Protein AF-0000000072585780 (afdb_homodimer)

InterPro domains:
  IPR001926 Tryptophan synthase beta chain-like, PALP domain [PF00291] (39-288)
  IPR036052 Tryptophan synthase beta chain-like, PALP domain superfamily [G3DSA:3.40.50.1100] (43-146)
  IPR036052 Tryptophan synthase beta chain-like, PALP domain superfamily [G3DSA:3.40.50.1100] (147-295)
  IPR036052 Tryptophan synthase beta chain-like, PALP domain superfamily [SSF53686] (39-307)
  IPR050214 Cysteine synthase/Cystathionine beta-synthase [PTHR10314] (44-305)

Nearest PDB structures (foldseek):
  5d87-assembly1_A-2  TM=9.377E-01  e=1.790E-27  Staphylococcus aureus subsp. aureus str. Newman
  5d84-assembly1_A  TM=9.253E-01  e=4.284E-27  Staphylococcus aureus subsp. aureus str. Newman
  5d86-assembly1_A-2  TM=9.201E-01  e=4.813E-27  Staphylococcus aureus subsp. aureus str. Newman
  5mms-assembly2_A  TM=8.882E-01  e=2.021E-22  Homo sapiens
  6ahi-assembly1_B  TM=8.982E-01  e=4.062E-22  Helicobacter pylori 26695

pLDDT: mean 93.8, std 12.09, range [20.0, 98.94]

Radius of gyration: 26.1 Å; Cα contacts (8 Å, |Δi|>4): 1564; chains: 2; bounding box: 61×79×64 Å

Structure (mmCIF, N/CA/C/O backbone):
data_AF-0000000072585780-model_v1
#
loop_
_entity.id
_entity.type
_entity.pdbx_description
1 polymer 'Cysteine synthesis-related protein'
#
loop_
_atom_site.group_PDB
_atom_site.id
_atom_site.type_symbol
_atom_site.label_atom_id
_atom_site.label_alt_id
_atom_site.label_comp_id
_atom_site.label_asym_id
_atom_site.label_entity_id
_atom_site.label_seq_id
_atom_site.pdbx_PDB_ins_code
_atom_site.Cartn_x
_atom_site.Cartn_y
_atom_site.Cartn_z
_atom_site.occupancy
_atom_site.B_iso_or_equiv
_atom_site.auth_seq_id
_atom_site.auth_comp_id
_atom_site.auth_asym_id
_atom_site.auth_atom_id
_atom_site.pdbx_PDB_model_num
ATOM 1 N N . MET A 1 1 ? -17.953 3.877 -34.125 1 20 1 MET A N 1
ATOM 2 C CA . MET A 1 1 ? -18.031 3.713 -32.656 1 20 1 MET A CA 1
ATOM 3 C C . MET A 1 1 ? -16.984 4.574 -31.969 1 20 1 MET A C 1
ATOM 5 O O . MET A 1 1 ? -15.781 4.438 -32.219 1 20 1 MET A O 1
ATOM 9 N N . THR A 1 2 ? -17.359 5.852 -31.641 1 20.78 2 THR A N 1
ATOM 10 C CA . THR A 1 2 ? -16.625 6.984 -31.094 1 20.78 2 THR A CA 1
ATOM 11 C C . THR A 1 2 ? -15.93 6.598 -29.781 1 20.78 2 THR A C 1
ATOM 13 O O . THR A 1 2 ? -16.578 6.141 -28.844 1 20.78 2 THR A O 1
ATOM 16 N N . TYR A 1 3 ? -14.695 6.023 -29.875 1 23.86 3 TYR A N 1
ATOM 17 C CA . TYR A 1 3 ? -13.852 5.777 -28.703 1 23.86 3 TYR A CA 1
ATOM 18 C C . TYR A 1 3 ? -13.852 6.973 -27.766 1 23.86 3 TYR A C 1
ATOM 20 O O . TYR A 1 3 ? -13.492 8.086 -28.156 1 23.86 3 TYR A O 1
ATOM 28 N N . ASP A 1 4 ? -15.062 7.078 -27.016 1 26.8 4 ASP A N 1
ATOM 29 C CA . ASP A 1 4 ? -15.227 8.18 -26.078 1 26.8 4 ASP A CA 1
ATOM 30 C C . ASP A 1 4 ? -13.922 8.461 -25.328 1 26.8 4 ASP A C 1
ATOM 32 O O . ASP A 1 4 ? -13.258 7.531 -24.859 1 26.8 4 ASP A O 1
ATOM 36 N N . ALA A 1 5 ? -13.219 9.445 -25.516 1 27.89 5 ALA A N 1
ATOM 37 C CA . ALA A 1 5 ? -12.117 10.227 -24.969 1 27.89 5 ALA A CA 1
ATOM 38 C C . ALA A 1 5 ? -12.195 10.305 -23.453 1 27.89 5 ALA A C 1
ATOM 40 O O . ALA A 1 5 ? -11.461 11.07 -22.812 1 27.89 5 ALA A O 1
ATOM 41 N N . ALA A 1 6 ? -13.359 10.023 -22.922 1 32 6 ALA A N 1
ATOM 42 C CA . ALA A 1 6 ? -13.539 10.023 -21.469 1 32 6 ALA A CA 1
ATOM 43 C C . ALA A 1 6 ? -12.5 9.133 -20.797 1 32 6 ALA A C 1
ATOM 45 O O . ALA A 1 6 ? -12.758 8.57 -19.719 1 32 6 ALA A O 1
ATOM 46 N N . SER A 1 7 ? -11.586 8.406 -21.281 1 34.66 7 SER A N 1
ATOM 47 C CA . SER A 1 7 ? -10.523 7.438 -21.047 1 34.66 7 SER A CA 1
ATOM 48 C C . SER A 1 7 ? -9.5 7.973 -20.047 1 34.66 7 SER A C 1
ATOM 50 O O . SER A 1 7 ? -8.68 7.219 -19.531 1 34.66 7 SER A O 1
ATOM 52 N N . ASN A 1 8 ? -9.305 9.352 -19.922 1 40.78 8 ASN A N 1
ATOM 53 C CA . ASN A 1 8 ? -8.195 9.914 -19.156 1 40.78 8 ASN A CA 1
ATOM 54 C C . ASN A 1 8 ? -8.562 10.109 -17.688 1 40.78 8 ASN A C 1
ATOM 56 O O . ASN A 1 8 ? -7.844 10.773 -16.953 1 40.78 8 ASN A O 1
ATOM 60 N N . ARG A 1 9 ? -9.805 10.031 -17.422 1 52.22 9 ARG A N 1
ATOM 61 C CA . ARG A 1 9 ? -10.227 10.289 -16.062 1 52.22 9 ARG A CA 1
ATOM 62 C C . ARG A 1 9 ? -9.695 9.227 -15.102 1 52.22 9 ARG A C 1
ATOM 64 O O . ARG A 1 9 ? -9.891 8.031 -15.328 1 52.22 9 ARG A O 1
ATOM 71 N N . LYS A 1 10 ? -8.695 9.688 -14.094 1 73.25 10 LYS A N 1
ATOM 72 C CA . LYS A 1 10 ? -7.812 8.93 -13.211 1 73.25 10 LYS A CA 1
ATOM 73 C C . LYS A 1 10 ? -8.484 8.672 -11.859 1 73.25 10 LYS A C 1
ATOM 75 O O . LYS A 1 10 ? -8.016 7.84 -11.078 1 73.25 10 LYS A O 1
ATOM 80 N N . ILE A 1 11 ? -9.828 9.258 -11.758 1 84 11 ILE A N 1
ATOM 81 C CA . ILE A 1 11 ? -10.508 9.031 -10.484 1 84 11 ILE A CA 1
ATOM 82 C C . ILE A 1 11 ? -11.148 7.645 -10.484 1 84 11 ILE A C 1
ATOM 84 O O . ILE A 1 11 ? -11.75 7.227 -11.477 1 84 11 ILE A O 1
ATOM 88 N N . ARG A 1 12 ? -11.094 7.012 -9.383 1 88.75 12 ARG A N 1
ATOM 89 C CA . ARG A 1 12 ? -11.688 5.688 -9.258 1 88.75 12 ARG A CA 1
ATOM 90 C C . ARG A 1 12 ? -13.016 5.754 -8.5 1 88.75 12 ARG A C 1
ATOM 92 O O . ARG A 1 12 ? -13.117 6.434 -7.477 1 88.75 12 ARG A O 1
ATOM 99 N N . ALA A 1 13 ? -13.953 4.988 -8.938 1 91.69 13 ALA A N 1
ATOM 100 C CA . ALA A 1 13 ? -15.305 5.055 -8.398 1 91.69 13 ALA A CA 1
ATOM 101 C C . ALA A 1 13 ? -15.414 4.285 -7.086 1 91.69 13 ALA A C 1
ATOM 103 O O . ALA A 1 13 ? -16.359 4.473 -6.32 1 91.69 13 ALA A O 1
ATOM 104 N N . THR A 1 14 ? -14.477 3.344 -6.91 1 94.62 14 THR A N 1
ATOM 105 C CA . THR A 1 14 ? -14.492 2.531 -5.699 1 94.62 14 THR A CA 1
ATOM 106 C C . THR A 1 14 ? -13.07 2.244 -5.227 1 94.62 14 THR A C 1
ATOM 108 O O . THR A 1 14 ? -12.117 2.354 -6.004 1 94.62 14 THR A O 1
ATOM 111 N N . VAL A 1 15 ? -12.961 1.935 -3.992 1 97.25 15 VAL A N 1
ATOM 112 C CA . VAL A 1 15 ? -11.672 1.547 -3.428 1 97.25 15 VAL A CA 1
ATOM 113 C C . VAL A 1 15 ? -11.172 0.277 -4.113 1 97.25 15 VAL A C 1
ATOM 115 O O . VAL A 1 15 ? -9.992 0.174 -4.453 1 97.25 15 VAL A O 1
ATOM 118 N N . SER A 1 16 ? -12.07 -0.724 -4.406 1 97.38 16 SER A N 1
ATOM 119 C CA . SER A 1 16 ? -11.688 -1.948 -5.098 1 97.38 16 SER A CA 1
ATOM 120 C C . SER A 1 16 ? -11.148 -1.646 -6.496 1 97.38 16 SER A C 1
ATOM 122 O O . SER A 1 16 ? -10.188 -2.273 -6.945 1 97.38 16 SER A O 1
ATOM 124 N N . GLY A 1 17 ? -11.82 -0.692 -7.176 1 96.44 17 GLY A N 1
ATOM 125 C CA . GLY A 1 17 ? -11.336 -0.283 -8.484 1 96.44 17 GLY A CA 1
ATOM 126 C C . GLY A 1 17 ? -9.945 0.319 -8.445 1 96.44 17 GLY A C 1
ATOM 127 O O . GLY A 1 17 ? -9.117 0.056 -9.32 1 96.44 17 GLY A O 1
ATOM 128 N N . ALA A 1 18 ? -9.695 1.145 -7.441 1 95.38 18 ALA A N 1
ATOM 129 C CA . ALA A 1 18 ? -8.375 1.744 -7.277 1 95.38 18 ALA A CA 1
ATOM 130 C C . ALA A 1 18 ? -7.324 0.681 -6.965 1 95.38 18 ALA A C 1
ATOM 132 O O . ALA A 1 18 ? -6.223 0.707 -7.523 1 95.38 18 ALA A O 1
ATOM 133 N N . MET A 1 19 ? -7.68 -0.291 -6.113 1 95.81 19 MET A N 1
ATOM 134 C CA . MET A 1 19 ? -6.77 -1.355 -5.699 1 95.81 19 MET A CA 1
ATOM 135 C C . MET A 1 19 ? -6.438 -2.275 -6.867 1 95.81 19 MET A C 1
ATOM 137 O O . MET A 1 19 ? -5.359 -2.869 -6.91 1 95.81 19 MET A O 1
ATOM 141 N N . ALA A 1 20 ? -7.324 -2.342 -7.836 1 96.38 20 ALA A N 1
ATOM 142 C CA . ALA A 1 20 ? -7.172 -3.268 -8.953 1 96.38 20 ALA A CA 1
ATOM 143 C C . ALA A 1 20 ? -6.27 -2.68 -10.031 1 96.38 20 ALA A C 1
ATOM 145 O O . ALA A 1 20 ? -5.906 -3.367 -10.992 1 96.38 20 ALA A O 1
ATOM 146 N N . GLU A 1 21 ? -5.906 -1.441 -9.875 1 93.38 21 GLU A N 1
ATOM 147 C CA . GLU A 1 21 ? -5.02 -0.804 -10.844 1 93.38 21 GLU A CA 1
ATOM 148 C C . GLU A 1 21 ? -3.555 -1.071 -10.508 1 93.38 21 GLU A C 1
ATOM 150 O O . GLU A 1 21 ? -3.07 -0.67 -9.453 1 93.38 21 GLU A O 1
ATOM 155 N N . PRO A 1 22 ? -2.846 -1.683 -11.438 1 94.62 22 PRO A N 1
ATOM 156 C CA . PRO A 1 22 ? -1.432 -1.966 -11.18 1 94.62 22 PRO A CA 1
ATOM 157 C C . PRO A 1 22 ? -0.542 -0.736 -11.344 1 94.62 22 PRO A C 1
ATOM 159 O O . PRO A 1 22 ? -0.923 0.217 -12.031 1 94.62 22 PRO A O 1
ATOM 162 N N . ARG A 1 23 ? 0.558 -0.714 -10.703 1 94.88 23 ARG A N 1
ATOM 163 C CA . ARG A 1 23 ? 1.684 0.157 -11.023 1 94.88 23 ARG A CA 1
ATOM 164 C C . ARG A 1 23 ? 2.75 -0.595 -11.812 1 94.88 23 ARG A C 1
ATOM 166 O O . ARG A 1 23 ? 3.307 -1.582 -11.328 1 94.88 23 ARG A O 1
ATOM 173 N N . ILE A 1 24 ? 2.979 -0.187 -12.977 1 97.19 24 ILE A N 1
ATOM 174 C CA . ILE A 1 24 ? 4.055 -0.765 -13.773 1 97.19 24 ILE A CA 1
ATOM 175 C C . ILE A 1 24 ? 5.312 0.097 -13.641 1 97.19 24 ILE A C 1
ATOM 177 O O . ILE A 1 24 ? 5.301 1.278 -14 1 97.19 24 ILE A O 1
ATOM 181 N N . VAL A 1 25 ? 6.395 -0.499 -13.141 1 97.75 25 VAL A N 1
ATOM 182 C CA . VAL A 1 25 ? 7.582 0.271 -12.789 1 97.75 25 VAL A CA 1
ATOM 183 C C . VAL A 1 25 ? 8.805 -0.311 -13.492 1 97.75 25 VAL A C 1
ATOM 185 O O . VAL A 1 25 ? 9.031 -1.522 -13.453 1 97.75 25 VAL A O 1
ATOM 188 N N . GLN A 1 26 ? 9.531 0.513 -14.109 1 97.81 26 GLN A N 1
ATOM 189 C CA . GLN A 1 26 ? 10.805 0.097 -14.703 1 97.81 26 GLN A CA 1
ATOM 190 C C . GLN A 1 26 ? 11.914 0.07 -13.656 1 97.81 26 GLN A C 1
ATOM 192 O O . GLN A 1 26 ? 12.234 1.1 -13.062 1 97.81 26 GLN A O 1
ATOM 197 N N . LEU A 1 27 ? 12.484 -1.048 -13.391 1 98.12 27 LEU A N 1
ATOM 198 C CA . LEU A 1 27 ? 13.508 -1.211 -12.367 1 98.12 27 LEU A CA 1
ATOM 199 C C . LEU A 1 27 ? 14.906 -1.158 -12.977 1 98.12 27 LEU A C 1
ATOM 201 O O . LEU A 1 27 ? 15.867 -0.779 -12.305 1 98.12 27 LEU A O 1
ATOM 205 N N . ALA A 1 28 ? 15.023 -1.621 -14.203 1 97.44 28 ALA A N 1
ATOM 206 C CA . ALA A 1 28 ? 16.219 -1.642 -15.047 1 97.44 28 ALA A CA 1
ATOM 207 C C . ALA A 1 28 ? 15.867 -1.423 -16.516 1 97.44 28 ALA A C 1
ATOM 209 O O . ALA A 1 28 ? 14.688 -1.311 -16.859 1 97.44 28 ALA A O 1
ATOM 210 N N . PRO A 1 29 ? 16.812 -1.257 -17.406 1 96.62 29 PRO A N 1
ATOM 211 C CA . PRO A 1 29 ? 16.5 -0.897 -18.797 1 96.62 29 PRO A CA 1
ATOM 212 C C . PRO A 1 29 ? 15.453 -1.811 -19.438 1 96.62 29 PRO A C 1
ATOM 214 O O . PRO A 1 29 ? 14.586 -1.34 -20.172 1 96.62 29 PRO A O 1
ATOM 217 N N . ASN A 1 30 ? 15.492 -3.105 -19.125 1 98.19 30 ASN A N 1
ATOM 218 C CA . ASN A 1 30 ? 14.531 -4.008 -19.75 1 98.19 30 ASN A CA 1
ATOM 219 C C . ASN A 1 30 ? 13.805 -4.859 -18.719 1 98.19 30 ASN A C 1
ATOM 221 O O . ASN A 1 30 ? 13.359 -5.969 -19.016 1 98.19 30 ASN A O 1
ATOM 225 N N . LEU A 1 31 ? 13.766 -4.43 -17.422 1 98.75 31 LEU A N 1
ATOM 226 C CA . LEU A 1 31 ? 13.102 -5.145 -16.344 1 98.75 31 LEU A CA 1
ATOM 227 C C . LEU A 1 31 ? 11.984 -4.297 -15.727 1 98.75 31 LEU A C 1
ATOM 229 O O . LEU A 1 31 ? 12.234 -3.18 -15.266 1 98.75 31 LEU A O 1
ATOM 233 N N . TYR A 1 32 ? 10.789 -4.84 -15.703 1 98.69 32 TYR A N 1
ATOM 234 C CA . TYR A 1 32 ? 9.617 -4.102 -15.234 1 98.69 32 TYR A CA 1
ATOM 235 C C . TYR A 1 32 ? 8.844 -4.91 -14.195 1 98.69 32 TYR A C 1
ATOM 237 O O . TYR A 1 32 ? 8.688 -6.125 -14.336 1 98.69 32 TYR A O 1
ATOM 245 N N . ALA A 1 33 ? 8.352 -4.227 -13.172 1 98.75 33 ALA A N 1
ATOM 246 C CA . ALA A 1 33 ? 7.457 -4.832 -12.188 1 98.75 33 ALA A CA 1
ATOM 247 C C . ALA A 1 33 ? 6.008 -4.434 -12.445 1 98.75 33 ALA A C 1
ATOM 249 O O . ALA A 1 33 ? 5.719 -3.264 -12.711 1 98.75 33 ALA A O 1
ATOM 250 N N . VAL A 1 34 ? 5.137 -5.398 -12.5 1 98.56 34 VAL A N 1
ATOM 251 C CA . VAL A 1 34 ? 3.695 -5.168 -12.445 1 98.56 34 VAL A CA 1
ATOM 252 C C . VAL A 1 34 ? 3.195 -5.336 -11.016 1 98.56 34 VAL A C 1
ATOM 254 O O . VAL A 1 34 ? 2.889 -6.449 -10.578 1 98.56 34 VAL A O 1
ATOM 257 N N . ALA A 1 35 ? 3.047 -4.195 -10.336 1 97.81 35 ALA A N 1
ATOM 258 C CA . ALA A 1 35 ? 2.898 -4.246 -8.883 1 97.81 35 ALA A CA 1
ATOM 259 C C . ALA A 1 35 ? 1.472 -3.898 -8.461 1 97.81 35 ALA A C 1
ATOM 261 O O . ALA A 1 35 ? 0.883 -2.943 -8.977 1 97.81 35 ALA A O 1
ATOM 262 N N . LEU A 1 36 ? 0.943 -4.73 -7.59 1 96.69 36 LEU A N 1
ATOM 263 C CA . LEU A 1 36 ? -0.347 -4.484 -6.957 1 96.69 36 LEU A CA 1
ATOM 264 C C . LEU A 1 36 ? -0.25 -4.652 -5.441 1 96.69 36 LEU A C 1
ATOM 266 O O . LEU A 1 36 ? 0.59 -5.41 -4.953 1 96.69 36 LEU A O 1
ATOM 270 N N . GLU A 1 37 ? -1.096 -3.992 -4.75 1 94.88 37 GLU A N 1
ATOM 271 C CA . GLU A 1 37 ? -1.154 -4.129 -3.299 1 94.88 37 GLU A CA 1
ATOM 272 C C . GLU A 1 37 ? -1.834 -5.438 -2.896 1 94.88 37 GLU A C 1
ATOM 274 O O . GLU A 1 37 ? -1.399 -6.105 -1.955 1 94.88 37 GLU A O 1
ATOM 279 N N . VAL A 1 38 ? -2.922 -5.73 -3.551 1 96.69 38 VAL A N 1
ATOM 280 C CA . VAL A 1 38 ? -3.727 -6.934 -3.371 1 96.69 38 VAL A CA 1
ATOM 281 C C . VAL A 1 38 ? -4.223 -7.434 -4.727 1 96.69 38 VAL A C 1
ATOM 283 O O . VAL A 1 38 ? -5.359 -7.156 -5.121 1 96.69 38 VAL A O 1
ATOM 286 N N . MET A 1 39 ? -3.492 -8.203 -5.359 1 97.38 39 MET A N 1
ATOM 287 C CA . MET A 1 39 ? -3.779 -8.555 -6.746 1 97.38 39 MET A CA 1
ATOM 288 C C . MET A 1 39 ? -5.105 -9.297 -6.855 1 97.38 39 MET A C 1
ATOM 290 O O . MET A 1 39 ? -5.82 -9.164 -7.848 1 97.38 39 MET A O 1
ATOM 294 N N . LYS A 1 40 ? -5.422 -10.07 -5.812 1 97.88 40 LYS A N 1
ATOM 295 C CA . LYS A 1 40 ? -6.578 -10.953 -5.941 1 97.88 40 LYS A CA 1
ATOM 296 C C . LYS A 1 40 ? -7.883 -10.18 -5.766 1 97.88 40 LYS A C 1
ATOM 298 O O . LYS A 1 40 ? -8.969 -10.75 -5.867 1 97.88 40 LYS A O 1
ATOM 303 N N . ILE A 1 41 ? -7.746 -8.898 -5.582 1 98.44 41 ILE A N 1
ATOM 304 C CA . ILE A 1 41 ? -8.938 -8.047 -5.645 1 98.44 41 ILE A CA 1
ATOM 305 C C . ILE A 1 41 ? -9.516 -8.07 -7.055 1 98.44 41 ILE A C 1
ATOM 307 O O . ILE A 1 41 ? -10.719 -7.902 -7.238 1 98.44 41 ILE A O 1
ATOM 311 N N . ILE A 1 42 ? -8.672 -8.328 -8.062 1 98.69 42 ILE A N 1
ATOM 312 C CA . ILE A 1 42 ? -9.078 -8.336 -9.461 1 98.69 42 ILE A CA 1
ATOM 313 C C . ILE A 1 42 ? -10.109 -9.445 -9.695 1 98.69 42 ILE A C 1
ATOM 315 O O . ILE A 1 42 ? -11.242 -9.172 -10.086 1 98.69 42 ILE A O 1
ATOM 319 N N . PRO A 1 43 ? -9.766 -10.695 -9.352 1 98.81 43 PRO A N 1
ATOM 320 C CA . PRO A 1 43 ? -10.781 -11.727 -9.555 1 98.81 43 PRO A CA 1
ATOM 321 C C . PRO A 1 43 ? -11.938 -11.625 -8.562 1 98.81 43 PRO A C 1
ATOM 323 O O . PRO A 1 43 ? -13.07 -11.969 -8.898 1 98.81 43 PRO A O 1
ATOM 326 N N . ALA A 1 44 ? -11.703 -11.203 -7.289 1 98.81 44 ALA A N 1
ATOM 327 C CA . ALA A 1 44 ? -12.781 -11.016 -6.328 1 98.81 44 ALA A CA 1
ATOM 328 C C . ALA A 1 44 ? -13.844 -10.07 -6.887 1 98.81 44 ALA A C 1
ATOM 330 O O . ALA A 1 44 ? -15.039 -10.391 -6.875 1 98.81 44 ALA A O 1
ATOM 331 N N . LYS A 1 45 ? -13.375 -8.938 -7.395 1 98.62 45 LYS A N 1
ATOM 332 C CA . LYS A 1 45 ? -14.273 -7.934 -7.957 1 98.62 45 LYS A CA 1
ATOM 333 C C . LYS A 1 45 ? -15 -8.469 -9.18 1 98.62 45 LYS A C 1
ATOM 335 O O . LYS A 1 45 ? -16.234 -8.359 -9.281 1 98.62 45 LYS A O 1
ATOM 340 N N . HIS A 1 46 ? -14.289 -9.086 -10.102 1 98.81 46 HIS A N 1
ATOM 341 C CA . HIS A 1 46 ? -14.844 -9.602 -11.352 1 98.81 46 HIS A CA 1
ATOM 342 C C . HIS A 1 46 ? -15.93 -10.641 -11.086 1 98.81 46 HIS A C 1
ATOM 344 O O . HIS A 1 46 ? -17.031 -10.531 -11.609 1 98.81 46 HIS A O 1
ATOM 350 N N . ILE A 1 47 ? -15.648 -11.609 -10.234 1 98.88 47 ILE A N 1
ATOM 351 C CA . ILE A 1 47 ? -16.547 -12.734 -10 1 98.88 47 ILE A CA 1
ATOM 352 C C . ILE A 1 47 ? -17.812 -12.25 -9.289 1 98.88 47 ILE A C 1
ATOM 354 O O . ILE A 1 47 ? -18.922 -12.602 -9.672 1 98.88 47 ILE A O 1
ATOM 358 N N . ILE A 1 48 ? -17.672 -11.391 -8.242 1 98.81 48 ILE A N 1
ATOM 359 C CA . ILE A 1 48 ? -18.797 -10.922 -7.457 1 98.81 48 ILE A CA 1
ATOM 360 C C . ILE A 1 48 ? -19.688 -10.031 -8.32 1 98.81 48 ILE A C 1
ATOM 362 O O . ILE A 1 48 ? -20.906 -10.195 -8.344 1 98.81 48 ILE A O 1
ATOM 366 N N . GLU A 1 49 ? -19.094 -9.102 -9.094 1 98.19 49 GLU A N 1
ATOM 367 C CA . GLU A 1 49 ? -19.875 -8.203 -9.93 1 98.19 49 GLU A CA 1
ATOM 368 C C . GLU A 1 49 ? -20.609 -8.961 -11.031 1 98.19 49 GLU A C 1
ATOM 370 O O . GLU A 1 49 ? -21.766 -8.672 -11.336 1 98.19 49 GLU A O 1
ATOM 375 N N . GLN A 1 50 ? -19.922 -9.953 -11.617 1 98.31 50 GLN A N 1
ATOM 376 C CA . GLN A 1 50 ? -20.562 -10.773 -12.633 1 98.31 50 GLN A CA 1
ATOM 377 C C . GLN A 1 50 ? -21.719 -11.57 -12.047 1 98.31 50 GLN A C 1
ATOM 379 O O . GLN A 1 50 ? -22.797 -11.672 -12.656 1 98.31 50 GLN A O 1
ATOM 384 N N . ALA A 1 51 ? -21.484 -12.148 -10.859 1 98.5 51 ALA A N 1
ATOM 385 C CA . ALA A 1 51 ? -22.516 -12.938 -10.211 1 98.5 51 ALA A CA 1
ATOM 386 C C . ALA A 1 51 ? -23.734 -12.086 -9.875 1 98.5 51 ALA A C 1
ATOM 388 O O . ALA A 1 51 ? -24.875 -12.555 -9.969 1 98.5 51 ALA A O 1
ATOM 389 N N . LEU A 1 52 ? -23.531 -10.844 -9.469 1 98.44 52 LEU A N 1
ATOM 390 C CA . LEU A 1 52 ? -24.625 -9.914 -9.219 1 98.44 52 LEU A CA 1
ATOM 391 C C . LEU A 1 52 ? -25.359 -9.562 -10.508 1 98.44 52 LEU A C 1
ATOM 393 O O . LEU A 1 52 ? -26.594 -9.609 -10.562 1 98.44 52 LEU A O 1
ATOM 397 N N . ARG A 1 53 ? -24.609 -9.312 -11.539 1 97.62 53 ARG A N 1
ATOM 398 C CA . ARG A 1 53 ? -25.172 -8.898 -12.82 1 97.62 53 ARG A CA 1
ATOM 399 C C . ARG A 1 53 ? -26 -10.008 -13.438 1 97.62 53 ARG A C 1
ATOM 401 O O . ARG A 1 53 ? -27.062 -9.75 -14.023 1 97.62 53 ARG A O 1
ATOM 408 N N . ASP A 1 54 ? -25.547 -11.234 -13.273 1 96.75 54 ASP A N 1
ATOM 409 C CA . ASP A 1 54 ? -26.219 -12.344 -13.93 1 96.75 54 ASP A CA 1
ATOM 410 C C . ASP A 1 54 ? -27.281 -12.961 -13.008 1 96.75 54 ASP A C 1
ATOM 412 O O . ASP A 1 54 ? -27.922 -13.945 -13.375 1 96.75 54 ASP A O 1
ATOM 416 N N . GLY A 1 55 ? -27.375 -12.453 -11.812 1 97.44 55 GLY A N 1
ATOM 417 C CA . GLY A 1 55 ? -28.438 -12.859 -10.914 1 97.44 55 GLY A CA 1
ATOM 418 C C . GLY A 1 55 ? -28.125 -14.133 -10.141 1 97.44 55 GLY A C 1
ATOM 419 O O . GLY A 1 55 ? -29 -14.695 -9.484 1 97.44 55 GLY A O 1
ATOM 420 N N . ARG A 1 56 ? -26.875 -14.602 -10.219 1 97.38 56 ARG A N 1
ATOM 421 C CA . ARG A 1 56 ? -26.469 -15.781 -9.461 1 97.38 56 ARG A CA 1
ATOM 422 C C . ARG A 1 56 ? -26.453 -15.5 -7.965 1 97.38 56 ARG A C 1
ATOM 424 O O . ARG A 1 56 ? -26.609 -16.406 -7.152 1 97.38 56 ARG A O 1
ATOM 431 N N . ILE A 1 57 ? -26.25 -14.148 -7.602 1 98.25 57 ILE A N 1
ATOM 432 C CA . ILE A 1 57 ? -26.328 -13.734 -6.203 1 98.25 57 ILE A CA 1
ATOM 433 C C . ILE A 1 57 ? -27.141 -12.445 -6.094 1 98.25 57 ILE A C 1
ATOM 435 O O . ILE A 1 57 ? -27.406 -11.781 -7.098 1 98.25 57 ILE A O 1
ATOM 439 N N . ASP A 1 58 ? -27.562 -12.188 -4.91 1 97.88 58 ASP A N 1
ATOM 440 C CA . ASP A 1 58 ? -28.281 -10.961 -4.602 1 97.88 58 ASP A CA 1
ATOM 441 C C . ASP A 1 58 ? -27.828 -10.375 -3.27 1 97.88 58 ASP A C 1
ATOM 443 O O . ASP A 1 58 ? -26.828 -10.805 -2.707 1 97.88 58 ASP A O 1
ATOM 447 N N . ARG A 1 59 ? -28.531 -9.367 -2.773 1 95.5 59 ARG A N 1
ATOM 448 C CA . ARG A 1 59 ? -28.094 -8.586 -1.619 1 95.5 59 ARG A CA 1
ATOM 449 C C . ARG A 1 59 ? -28.141 -9.414 -0.343 1 95.5 59 ARG A C 1
ATOM 451 O O . ARG A 1 59 ? -27.516 -9.062 0.658 1 95.5 59 ARG A O 1
ATOM 458 N N . ASP A 1 60 ? -28.812 -10.555 -0.41 1 97.5 60 ASP A N 1
ATOM 459 C CA . ASP A 1 60 ? -28.984 -11.383 0.781 1 97.5 60 ASP A CA 1
ATOM 460 C C . ASP A 1 60 ? -28.047 -12.586 0.747 1 97.5 60 ASP A C 1
ATOM 462 O O . ASP A 1 60 ? -27.984 -13.359 1.703 1 97.5 60 ASP A O 1
ATOM 466 N N . THR A 1 61 ? -27.344 -12.695 -0.332 1 98.5 61 THR A N 1
ATOM 467 C CA . THR A 1 61 ? -26.469 -13.852 -0.511 1 98.5 61 THR A CA 1
ATOM 468 C C . THR A 1 61 ? -25.328 -13.812 0.494 1 98.5 61 THR A C 1
ATOM 470 O O . THR A 1 61 ? -24.734 -12.758 0.739 1 98.5 61 THR A O 1
ATOM 473 N N . LEU A 1 62 ? -25.047 -14.977 1.085 1 98.75 62 LEU A N 1
ATOM 474 C CA . LEU A 1 62 ? -23.828 -15.18 1.868 1 98.75 62 LEU A CA 1
ATOM 475 C C . LEU A 1 62 ? -22.688 -15.641 0.979 1 98.75 62 LEU A C 1
ATOM 477 O O . LEU A 1 62 ? -22.734 -16.734 0.41 1 98.75 62 LEU A O 1
ATOM 481 N N . VAL A 1 63 ? -21.719 -14.852 0.812 1 98.88 63 VAL A N 1
ATOM 482 C CA . VAL A 1 63 ? -20.516 -15.25 0.079 1 98.88 63 VAL A CA 1
ATOM 483 C C . VAL A 1 63 ? -19.609 -16.078 0.987 1 98.88 63 VAL A C 1
ATOM 485 O O . VAL A 1 63 ? -19.375 -15.711 2.145 1 98.88 63 VAL A O 1
ATOM 488 N N . VAL A 1 64 ? -19.094 -17.188 0.463 1 98.81 64 VAL A N 1
ATOM 489 C CA . VAL A 1 64 ? -18.25 -18.109 1.236 1 98.81 64 VAL A CA 1
ATOM 490 C C . VAL A 1 64 ? -16.969 -18.406 0.469 1 98.81 64 VAL A C 1
ATOM 492 O O . VAL A 1 64 ? -16.984 -18.562 -0.752 1 98.81 64 VAL A O 1
ATOM 495 N N . GLU A 1 65 ? -15.883 -18.453 1.135 1 98.44 65 GLU A N 1
ATOM 496 C CA . GLU A 1 65 ? -14.617 -18.828 0.53 1 98.44 65 GLU A CA 1
ATOM 497 C C . GLU A 1 65 ? -13.672 -19.438 1.566 1 98.44 65 GLU A C 1
ATOM 499 O O . GLU A 1 65 ? -13.719 -19.078 2.744 1 98.44 65 GLU A O 1
ATOM 504 N N . SER A 1 66 ? -12.875 -20.391 1.116 1 95.94 66 SER A N 1
ATOM 505 C CA . SER A 1 66 ? -11.734 -20.859 1.901 1 95.94 66 SER A CA 1
ATOM 506 C C . SER A 1 66 ? -10.445 -20.172 1.476 1 95.94 66 SER A C 1
ATOM 508 O O . SER A 1 66 ? -9.93 -20.422 0.382 1 95.94 66 SER A O 1
ATOM 510 N N . SER A 1 67 ? -9.961 -19.25 2.262 1 92 67 SER A N 1
ATOM 511 C CA . SER A 1 67 ? -8.758 -18.484 1.942 1 92 67 SER A CA 1
ATOM 512 C C . SER A 1 67 ? -8.148 -17.875 3.195 1 92 67 SER A C 1
ATOM 514 O O . SER A 1 67 ? -8.867 -17.5 4.125 1 92 67 SER A O 1
ATOM 516 N N . SER A 1 68 ? -6.84 -17.766 3.18 1 85.81 68 SER A N 1
ATOM 517 C CA . SER A 1 68 ? -6.16 -17.125 4.305 1 85.81 68 SER A CA 1
ATOM 518 C C . SER A 1 68 ? -5.27 -15.984 3.832 1 85.81 68 SER A C 1
ATOM 520 O O . SER A 1 68 ? -4.371 -15.555 4.555 1 85.81 68 SER A O 1
ATOM 522 N N . GLY A 1 69 ? -5.523 -15.5 2.609 1 91.5 69 GLY A N 1
ATOM 523 C CA . GLY A 1 69 ? -4.594 -14.508 2.094 1 91.5 69 GLY A CA 1
ATOM 524 C C . GLY A 1 69 ? -5.277 -13.406 1.309 1 91.5 69 GLY A C 1
ATOM 525 O O . GLY A 1 69 ? -6.297 -12.859 1.746 1 91.5 69 GLY A O 1
ATOM 526 N N . ASN A 1 70 ? -4.68 -13.102 0.214 1 91.81 70 ASN A N 1
ATOM 527 C CA . ASN A 1 70 ? -5.055 -11.953 -0.597 1 91.81 70 ASN A CA 1
ATOM 528 C C . ASN A 1 70 ? -6.477 -12.078 -1.133 1 91.81 70 ASN A C 1
ATOM 530 O O . ASN A 1 70 ? -7.18 -11.078 -1.292 1 91.81 70 ASN A O 1
ATOM 534 N N . PHE A 1 71 ? -6.867 -13.281 -1.383 1 97 71 PHE A N 1
ATOM 535 C CA . PHE A 1 71 ? -8.211 -13.438 -1.933 1 97 71 PHE A CA 1
ATOM 536 C C . PHE A 1 71 ? -9.266 -13.109 -0.881 1 97 71 PHE A C 1
ATOM 538 O O . PHE A 1 71 ? -10.273 -12.477 -1.186 1 97 71 PHE A O 1
ATOM 545 N N . ALA A 1 72 ? -9.039 -13.555 0.355 1 97.69 72 ALA A N 1
ATOM 546 C CA . ALA A 1 72 ? -9.945 -13.211 1.452 1 97.69 72 ALA A CA 1
ATOM 547 C C . ALA A 1 72 ? -10.07 -11.703 1.604 1 97.69 72 ALA A C 1
ATOM 549 O O . ALA A 1 72 ? -11.18 -11.172 1.732 1 97.69 72 ALA A O 1
ATOM 550 N N . LEU A 1 73 ? -8.953 -11.031 1.527 1 98.12 73 LEU A N 1
ATOM 551 C CA . LEU A 1 73 ? -8.969 -9.586 1.685 1 98.12 73 LEU A CA 1
ATOM 552 C C . LEU A 1 73 ? -9.688 -8.922 0.514 1 98.12 73 LEU A C 1
ATOM 554 O O . LEU A 1 73 ? -10.5 -8.008 0.711 1 98.12 73 LEU A O 1
ATOM 558 N N . GLY A 1 74 ? -9.375 -9.375 -0.709 1 98.56 74 GLY A N 1
ATOM 559 C CA . GLY A 1 74 ? -10.078 -8.859 -1.873 1 98.56 74 GLY A CA 1
ATOM 560 C C . GLY A 1 74 ? -11.578 -9.016 -1.78 1 98.56 74 GLY A C 1
ATOM 561 O O . GLY A 1 74 ? -12.328 -8.07 -2.039 1 98.56 74 GLY A O 1
ATOM 562 N N . LEU A 1 75 ? -12.008 -10.18 -1.353 1 98.88 75 LEU A N 1
ATOM 563 C CA . LEU A 1 75 ? -13.43 -10.445 -1.2 1 98.88 75 LEU A CA 1
ATOM 564 C C . LEU A 1 75 ? -14.039 -9.539 -0.134 1 98.88 75 LEU A C 1
ATOM 566 O O . LEU A 1 75 ? -15.156 -9.047 -0.3 1 98.88 75 LEU A O 1
ATOM 570 N N . ALA A 1 76 ? -13.32 -9.359 0.932 1 98.81 76 ALA A N 1
ATOM 571 C CA . ALA A 1 76 ? -13.844 -8.555 2.031 1 98.81 76 ALA A CA 1
ATOM 572 C C . ALA A 1 76 ? -14.117 -7.121 1.58 1 98.81 76 ALA A C 1
ATOM 574 O O . ALA A 1 76 ? -15.164 -6.551 1.895 1 98.81 76 ALA A O 1
ATOM 575 N N . VAL A 1 77 ? -13.211 -6.559 0.831 1 98.75 77 VAL A N 1
ATOM 576 C CA . VAL A 1 77 ? -13.375 -5.191 0.348 1 98.75 77 VAL A CA 1
ATOM 577 C C . VAL A 1 77 ? -14.562 -5.113 -0.604 1 98.75 77 VAL A C 1
ATOM 579 O O . VAL A 1 77 ? -15.422 -4.242 -0.464 1 98.75 77 VAL A O 1
ATOM 582 N N . VAL A 1 78 ? -14.648 -6.055 -1.525 1 98.69 78 VAL A N 1
ATOM 583 C CA . VAL A 1 78 ? -15.68 -6.023 -2.557 1 98.69 78 VAL A CA 1
ATOM 584 C C . VAL A 1 78 ? -17.047 -6.285 -1.93 1 98.69 78 VAL A C 1
ATOM 586 O O . VAL A 1 78 ? -18.031 -5.621 -2.266 1 98.69 78 VAL A O 1
ATOM 589 N N . CYS A 1 79 ? -17.125 -7.254 -1.021 1 98.75 79 CYS A N 1
ATOM 590 C CA . CYS A 1 79 ? -18.391 -7.559 -0.368 1 98.75 79 CYS A CA 1
ATOM 591 C C . CYS A 1 79 ? -18.875 -6.379 0.466 1 98.75 79 CYS A C 1
ATOM 593 O O . CYS A 1 79 ? -20.062 -6.082 0.491 1 98.75 79 CYS A O 1
ATOM 595 N N . ARG A 1 80 ? -17.969 -5.742 1.139 1 98.12 80 ARG A N 1
ATOM 596 C CA . ARG A 1 80 ? -18.328 -4.551 1.896 1 98.12 80 ARG A CA 1
ATOM 597 C C . ARG A 1 80 ? -18.922 -3.482 0.983 1 98.12 80 ARG A C 1
ATOM 599 O O . ARG A 1 80 ? -19.953 -2.895 1.3 1 98.12 80 ARG A O 1
ATOM 606 N N . GLU A 1 81 ? -18.297 -3.238 -0.17 1 97.31 81 GLU A N 1
ATOM 607 C CA . GLU A 1 81 ? -18.766 -2.244 -1.134 1 97.31 81 GLU A CA 1
ATOM 608 C C . GLU A 1 81 ? -20.156 -2.588 -1.657 1 97.31 81 GLU A C 1
ATOM 610 O O . GLU A 1 81 ? -20.969 -1.696 -1.897 1 97.31 81 GLU A O 1
ATOM 615 N N . GLN A 1 82 ? -20.406 -3.896 -1.741 1 97.44 82 GLN A N 1
ATOM 616 C CA . GLN A 1 82 ? -21.641 -4.352 -2.365 1 97.44 82 GLN A CA 1
ATOM 617 C C . GLN A 1 82 ? -22.719 -4.637 -1.319 1 97.44 82 GLN A C 1
ATOM 619 O O . GLN A 1 82 ? -23.828 -5.016 -1.66 1 97.44 82 GLN A O 1
ATOM 624 N N . GLY A 1 83 ? -22.328 -4.508 -0.037 1 97.62 83 GLY A N 1
ATOM 625 C CA . GLY A 1 83 ? -23.281 -4.785 1.032 1 97.62 83 GLY A CA 1
ATOM 626 C C . GLY A 1 83 ? -23.578 -6.262 1.198 1 97.62 83 GLY A C 1
ATOM 627 O O . GLY A 1 83 ? -24.703 -6.645 1.528 1 97.62 83 GLY A O 1
ATOM 628 N N . LEU A 1 84 ? -22.609 -7.125 0.878 1 98.69 84 LEU A N 1
ATOM 629 C CA . LEU A 1 84 ? -22.781 -8.57 0.959 1 98.69 84 LEU A CA 1
ATOM 630 C C . LEU A 1 84 ? -22.156 -9.125 2.238 1 98.69 84 LEU A C 1
ATOM 632 O O . LEU A 1 84 ? -21.156 -8.594 2.725 1 98.69 84 LEU A O 1
ATOM 636 N N . LYS A 1 85 ? -22.75 -10.188 2.74 1 98.5 85 LYS A N 1
ATOM 637 C CA . LYS A 1 85 ? -22.172 -10.93 3.852 1 98.5 85 LYS A CA 1
ATOM 638 C C . LYS A 1 85 ? -21.047 -11.852 3.369 1 98.5 85 LYS A C 1
ATOM 640 O O . LYS A 1 85 ? -21.156 -12.453 2.299 1 98.5 85 LYS A O 1
ATOM 645 N N . LEU A 1 86 ? -20.031 -11.945 4.109 1 98.81 86 LEU A N 1
ATOM 646 C CA . LEU A 1 86 ? -18.891 -12.758 3.734 1 98.81 86 LEU A CA 1
ATOM 647 C C . LEU A 1 86 ? -18.453 -13.648 4.895 1 98.81 86 LEU A C 1
ATOM 649 O O . LEU A 1 86 ? -18.281 -13.164 6.02 1 98.81 86 LEU A O 1
ATOM 653 N N . ARG A 1 87 ? -18.312 -14.898 4.645 1 98.75 87 ARG A N 1
ATOM 654 C CA . ARG A 1 87 ? -17.75 -15.867 5.574 1 98.75 87 ARG A CA 1
ATOM 655 C C . ARG A 1 87 ? -16.484 -16.5 4.992 1 98.75 87 ARG A C 1
ATOM 657 O O . ARG A 1 87 ? -16.531 -17.125 3.924 1 98.75 87 ARG A O 1
ATOM 664 N N . ILE A 1 88 ? -15.406 -16.344 5.68 1 98.62 88 ILE A N 1
ATOM 665 C CA . ILE A 1 88 ? -14.125 -16.922 5.289 1 98.62 88 ILE A CA 1
ATOM 666 C C . ILE A 1 88 ? -13.805 -18.125 6.184 1 98.62 88 ILE A C 1
ATOM 668 O O . ILE A 1 88 ? -13.938 -18.031 7.406 1 98.62 88 ILE A O 1
ATOM 672 N N . VAL A 1 89 ? -13.422 -19.203 5.578 1 98 89 VAL A N 1
ATOM 673 C CA . VAL A 1 89 ? -12.953 -20.375 6.309 1 98 89 VAL A CA 1
ATOM 674 C C . VAL A 1 89 ? -11.43 -20.469 6.207 1 98 89 VAL A C 1
ATOM 676 O O . VAL A 1 89 ? -10.883 -20.5 5.102 1 98 89 VAL A O 1
ATOM 679 N N . GLY A 1 90 ? -10.812 -20.406 7.328 1 94.88 90 GLY A N 1
ATOM 680 C CA . GLY A 1 90 ? -9.367 -20.484 7.375 1 94.88 90 GLY A CA 1
ATOM 681 C C . GLY A 1 90 ? -8.852 -21.422 8.445 1 94.88 90 GLY A C 1
ATOM 682 O O . GLY A 1 90 ? -9.594 -22.266 8.945 1 94.88 90 GLY A O 1
ATOM 683 N N . ASP A 1 91 ? -7.613 -21.375 8.672 1 92.12 91 ASP A N 1
ATOM 684 C CA . ASP A 1 91 ? -6.938 -22.156 9.711 1 92.12 91 ASP A CA 1
ATOM 685 C C . ASP A 1 91 ? -5.973 -21.281 10.508 1 92.12 91 ASP A C 1
ATOM 687 O O . ASP A 1 91 ? -5.871 -20.078 10.266 1 92.12 91 ASP A O 1
ATOM 691 N N . PRO A 1 92 ? -5.312 -21.812 11.516 1 88.31 92 PRO A N 1
ATOM 692 C CA . PRO A 1 92 ? -4.531 -20.984 12.438 1 88.31 92 PRO A CA 1
ATOM 693 C C . PRO A 1 92 ? -3.338 -20.312 11.766 1 88.31 92 PRO A C 1
ATOM 695 O O . PRO A 1 92 ? -2.705 -19.438 12.359 1 88.31 92 PRO A O 1
ATOM 698 N N . ALA A 1 93 ? -3.105 -20.672 10.555 1 81.56 93 ALA A N 1
ATOM 699 C CA . ALA A 1 93 ? -1.963 -20.094 9.852 1 81.56 93 ALA A CA 1
ATOM 700 C C . ALA A 1 93 ? -2.295 -18.703 9.32 1 81.56 93 ALA A C 1
ATOM 702 O O . ALA A 1 93 ? -1.402 -17.953 8.914 1 81.56 93 ALA A O 1
ATOM 703 N N . ILE A 1 94 ? -3.529 -18.312 9.406 1 89 94 ILE A N 1
ATOM 704 C CA . ILE A 1 94 ? -3.902 -16.984 8.922 1 89 94 ILE A CA 1
ATOM 705 C C . ILE A 1 94 ? -3.215 -15.914 9.758 1 89 94 ILE A C 1
ATOM 707 O O . ILE A 1 94 ? -3.182 -16 10.984 1 89 94 ILE A O 1
ATOM 711 N N . ASP A 1 95 ? -2.664 -14.922 9.078 1 89.44 95 ASP A N 1
ATOM 712 C CA . ASP A 1 95 ? -2.061 -13.773 9.742 1 89.44 95 ASP A CA 1
ATOM 713 C C . ASP A 1 95 ? -3.084 -13.039 10.609 1 89.44 95 ASP A C 1
ATOM 715 O O . ASP A 1 95 ? -4.105 -12.562 10.102 1 89.44 95 ASP A O 1
ATOM 719 N N . PRO A 1 96 ? -2.768 -12.898 11.922 1 92.25 96 PRO A N 1
ATOM 720 C CA . PRO A 1 96 ? -3.723 -12.211 12.797 1 92.25 96 PRO A CA 1
ATOM 721 C C . PRO A 1 96 ? -4.039 -10.797 12.328 1 92.25 96 PRO A C 1
ATOM 723 O O . PRO A 1 96 ? -5.156 -10.312 12.531 1 92.25 96 PRO A O 1
ATOM 726 N N . LYS A 1 97 ? -3.1 -10.148 11.742 1 95.12 97 LYS A N 1
ATOM 727 C CA . LYS A 1 97 ? -3.324 -8.797 11.25 1 95.12 97 LYS A CA 1
ATOM 728 C C . LYS A 1 97 ? -4.281 -8.797 10.062 1 95.12 97 LYS A C 1
ATOM 730 O O . LYS A 1 97 ? -5.145 -7.918 9.953 1 95.12 97 LYS A O 1
ATOM 735 N N . LEU A 1 98 ? -4.121 -9.789 9.234 1 95 98 LEU A N 1
ATOM 736 C CA . LEU A 1 98 ? -5.078 -9.945 8.148 1 95 98 LEU A CA 1
ATOM 737 C C . LEU A 1 98 ? -6.469 -10.258 8.688 1 95 98 LEU A C 1
ATOM 739 O O . LEU A 1 98 ? -7.461 -9.688 8.227 1 95 98 LEU A O 1
ATOM 743 N N . ARG A 1 99 ? -6.547 -11.164 9.641 1 95.81 99 ARG A N 1
ATOM 744 C CA . ARG A 1 99 ? -7.828 -11.508 10.258 1 95.81 99 ARG A CA 1
ATOM 745 C C . ARG A 1 99 ? -8.516 -10.273 10.828 1 95.81 99 ARG A C 1
ATOM 747 O O . ARG A 1 99 ? -9.727 -10.109 10.68 1 95.81 99 ARG A O 1
ATOM 754 N N . GLY A 1 100 ? -7.703 -9.406 11.484 1 96.06 100 GLY A N 1
ATOM 755 C CA . GLY A 1 100 ? -8.242 -8.156 11.992 1 96.06 100 GLY A CA 1
ATOM 756 C C . GLY A 1 100 ? -8.828 -7.27 10.906 1 96.06 100 GLY A C 1
ATOM 757 O O . GLY A 1 100 ? -9.891 -6.68 11.086 1 96.06 100 GLY A O 1
ATOM 758 N N . MET A 1 101 ? -8.148 -7.18 9.781 1 97.81 101 MET A N 1
ATOM 759 C CA . MET A 1 101 ? -8.648 -6.398 8.648 1 97.81 101 MET A CA 1
ATOM 760 C C . MET A 1 101 ? -9.969 -6.957 8.141 1 97.81 101 MET A C 1
ATOM 762 O O . MET A 1 101 ? -10.891 -6.199 7.828 1 97.81 101 MET A O 1
ATOM 766 N N . LEU A 1 102 ? -10.031 -8.312 8.055 1 98.31 102 LEU A N 1
ATOM 767 C CA . LEU A 1 102 ? -11.25 -8.961 7.598 1 98.31 102 LEU A CA 1
ATOM 768 C C . LEU A 1 102 ? -12.414 -8.648 8.531 1 98.31 102 LEU A C 1
ATOM 770 O O . LEU A 1 102 ? -13.508 -8.297 8.07 1 98.31 102 LEU A O 1
ATOM 774 N N . HIS A 1 103 ? -12.18 -8.711 9.805 1 97.56 103 HIS A N 1
ATOM 775 C CA . HIS A 1 103 ? -13.203 -8.406 10.797 1 97.56 103 HIS A CA 1
ATOM 776 C C . HIS A 1 103 ? -13.664 -6.957 10.68 1 97.56 103 HIS A C 1
ATOM 778 O O . HIS A 1 103 ? -14.859 -6.672 10.75 1 97.56 103 HIS A O 1
ATOM 784 N N . ASN A 1 104 ? -12.688 -6.078 10.555 1 97.81 104 ASN A N 1
ATOM 785 C CA . ASN A 1 104 ? -13 -4.66 10.414 1 97.81 104 ASN A CA 1
ATOM 786 C C . ASN A 1 104 ? -13.906 -4.406 9.219 1 97.81 104 ASN A C 1
ATOM 788 O O . ASN A 1 104 ? -14.781 -3.535 9.266 1 97.81 104 ASN A O 1
ATOM 792 N N . LEU A 1 105 ? -13.766 -5.188 8.195 1 98.56 105 LEU A N 1
ATOM 793 C CA . LEU A 1 105 ? -14.531 -5.031 6.961 1 98.56 105 LEU A CA 1
ATOM 794 C C . LEU A 1 105 ? -15.867 -5.762 7.055 1 98.56 105 LEU A C 1
ATOM 796 O O . LEU A 1 105 ? -16.641 -5.773 6.094 1 98.56 105 LEU A O 1
ATOM 800 N N . GLY A 1 106 ? -16.094 -6.414 8.141 1 98.06 106 GLY A N 1
ATOM 801 C CA . GLY A 1 106 ? -17.391 -7.023 8.383 1 98.06 106 GLY A CA 1
ATOM 802 C C . GLY A 1 106 ? -17.438 -8.5 8.016 1 98.06 106 GLY A C 1
ATOM 803 O O . GLY A 1 106 ? -18.484 -9.133 8.094 1 98.06 106 GLY A O 1
ATOM 804 N N . ALA A 1 107 ? -16.312 -9.062 7.629 1 98.5 107 ALA A N 1
ATOM 805 C CA . ALA A 1 107 ? -16.266 -10.492 7.309 1 98.5 107 ALA A CA 1
ATOM 806 C C . ALA A 1 107 ? -16.234 -11.336 8.578 1 98.5 107 ALA A C 1
ATOM 808 O O . ALA A 1 107 ? -15.633 -10.938 9.578 1 98.5 107 ALA A O 1
ATOM 809 N N . GLU A 1 108 ? -16.875 -12.438 8.523 1 98.06 108 GLU A N 1
ATOM 810 C CA . GLU A 1 108 ? -16.734 -13.445 9.57 1 98.06 108 GLU A CA 1
ATOM 811 C C . GLU A 1 108 ? -15.727 -14.516 9.164 1 98.06 108 GLU A C 1
ATOM 813 O O . GLU A 1 108 ? -15.727 -14.984 8.023 1 98.06 108 GLU A O 1
ATOM 818 N N . VAL A 1 109 ? -14.859 -14.875 10.109 1 97.69 109 VAL A N 1
ATOM 819 C CA . VAL A 1 109 ? -13.797 -15.836 9.812 1 97.69 109 VAL A CA 1
ATOM 820 C C . VAL A 1 109 ? -13.953 -17.062 10.703 1 97.69 109 VAL A C 1
ATOM 822 O O . VAL A 1 109 ? -13.867 -16.969 11.93 1 97.69 109 VAL A O 1
ATOM 825 N N . ASP A 1 110 ? -14.133 -18.188 10.102 1 96.5 110 ASP A N 1
ATOM 826 C CA . ASP A 1 110 ? -14.133 -19.484 10.781 1 96.5 110 ASP A CA 1
ATOM 827 C C . ASP A 1 110 ? -12.75 -20.109 10.75 1 96.5 110 ASP A C 1
ATOM 829 O O . ASP A 1 110 ? -12.273 -20.516 9.68 1 96.5 110 ASP A O 1
ATOM 833 N N . ILE A 1 111 ? -12.234 -20.328 11.914 1 95.44 111 ILE A N 1
ATOM 834 C CA . ILE A 1 111 ? -10.922 -20.953 11.984 1 95.44 111 ILE A CA 1
ATOM 835 C C . ILE A 1 111 ? -11.055 -22.422 12.383 1 95.44 111 ILE A C 1
ATOM 837 O O . ILE A 1 111 ? -11.617 -22.734 13.43 1 95.44 111 ILE A O 1
ATOM 841 N N . ILE A 1 112 ? -10.602 -23.219 11.469 1 94.88 112 ILE A N 1
ATOM 842 C CA . ILE A 1 112 ? -10.453 -24.625 11.852 1 94.88 112 ILE A CA 1
ATOM 843 C C . ILE A 1 112 ? -9.289 -24.766 12.828 1 94.88 112 ILE A C 1
ATOM 845 O O . ILE A 1 112 ? -8.125 -24.688 12.438 1 94.88 112 ILE A O 1
ATOM 849 N N . GLU A 1 113 ? -9.5 -25.094 14.016 1 92.94 113 GLU A N 1
ATOM 850 C CA . GLU A 1 113 ? -8.539 -24.953 15.102 1 92.94 113 GLU A CA 1
ATOM 851 C C . GLU A 1 113 ? -7.531 -26.109 15.094 1 92.94 113 GLU A C 1
ATOM 853 O O . GLU A 1 113 ? -6.367 -25.922 15.453 1 92.94 113 GLU A O 1
ATOM 858 N N . LYS A 1 114 ? -8.023 -27.344 14.773 1 92.06 114 LYS A N 1
ATOM 859 C CA . LYS A 1 114 ? -7.164 -28.531 14.812 1 92.06 114 LYS A CA 1
ATOM 860 C C . LYS A 1 114 ? -7.109 -29.203 13.453 1 92.06 114 LYS A C 1
ATOM 862 O O . LYS A 1 114 ? -8.117 -29.281 12.742 1 92.06 114 LYS A O 1
ATOM 867 N N . PRO A 1 115 ? -5.922 -29.672 13.133 1 90.06 115 PRO A N 1
ATOM 868 C CA . PRO A 1 115 ? -5.816 -30.422 11.875 1 90.06 115 PRO A CA 1
ATOM 869 C C . PRO A 1 115 ? -6.469 -31.797 11.945 1 90.06 115 PRO A C 1
ATOM 871 O O . PRO A 1 115 ? -6.895 -32.219 13.023 1 90.06 115 PRO A O 1
ATOM 874 N N . ASP A 1 116 ? -6.598 -32.375 10.773 1 87.75 116 ASP A N 1
ATOM 875 C CA . ASP A 1 116 ? -7.109 -33.75 10.758 1 87.75 116 ASP A CA 1
ATOM 876 C C . ASP A 1 116 ? -6.043 -34.719 11.227 1 87.75 116 ASP A C 1
ATOM 878 O O . ASP A 1 116 ? -4.992 -34.312 11.734 1 87.75 116 ASP A O 1
ATOM 882 N N . ALA A 1 117 ? -6.395 -36 11.094 1 82.94 117 ALA A N 1
ATOM 883 C CA . ALA A 1 117 ? -5.523 -37.062 11.617 1 82.94 117 ALA A CA 1
ATOM 884 C C . ALA A 1 117 ? -4.18 -37.062 10.891 1 82.94 117 ALA A C 1
ATOM 886 O O . ALA A 1 117 ? -3.174 -37.531 11.438 1 82.94 117 ALA A O 1
ATOM 887 N N . LEU A 1 118 ? -4.148 -36.469 9.711 1 79.25 118 LEU A N 1
ATOM 888 C CA . LEU A 1 118 ? -2.932 -36.438 8.906 1 79.25 118 LEU A CA 1
ATOM 889 C C . LEU A 1 118 ? -2.195 -35.125 9.062 1 79.25 118 LEU A C 1
ATOM 891 O O . LEU A 1 118 ? -1.191 -34.875 8.391 1 79.25 118 LEU A O 1
ATOM 895 N N . GLY A 1 119 ? -2.803 -34.344 9.914 1 77.06 119 GLY A N 1
ATOM 896 C CA . GLY A 1 119 ? -2.145 -33.062 10.18 1 77.06 119 GLY A CA 1
ATOM 897 C C . GLY A 1 119 ? -2.488 -32 9.164 1 77.06 119 GLY A C 1
ATOM 898 O O . GLY A 1 119 ? -1.815 -30.969 9.086 1 77.06 119 GLY A O 1
ATOM 899 N N . ALA A 1 120 ? -3.482 -32.25 8.359 1 81.75 120 ALA A N 1
ATOM 900 C CA . ALA A 1 120 ? -3.822 -31.312 7.289 1 81.75 120 ALA A CA 1
ATOM 901 C C . ALA A 1 120 ? -5.133 -30.594 7.59 1 81.75 120 ALA A C 1
ATOM 903 O O . ALA A 1 120 ? -5.98 -31.109 8.32 1 81.75 120 ALA A O 1
ATOM 904 N N . TYR A 1 121 ? -5.258 -29.406 7.102 1 87.94 121 TYR A N 1
ATOM 905 C CA . TYR A 1 121 ? -6.434 -28.578 7.359 1 87.94 121 TYR A CA 1
ATOM 906 C C . TYR A 1 121 ? -7.355 -28.562 6.148 1 87.94 121 TYR A C 1
ATOM 908 O O . TYR A 1 121 ? -8.539 -28.219 6.266 1 87.94 121 TYR A O 1
ATOM 916 N N . GLN A 1 122 ? -6.852 -28.891 5.059 1 83.56 122 GLN A N 1
ATOM 917 C CA . GLN A 1 122 ? -7.535 -28.656 3.793 1 83.56 122 GLN A CA 1
ATOM 918 C C . GLN A 1 122 ? -8.891 -29.359 3.762 1 83.56 122 GLN A C 1
ATOM 920 O O . GLN A 1 122 ? -9.898 -28.75 3.398 1 83.56 122 GLN A O 1
ATOM 925 N N . ARG A 1 123 ? -8.93 -30.625 4.086 1 85.88 123 ARG A N 1
ATOM 926 C CA . ARG A 1 123 ? -10.172 -31.391 4.062 1 85.88 123 ARG A CA 1
ATOM 927 C C . ARG A 1 123 ? -11.195 -30.812 5.043 1 85.88 123 ARG A C 1
ATOM 929 O O . ARG A 1 123 ? -12.391 -30.766 4.746 1 85.88 123 ARG A O 1
ATOM 936 N N . LEU A 1 124 ? -10.664 -30.406 6.141 1 91.81 124 LEU A N 1
ATOM 937 C CA . LEU A 1 124 ? -11.547 -29.859 7.168 1 91.81 124 LEU A CA 1
ATOM 938 C C . LEU A 1 124 ? -12.109 -28.516 6.742 1 91.81 124 LEU A C 1
ATOM 940 O O . LEU A 1 124 ? -13.273 -28.203 7.016 1 91.81 124 LEU A O 1
ATOM 944 N N . ARG A 1 125 ? -11.312 -27.703 6.086 1 93.56 125 ARG A N 1
ATOM 945 C CA . ARG A 1 125 ? -11.789 -26.438 5.559 1 93.56 125 ARG A CA 1
ATOM 946 C C . ARG A 1 125 ? -12.891 -26.641 4.523 1 93.56 125 ARG A C 1
ATOM 948 O O . ARG A 1 125 ? -13.914 -25.953 4.547 1 93.56 125 ARG A O 1
ATOM 955 N N . LEU A 1 126 ? -12.719 -27.609 3.711 1 92.12 126 LEU A N 1
ATOM 956 C CA . LEU A 1 126 ? -13.711 -27.891 2.676 1 92.12 126 LEU A CA 1
ATOM 957 C C . LEU A 1 126 ? -15 -28.438 3.287 1 92.12 126 LEU A C 1
ATOM 959 O O . LEU A 1 126 ? -16.094 -28.125 2.812 1 92.12 126 LEU A O 1
ATOM 963 N N . ALA A 1 127 ? -14.828 -29.234 4.266 1 94.69 127 ALA A N 1
ATOM 964 C CA . ALA A 1 127 ? -16 -29.734 4.973 1 94.69 127 ALA A CA 1
ATOM 965 C C . ALA A 1 127 ? -16.797 -28.594 5.594 1 94.69 127 ALA A C 1
ATOM 967 O O . ALA A 1 127 ? -18.031 -28.594 5.555 1 94.69 127 ALA A O 1
ATOM 968 N N . ARG A 1 128 ? -16.078 -27.688 6.184 1 96.81 128 ARG A N 1
ATOM 969 C CA . ARG A 1 128 ? -16.734 -26.531 6.777 1 96.81 128 ARG A CA 1
ATOM 970 C C . ARG A 1 128 ? -17.453 -25.703 5.719 1 96.81 128 ARG A C 1
ATOM 972 O O . ARG A 1 128 ? -18.562 -25.219 5.949 1 96.81 128 ARG A O 1
ATOM 979 N N . VAL A 1 129 ? -16.875 -25.516 4.582 1 97.44 129 VAL A N 1
ATOM 980 C CA . VAL A 1 129 ? -17.516 -24.812 3.473 1 97.44 129 VAL A CA 1
ATOM 981 C C . VAL A 1 129 ? -18.812 -25.531 3.09 1 97.44 129 VAL A C 1
ATOM 983 O O . VAL A 1 129 ? -19.844 -24.891 2.916 1 97.44 129 VAL A O 1
ATOM 986 N N . ALA A 1 130 ? -18.719 -26.828 2.994 1 97.06 130 ALA A N 1
ATOM 987 C CA . ALA A 1 130 ? -19.891 -27.625 2.645 1 97.06 130 ALA A CA 1
ATOM 988 C C . ALA A 1 130 ? -21 -27.438 3.67 1 97.06 130 ALA A C 1
ATOM 990 O O . ALA A 1 130 ? -22.172 -27.344 3.309 1 97.06 130 ALA A O 1
ATOM 991 N N . GLN A 1 131 ? -20.625 -27.406 4.906 1 97.94 131 GLN A N 1
ATOM 992 C CA . GLN A 1 131 ? -21.594 -27.172 5.977 1 97.94 131 GLN A CA 1
ATOM 993 C C . GLN A 1 131 ? -22.281 -25.828 5.824 1 97.94 131 GLN A C 1
ATOM 995 O O . GLN A 1 131 ? -23.484 -25.719 5.996 1 97.94 131 GLN A O 1
ATOM 1000 N N . LEU A 1 132 ? -21.516 -24.812 5.535 1 97.88 132 LEU A N 1
ATOM 1001 C CA . LEU A 1 132 ? -22.047 -23.469 5.363 1 97.88 132 LEU A CA 1
ATOM 1002 C C . LEU A 1 132 ? -23.016 -23.422 4.18 1 97.88 132 LEU A C 1
ATOM 1004 O O . LEU A 1 132 ? -24.094 -22.812 4.277 1 97.88 132 LEU A O 1
ATOM 1008 N N . LEU A 1 133 ? -22.609 -24.078 3.133 1 97.75 133 LEU A N 1
ATOM 1009 C CA . LEU A 1 133 ? -23.453 -24.094 1.941 1 97.75 133 LEU A CA 1
ATOM 1010 C C . LEU A 1 133 ? -24.766 -24.828 2.217 1 97.75 133 LEU A C 1
ATOM 1012 O O . LEU A 1 133 ? -25.812 -24.438 1.701 1 97.75 133 LEU A O 1
ATOM 1016 N N . GLY A 1 134 ? -24.703 -25.859 3 1 97.56 134 GLY A N 1
ATOM 1017 C CA . GLY A 1 134 ? -25.906 -26.594 3.373 1 97.56 134 GLY A CA 1
ATOM 1018 C C . GLY A 1 134 ? -26.828 -25.797 4.289 1 97.56 134 GLY A C 1
ATOM 1019 O O . GLY A 1 134 ? -28.047 -25.875 4.152 1 97.56 134 GLY A O 1
ATOM 1020 N N . ALA A 1 135 ? -26.266 -25.047 5.164 1 97.69 135 ALA A N 1
ATOM 1021 C CA . ALA A 1 135 ? -27.016 -24.312 6.184 1 97.69 135 ALA A CA 1
ATOM 1022 C C . ALA A 1 135 ? -27.594 -23.016 5.621 1 97.69 135 ALA A C 1
ATOM 1024 O O . ALA A 1 135 ? -28.531 -22.453 6.184 1 97.69 135 ALA A O 1
ATOM 1025 N N . HIS A 1 136 ? -27.031 -22.562 4.5 1 97.38 136 HIS A N 1
ATOM 1026 C CA . HIS A 1 136 ? -27.453 -21.312 3.887 1 97.38 136 HIS A CA 1
ATOM 1027 C C . HIS A 1 136 ? -27.828 -21.516 2.422 1 97.38 136 HIS A C 1
ATOM 1029 O O . HIS A 1 136 ? -26.969 -21.422 1.54 1 97.38 136 HIS A O 1
ATOM 1035 N N . PRO A 1 137 ? -29.047 -21.672 2.123 1 95.75 137 PRO A N 1
ATOM 1036 C CA . PRO A 1 137 ? -29.469 -21.984 0.758 1 95.75 137 PRO A CA 1
ATOM 1037 C C . PRO A 1 137 ? -29.094 -20.891 -0.24 1 95.75 137 PRO A C 1
ATOM 1039 O O . PRO A 1 137 ? -28.953 -21.172 -1.435 1 95.75 137 PRO A O 1
ATOM 1042 N N . ASN A 1 138 ? -28.938 -19.688 0.252 1 97.56 138 ASN A N 1
ATOM 1043 C CA . ASN A 1 138 ? -28.562 -18.578 -0.625 1 97.56 138 ASN A CA 1
ATOM 1044 C C . ASN A 1 138 ? -27.078 -18.234 -0.488 1 97.56 138 ASN A C 1
ATOM 1046 O O . ASN A 1 138 ? -26.703 -17.062 -0.56 1 97.56 138 ASN A O 1
ATOM 1050 N N . ALA A 1 139 ? -26.266 -19.203 -0.252 1 98.5 139 ALA A N 1
ATOM 1051 C CA . ALA A 1 139 ? -24.828 -19 -0.165 1 98.5 139 ALA A CA 1
ATOM 1052 C C . ALA A 1 139 ? -24.156 -19.172 -1.527 1 98.5 139 ALA A C 1
ATOM 1054 O O . ALA A 1 139 ? -24.688 -19.875 -2.395 1 98.5 139 ALA A O 1
ATOM 1055 N N . PHE A 1 140 ? -23.094 -18.5 -1.748 1 98.62 140 PHE A N 1
ATOM 1056 C CA . PHE A 1 140 ? -22.312 -18.531 -2.977 1 98.62 140 PHE A CA 1
ATOM 1057 C C . PHE A 1 140 ? -20.828 -18.797 -2.672 1 98.62 140 PHE A C 1
ATOM 1059 O O . PHE A 1 140 ? -20.172 -17.969 -2.053 1 98.62 140 PHE A O 1
ATOM 1066 N N . TRP A 1 141 ? -20.375 -19.969 -3.012 1 98.69 141 TRP A N 1
ATOM 1067 C CA . TRP A 1 141 ? -18.953 -20.297 -2.908 1 98.69 141 TRP A CA 1
ATOM 1068 C C . TRP A 1 141 ? -18.188 -19.797 -4.133 1 98.69 141 TRP A C 1
ATOM 1070 O O . TRP A 1 141 ? -18.422 -20.266 -5.25 1 98.69 141 TRP A O 1
ATOM 1080 N N . VAL A 1 142 ? -17.234 -18.891 -3.934 1 98.5 142 VAL A N 1
ATOM 1081 C CA . VAL A 1 142 ? -16.562 -18.219 -5.031 1 98.5 142 VAL A CA 1
ATOM 1082 C C . VAL A 1 142 ? -15.633 -19.188 -5.758 1 98.5 142 VAL A C 1
ATOM 1084 O O . VAL A 1 142 ? -15.547 -19.172 -6.988 1 98.5 142 VAL A O 1
ATOM 1087 N N . GLN A 1 143 ? -14.859 -20.047 -5 1 97.44 143 GLN A N 1
ATOM 1088 C CA . GLN A 1 143 ? -14.07 -21.156 -5.508 1 97.44 143 GLN A CA 1
ATOM 1089 C C . GLN A 1 143 ? -12.922 -20.656 -6.379 1 97.44 143 GLN A C 1
ATOM 1091 O O . GLN A 1 143 ? -12.836 -21 -7.562 1 97.44 143 GLN A O 1
ATOM 1096 N N . GLN A 1 144 ? -11.938 -20 -5.789 1 95.38 144 GLN A N 1
ATOM 1097 C CA . GLN A 1 144 ? -10.891 -19.328 -6.551 1 95.38 144 GLN A CA 1
ATOM 1098 C C . GLN A 1 144 ? -10.07 -20.344 -7.355 1 95.38 144 GLN A C 1
ATOM 1100 O O . GLN A 1 144 ? -9.469 -19.984 -8.375 1 95.38 144 GLN A O 1
ATOM 1105 N N . TYR A 1 145 ? -10.094 -21.641 -6.98 1 95.94 145 TYR A N 1
ATOM 1106 C CA . TYR A 1 145 ? -9.227 -22.625 -7.625 1 95.94 145 TYR A CA 1
ATOM 1107 C C . TYR A 1 145 ? -9.938 -23.297 -8.797 1 95.94 145 TYR A C 1
ATOM 1109 O O . TYR A 1 145 ? -9.289 -23.922 -9.641 1 95.94 145 TYR A O 1
ATOM 1117 N N . ASP A 1 146 ? -11.242 -23.109 -8.852 1 97.25 146 ASP A N 1
ATOM 1118 C CA . ASP A 1 146 ? -12.016 -23.844 -9.852 1 97.25 146 ASP A CA 1
ATOM 1119 C C . ASP A 1 146 ? -12.812 -22.875 -10.734 1 97.25 146 ASP A C 1
ATOM 1121 O O . ASP A 1 146 ? -13.234 -23.25 -11.828 1 97.25 146 ASP A O 1
ATOM 1125 N N . ASN A 1 147 ? -13.023 -21.656 -10.32 1 98.19 147 ASN A N 1
ATOM 1126 C CA . ASN A 1 147 ? -13.891 -20.688 -10.984 1 98.19 147 ASN A CA 1
ATOM 1127 C C . ASN A 1 147 ? -13.219 -20.078 -12.203 1 98.19 147 ASN A C 1
ATOM 1129 O O . ASN A 1 147 ? -12.234 -19.344 -12.07 1 98.19 147 ASN A O 1
ATOM 1133 N N . PRO A 1 148 ? -13.742 -20.312 -13.398 1 98.19 148 PRO A N 1
ATOM 1134 C CA . PRO A 1 148 ? -13.125 -19.75 -14.602 1 98.19 148 PRO A CA 1
ATOM 1135 C C . PRO A 1 148 ? -13.125 -18.219 -14.602 1 98.19 148 PRO A C 1
ATOM 1137 O O . PRO A 1 148 ? -12.383 -17.594 -15.359 1 98.19 148 PRO A O 1
ATOM 1140 N N . GLY A 1 149 ? -13.969 -17.609 -13.758 1 98.56 149 GLY A N 1
ATOM 1141 C CA . GLY A 1 149 ? -13.945 -16.172 -13.609 1 98.56 149 GLY A CA 1
ATOM 1142 C C . GLY A 1 149 ? -12.625 -15.648 -13.086 1 98.56 149 GLY A C 1
ATOM 1143 O O . GLY A 1 149 ? -12.297 -14.469 -13.273 1 98.56 149 GLY A O 1
ATOM 1144 N N . ASN A 1 150 ? -11.883 -16.547 -12.406 1 98.75 150 ASN A N 1
ATOM 1145 C CA . ASN A 1 150 ? -10.586 -16.156 -11.867 1 98.75 150 ASN A CA 1
ATOM 1146 C C . ASN A 1 150 ? -9.602 -15.789 -12.977 1 98.75 150 ASN A C 1
ATOM 1148 O O . ASN A 1 150 ? -9.227 -14.625 -13.133 1 98.75 150 ASN A O 1
ATOM 1152 N N . PRO A 1 151 ? -9.273 -16.672 -13.953 1 98.75 151 PRO A N 1
ATOM 1153 C CA . PRO A 1 151 ? -8.391 -16.266 -15.047 1 98.75 151 PRO A CA 1
ATOM 1154 C C . PRO A 1 151 ? -9.031 -15.227 -15.961 1 98.75 151 PRO A C 1
ATOM 1156 O O . PRO A 1 151 ? -8.336 -14.344 -16.484 1 98.75 151 PRO A O 1
ATOM 1159 N N . ASP A 1 152 ? -10.312 -15.234 -16.125 1 98.56 152 ASP A N 1
ATOM 1160 C CA . ASP A 1 152 ? -11 -14.297 -17 1 98.56 152 ASP A CA 1
ATOM 1161 C C . ASP A 1 152 ? -10.836 -12.867 -16.516 1 98.56 152 ASP A C 1
ATOM 1163 O O . ASP A 1 152 ? -10.805 -11.93 -17.312 1 98.56 152 ASP A O 1
ATOM 1167 N N . ALA A 1 153 ? -10.727 -12.719 -15.266 1 98.81 153 ALA A N 1
ATOM 1168 C CA . ALA A 1 153 ? -10.688 -11.406 -14.617 1 98.81 153 ALA A CA 1
ATOM 1169 C C . ALA A 1 153 ? -9.469 -10.609 -15.055 1 98.81 153 ALA A C 1
ATOM 1171 O O . ALA A 1 153 ? -9.422 -9.391 -14.891 1 98.81 153 ALA A O 1
ATOM 1172 N N . TYR A 1 154 ? -8.453 -11.242 -15.656 1 98.62 154 TYR A N 1
ATOM 1173 C CA . TYR A 1 154 ? -7.168 -10.586 -15.891 1 98.62 154 TYR A CA 1
ATOM 1174 C C . TYR A 1 154 ? -7.082 -10.047 -17.312 1 98.62 154 TYR A C 1
ATOM 1176 O O . TYR A 1 154 ? -6.031 -9.555 -17.734 1 98.62 154 TYR A O 1
ATOM 1184 N N . ARG A 1 155 ? -8.141 -10.086 -18.047 1 98.31 155 ARG A N 1
ATOM 1185 C CA . ARG A 1 155 ? -8.18 -9.594 -19.422 1 98.31 155 ARG A CA 1
ATOM 1186 C C . ARG A 1 155 ? -7.789 -8.117 -19.469 1 98.31 155 ARG A C 1
ATOM 1188 O O . ARG A 1 155 ? -6.902 -7.738 -20.25 1 98.31 155 ARG A O 1
ATOM 1195 N N . PRO A 1 156 ? -8.375 -7.211 -18.625 1 97.06 156 PRO A N 1
ATOM 1196 C CA . PRO A 1 156 ? -8.008 -5.797 -18.719 1 97.06 156 PRO A CA 1
ATOM 1197 C C . PRO A 1 156 ? -6.527 -5.551 -18.438 1 97.06 156 PRO A C 1
ATOM 1199 O O . PRO A 1 156 ? -5.906 -4.691 -19.062 1 97.06 156 PRO A O 1
ATOM 1202 N N . LEU A 1 157 ? -5.988 -6.32 -17.484 1 97.44 157 LEU A N 1
ATOM 1203 C CA . LEU A 1 157 ? -4.57 -6.152 -17.188 1 97.44 157 LEU A CA 1
ATOM 1204 C C . LEU A 1 157 ? -3.707 -6.598 -18.359 1 97.44 157 LEU A C 1
ATOM 1206 O O . LEU A 1 157 ? -2.719 -5.941 -18.688 1 97.44 157 LEU A O 1
ATOM 1210 N N . ALA A 1 158 ? -4.102 -7.676 -18.984 1 98.12 158 ALA A N 1
ATOM 1211 C CA . ALA A 1 158 ? -3.381 -8.141 -20.172 1 98.12 158 ALA A CA 1
ATOM 1212 C C . ALA A 1 158 ? -3.391 -7.078 -21.266 1 98.12 158 ALA A C 1
ATOM 1214 O O . ALA A 1 158 ? -2.357 -6.793 -21.875 1 98.12 158 ALA A O 1
ATOM 1215 N N . GLU A 1 159 ? -4.531 -6.496 -21.5 1 96.31 159 GLU A N 1
ATOM 1216 C CA . GLU A 1 159 ? -4.664 -5.441 -22.5 1 96.31 159 GLU A CA 1
ATOM 1217 C C . GLU A 1 159 ? -3.793 -4.238 -22.156 1 96.31 159 GLU A C 1
ATOM 1219 O O . GLU A 1 159 ? -3.137 -3.67 -23.031 1 96.31 159 GLU A O 1
ATOM 1224 N N . ARG A 1 160 ? -3.779 -3.947 -20.906 1 95.19 160 ARG A N 1
ATOM 1225 C CA . ARG A 1 160 ? -2.941 -2.848 -20.453 1 95.19 160 ARG A CA 1
ATOM 1226 C C . ARG A 1 160 ? -1.467 -3.133 -20.703 1 95.19 160 ARG A C 1
ATOM 1228 O O . ARG A 1 160 ? -0.725 -2.25 -21.141 1 95.19 160 ARG A O 1
ATOM 1235 N N . LEU A 1 161 ? -1.031 -4.324 -20.438 1 97.06 161 LEU A N 1
ATOM 1236 C CA . LEU A 1 161 ? 0.364 -4.699 -20.656 1 97.06 161 LEU A CA 1
ATOM 1237 C C . LEU A 1 161 ? 0.729 -4.629 -22.125 1 97.06 161 LEU A C 1
ATOM 1239 O O . LEU A 1 161 ? 1.803 -4.141 -22.484 1 97.06 161 LEU A O 1
ATOM 1243 N N . LEU A 1 162 ? -0.167 -5.023 -22.969 1 96.44 162 LEU A N 1
ATOM 1244 C CA . LEU A 1 162 ? 0.078 -4.961 -24.406 1 96.44 162 LEU A CA 1
ATOM 1245 C C . LEU A 1 162 ? 0.188 -3.514 -24.891 1 96.44 162 LEU A C 1
ATOM 1247 O O . LEU A 1 162 ? 1.065 -3.182 -25.688 1 96.44 162 LEU A O 1
ATOM 1251 N N . ASP A 1 163 ? -0.695 -2.676 -24.344 1 93.94 163 ASP A N 1
ATOM 1252 C CA . ASP A 1 163 ? -0.7 -1.263 -24.719 1 93.94 163 ASP A CA 1
ATOM 1253 C C . ASP A 1 163 ? 0.603 -0.583 -24.297 1 93.94 163 ASP A C 1
ATOM 1255 O O . ASP A 1 163 ? 1.146 0.237 -25.047 1 93.94 163 ASP A O 1
ATOM 1259 N N . GLU A 1 164 ? 1.113 -1.018 -23.188 1 93.56 164 GLU A N 1
ATOM 1260 C CA . GLU A 1 164 ? 2.244 -0.301 -22.609 1 93.56 164 GLU A CA 1
ATOM 1261 C C . GLU A 1 164 ? 3.57 -0.896 -23.078 1 93.56 164 GLU A C 1
ATOM 1263 O O . GLU A 1 164 ? 4.562 -0.177 -23.219 1 93.56 164 GLU A O 1
ATOM 1268 N N . MET A 1 165 ? 3.582 -2.209 -23.312 1 95.5 165 MET A N 1
ATOM 1269 C CA . MET A 1 165 ? 4.859 -2.885 -23.531 1 95.5 165 MET A CA 1
ATOM 1270 C C . MET A 1 165 ? 5.031 -3.27 -24.984 1 95.5 165 MET A C 1
ATOM 1272 O O . MET A 1 165 ? 6.137 -3.607 -25.422 1 95.5 165 MET A O 1
ATOM 1276 N N . GLY A 1 166 ? 3.947 -3.211 -25.766 1 94.94 166 GLY A N 1
ATOM 1277 C CA . GLY A 1 166 ? 3.982 -3.754 -27.109 1 94.94 166 GLY A CA 1
ATOM 1278 C C . GLY A 1 166 ? 3.672 -5.238 -27.172 1 94.94 166 GLY A C 1
ATOM 1279 O O . GLY A 1 166 ? 3.289 -5.836 -26.156 1 94.94 166 GLY A O 1
ATOM 1280 N N . PRO A 1 167 ? 3.885 -5.828 -28.281 1 95.06 167 PRO A N 1
ATOM 1281 C CA . PRO A 1 167 ? 3.402 -7.195 -28.516 1 95.06 167 PRO A CA 1
ATOM 1282 C C . PRO A 1 167 ? 4.438 -8.258 -28.141 1 95.06 167 PRO A C 1
ATOM 1284 O O . PRO A 1 167 ? 4.145 -9.453 -28.188 1 95.06 167 PRO A O 1
ATOM 1287 N N . ALA A 1 168 ? 5.672 -7.828 -27.781 1 96.81 168 ALA A N 1
ATOM 1288 C CA . ALA A 1 168 ? 6.73 -8.812 -27.562 1 96.81 168 ALA A CA 1
ATOM 1289 C C . ALA A 1 168 ? 7.461 -8.555 -26.25 1 96.81 168 ALA A C 1
ATOM 1291 O O . ALA A 1 168 ? 8.242 -7.609 -26.141 1 96.81 168 ALA A O 1
ATOM 1292 N N . PHE A 1 169 ? 7.25 -9.375 -25.25 1 98.31 169 PHE A N 1
ATOM 1293 C CA . PHE A 1 169 ? 7.938 -9.305 -23.969 1 98.31 169 PHE A CA 1
ATOM 1294 C C . PHE A 1 169 ? 7.832 -10.641 -23.234 1 98.31 169 PHE A C 1
ATOM 1296 O O . PHE A 1 169 ? 7.105 -11.539 -23.672 1 98.31 169 PHE A O 1
ATOM 1303 N N . ASP A 1 170 ? 8.641 -10.828 -22.25 1 98.62 170 ASP A N 1
ATOM 1304 C CA . ASP A 1 170 ? 8.578 -11.961 -21.344 1 98.62 170 ASP A CA 1
ATOM 1305 C C . ASP A 1 170 ? 7.832 -11.602 -20.047 1 98.62 170 ASP A C 1
ATOM 1307 O O . ASP A 1 170 ? 7.992 -10.5 -19.531 1 98.62 170 ASP A O 1
ATOM 1311 N N . LEU A 1 171 ? 6.992 -12.508 -19.641 1 98.88 171 LEU A N 1
ATOM 1312 C CA . LEU A 1 171 ? 6.258 -12.344 -18.391 1 98.88 171 LEU A CA 1
ATOM 1313 C C . LEU A 1 171 ? 6.574 -13.477 -17.406 1 98.88 171 LEU A C 1
ATOM 1315 O O . LEU A 1 171 ? 6.445 -14.648 -17.766 1 98.88 171 LEU A O 1
ATOM 1319 N N . VAL A 1 172 ? 7.02 -13.086 -16.234 1 98.94 172 VAL A N 1
ATOM 1320 C CA . VAL A 1 172 ? 7.258 -14.039 -15.156 1 98.94 172 VAL A CA 1
ATOM 1321 C C . VAL A 1 172 ? 6.164 -13.906 -14.094 1 98.94 172 VAL A C 1
ATOM 1323 O O . VAL A 1 172 ? 5.957 -12.828 -13.539 1 98.94 172 VAL A O 1
ATOM 1326 N N . ALA A 1 173 ? 5.461 -15.008 -13.844 1 98.5 173 ALA A N 1
ATOM 1327 C CA . ALA A 1 173 ? 4.348 -14.977 -12.898 1 98.5 173 ALA A CA 1
ATOM 1328 C C . ALA A 1 173 ? 4.348 -16.219 -12.008 1 98.5 173 ALA A C 1
ATOM 1330 O O . ALA A 1 173 ? 4.574 -17.328 -12.492 1 98.5 173 ALA A O 1
ATOM 1331 N N . CYS A 1 174 ? 4.09 -16 -10.75 1 98.44 174 CYS A N 1
ATOM 1332 C CA . CYS A 1 174 ? 3.99 -17.109 -9.82 1 98.44 174 CYS A CA 1
ATOM 1333 C C . CYS A 1 174 ? 2.658 -17.844 -9.984 1 98.44 174 CYS A C 1
ATOM 1335 O O . CYS A 1 174 ? 1.672 -17.25 -10.414 1 98.44 174 CYS A O 1
ATOM 1337 N N . VAL A 1 175 ? 2.678 -19.125 -9.625 1 98.5 175 VAL A N 1
ATOM 1338 C CA . VAL A 1 175 ? 1.496 -19.953 -9.812 1 98.5 175 VAL A CA 1
ATOM 1339 C C . VAL A 1 175 ? 1.021 -20.5 -8.469 1 98.5 175 VAL A C 1
ATOM 1341 O O . VAL A 1 175 ? 1.779 -21.172 -7.754 1 98.5 175 VAL A O 1
ATOM 1344 N N . GLY A 1 176 ? -0.122 -20.125 -8.102 1 95.38 176 GLY A N 1
ATOM 1345 C CA . GLY A 1 176 ? -0.883 -20.703 -7.008 1 95.38 176 GLY A CA 1
ATOM 1346 C C . GLY A 1 176 ? -2.168 -21.359 -7.461 1 95.38 176 GLY A C 1
ATOM 1347 O O . GLY A 1 176 ? -2.166 -22.531 -7.844 1 95.38 176 GLY A O 1
ATOM 1348 N N . SER A 1 177 ? -3.17 -20.547 -7.613 1 94.62 177 SER A N 1
ATOM 1349 C CA . SER A 1 177 ? -4.398 -21.062 -8.211 1 94.62 177 SER A CA 1
ATOM 1350 C C . SER A 1 177 ? -4.273 -21.172 -9.727 1 94.62 177 SER A C 1
ATOM 1352 O O . SER A 1 177 ? -5.016 -21.906 -10.367 1 94.62 177 SER A O 1
ATOM 1354 N N . GLY A 1 178 ? -3.389 -20.453 -10.266 1 97.12 178 GLY A N 1
ATOM 1355 C CA . GLY A 1 178 ? -3.271 -20.344 -11.711 1 97.12 178 GLY A CA 1
ATOM 1356 C C . GLY A 1 178 ? -4.082 -19.188 -12.281 1 97.12 178 GLY A C 1
ATOM 1357 O O . GLY A 1 178 ? -3.961 -18.875 -13.469 1 97.12 178 GLY A O 1
ATOM 1358 N N . GLY A 1 179 ? -4.801 -18.484 -11.477 1 97.75 179 GLY A N 1
ATOM 1359 C CA . GLY A 1 179 ? -5.695 -17.453 -11.953 1 97.75 179 GLY A CA 1
ATOM 1360 C C . GLY A 1 179 ? -4.98 -16.344 -12.703 1 97.75 179 GLY A C 1
ATOM 1361 O O . GLY A 1 179 ? -5.258 -16.109 -13.883 1 97.75 179 GLY A O 1
ATOM 1362 N N . SER A 1 180 ? -4.012 -15.734 -12.062 1 98.38 180 SER A N 1
ATOM 1363 C CA . SER A 1 180 ? -3.314 -14.609 -12.68 1 98.38 180 SER A CA 1
ATOM 1364 C C . SER A 1 180 ? -2.408 -15.07 -13.812 1 98.38 180 SER A C 1
ATOM 1366 O O . SER A 1 180 ? -2.443 -14.516 -14.914 1 98.38 180 SER A O 1
ATOM 1368 N N . SER A 1 181 ? -1.646 -16.156 -13.609 1 98.56 181 SER A N 1
ATOM 1369 C CA . SER A 1 181 ? -0.667 -16.594 -14.594 1 98.56 181 SER A CA 1
ATOM 1370 C C . SER A 1 181 ? -1.349 -17.125 -15.852 1 98.56 181 SER A C 1
ATOM 1372 O O . SER A 1 181 ? -1.039 -16.688 -16.969 1 98.56 181 SER A O 1
ATOM 1374 N N . VAL A 1 182 ? -2.328 -17.984 -15.688 1 98.62 182 VAL A N 1
ATOM 1375 C CA . VAL A 1 182 ? -3.061 -18.531 -16.828 1 98.62 182 VAL A CA 1
ATOM 1376 C C . VAL A 1 182 ? -3.889 -17.438 -17.484 1 98.62 182 VAL A C 1
ATOM 1378 O O . VAL A 1 182 ? -3.941 -17.328 -18.719 1 98.62 182 VAL A O 1
ATOM 1381 N N . GLY A 1 183 ? -4.559 -16.625 -16.641 1 98.75 183 GLY A N 1
ATOM 1382 C CA . GLY A 1 183 ? -5.355 -15.531 -17.172 1 98.75 183 GLY A CA 1
ATOM 1383 C C . GLY A 1 183 ? -4.551 -14.57 -18.031 1 98.75 183 GLY A C 1
ATOM 1384 O O . GLY A 1 183 ? -4.938 -14.281 -19.172 1 98.75 183 GLY A O 1
ATOM 1385 N N . LEU A 1 184 ? -3.441 -14.117 -17.531 1 98.81 184 LEU A N 1
ATOM 1386 C CA . LEU A 1 184 ? -2.584 -13.211 -18.297 1 98.81 184 LEU A CA 1
ATOM 1387 C C . LEU A 1 184 ? -2.059 -13.898 -19.547 1 98.81 184 LEU A C 1
ATOM 1389 O O . LEU A 1 184 ? -2.141 -13.336 -20.656 1 98.81 184 LEU A O 1
ATOM 1393 N N . ALA A 1 185 ? -1.601 -15.086 -19.406 1 98.44 185 ALA A N 1
ATOM 1394 C CA . ALA A 1 185 ? -1.058 -15.812 -20.547 1 98.44 185 ALA A CA 1
ATOM 1395 C C . ALA A 1 185 ? -2.102 -15.953 -21.656 1 98.44 185 ALA A C 1
ATOM 1397 O O . ALA A 1 185 ? -1.828 -15.656 -22.812 1 98.44 185 ALA A O 1
ATOM 1398 N N . THR A 1 186 ? -3.268 -16.375 -21.266 1 97.88 186 THR A N 1
ATOM 1399 C CA . THR A 1 186 ? -4.348 -16.625 -22.203 1 97.88 186 THR A CA 1
ATOM 1400 C C . THR A 1 186 ? -4.727 -15.359 -22.953 1 97.88 186 THR A C 1
ATOM 1402 O O . THR A 1 186 ? -4.797 -15.344 -24.188 1 97.88 186 THR A O 1
ATOM 1405 N N . HIS A 1 187 ? -4.902 -14.281 -22.25 1 98.06 187 HIS A N 1
ATOM 1406 C CA . HIS A 1 187 ? -5.379 -13.047 -22.859 1 98.06 187 HIS A CA 1
ATOM 1407 C C . HIS A 1 187 ? -4.266 -12.344 -23.625 1 98.06 187 HIS A C 1
ATOM 1409 O O . HIS A 1 187 ? -4.52 -11.711 -24.656 1 98.06 187 HIS A O 1
ATOM 1415 N N . LEU A 1 188 ? -3.061 -12.453 -23.172 1 98 188 LEU A N 1
ATOM 1416 C CA . LEU A 1 188 ? -1.936 -11.875 -23.906 1 98 188 LEU A CA 1
ATOM 1417 C C . LEU A 1 188 ? -1.729 -12.586 -25.234 1 98 188 LEU A C 1
ATOM 1419 O O . LEU A 1 188 ? -1.527 -11.945 -26.266 1 98 188 LEU A O 1
ATOM 1423 N N . ARG A 1 189 ? -1.855 -13.828 -25.266 1 94.44 189 ARG A N 1
ATOM 1424 C CA . ARG A 1 189 ? -1.535 -14.617 -26.453 1 94.44 189 ARG A CA 1
ATOM 1425 C C . ARG A 1 189 ? -2.654 -14.539 -27.484 1 94.44 189 ARG A C 1
ATOM 1427 O O . ARG A 1 189 ? -2.453 -14.875 -28.656 1 94.44 189 ARG A O 1
ATOM 1434 N N . ARG A 1 190 ? -3.781 -14.148 -27.031 1 92.88 190 ARG A N 1
ATOM 1435 C CA . ARG A 1 190 ? -4.84 -13.875 -28 1 92.88 190 ARG A CA 1
ATOM 1436 C C . ARG A 1 190 ? -4.445 -12.734 -28.938 1 92.88 190 ARG A C 1
ATOM 1438 O O . ARG A 1 190 ? -4.945 -12.648 -30.062 1 92.88 190 ARG A O 1
ATOM 1445 N N . HIS A 1 191 ? -3.496 -11.992 -28.484 1 91.44 191 HIS A N 1
ATOM 1446 C CA . HIS A 1 191 ? -3.145 -10.805 -29.25 1 91.44 191 HIS A CA 1
ATOM 1447 C C . HIS A 1 191 ? -1.734 -10.922 -29.828 1 91.44 191 HIS A C 1
ATOM 1449 O O . HIS A 1 191 ? -1.404 -10.258 -30.812 1 91.44 191 HIS A O 1
ATOM 1455 N N . SER A 1 192 ? -0.918 -11.711 -29.109 1 91.31 192 SER A N 1
ATOM 1456 C CA . SER A 1 192 ? 0.463 -11.797 -29.578 1 91.31 192 SER A CA 1
ATOM 1457 C C . SER A 1 192 ? 1.065 -13.164 -29.266 1 91.31 192 SER A C 1
ATOM 1459 O O . SER A 1 192 ? 1.13 -13.562 -28.094 1 91.31 192 SER A O 1
ATOM 1461 N N . GLU A 1 193 ? 1.636 -13.734 -30.25 1 90.81 193 GLU A N 1
ATOM 1462 C CA . GLU A 1 193 ? 2.342 -14.992 -30.062 1 90.81 193 GLU A CA 1
ATOM 1463 C C . GLU A 1 193 ? 3.773 -14.766 -29.594 1 90.81 193 GLU A C 1
ATOM 1465 O O . GLU A 1 193 ? 4.477 -15.711 -29.219 1 90.81 193 GLU A O 1
ATOM 1470 N N . GLN A 1 194 ? 4.133 -13.523 -29.469 1 95.38 194 GLN A N 1
ATOM 1471 C CA . GLN A 1 194 ? 5.516 -13.195 -29.141 1 95.38 194 GLN A CA 1
ATOM 1472 C C . GLN A 1 194 ? 5.699 -12.992 -27.641 1 95.38 194 GLN A C 1
ATOM 1474 O O . GLN A 1 194 ? 6.809 -12.734 -27.172 1 95.38 194 GLN A O 1
ATOM 1479 N N . VAL A 1 195 ? 4.668 -13.156 -26.922 1 97.69 195 VAL A N 1
ATOM 1480 C CA . VAL A 1 195 ? 4.77 -13.094 -25.453 1 97.69 195 VAL A CA 1
ATOM 1481 C C . VAL A 1 195 ? 5.156 -14.469 -24.906 1 97.69 195 VAL A C 1
ATOM 1483 O O . VAL A 1 195 ? 4.539 -15.477 -25.25 1 97.69 195 VAL A O 1
ATOM 1486 N N . ARG A 1 196 ? 6.203 -14.516 -24.172 1 97.94 196 ARG A N 1
ATOM 1487 C CA . ARG A 1 196 ? 6.609 -15.719 -23.469 1 97.94 196 ARG A CA 1
ATOM 1488 C C . ARG A 1 196 ? 6.242 -15.641 -21.984 1 97.94 196 ARG A C 1
ATOM 1490 O O . ARG A 1 196 ? 6.41 -14.594 -21.359 1 97.94 196 ARG A O 1
ATOM 1497 N N . VAL A 1 197 ? 5.715 -16.719 -21.469 1 98.69 197 VAL A N 1
ATOM 1498 C CA . VAL A 1 197 ? 5.273 -16.734 -20.078 1 98.69 197 VAL A CA 1
ATOM 1499 C C . VAL A 1 197 ? 6.047 -17.781 -19.312 1 98.69 197 VAL A C 1
ATOM 1501 O O . VAL A 1 197 ? 6.07 -18.953 -19.688 1 98.69 197 VAL A O 1
ATOM 1504 N N . THR A 1 198 ? 6.711 -17.359 -18.297 1 98.88 198 THR A N 1
ATOM 1505 C CA . THR A 1 198 ? 7.398 -18.219 -17.344 1 98.88 198 THR A CA 1
ATOM 1506 C C . THR A 1 198 ? 6.578 -18.375 -16.078 1 98.88 198 THR A C 1
ATOM 1508 O O . THR A 1 198 ? 6.191 -17.375 -15.453 1 98.88 198 THR A O 1
ATOM 1511 N N . GLY A 1 199 ? 6.254 -19.641 -15.711 1 98.88 199 GLY A N 1
ATOM 1512 C CA . GLY A 1 199 ? 5.621 -19.938 -14.438 1 98.88 199 GLY A CA 1
ATOM 1513 C C . GLY A 1 199 ? 6.617 -20.172 -13.312 1 98.88 199 GLY A C 1
ATOM 1514 O O . GLY A 1 199 ? 7.66 -20.781 -13.523 1 98.88 199 GLY A O 1
ATOM 1515 N N . VAL A 1 200 ? 6.309 -19.625 -12.148 1 98.88 200 VAL A N 1
ATOM 1516 C CA . VAL A 1 200 ? 7.156 -19.812 -10.977 1 98.88 200 VAL A CA 1
ATOM 1517 C C . VAL A 1 200 ? 6.422 -20.656 -9.938 1 98.88 200 VAL A C 1
ATOM 1519 O O . VAL A 1 200 ? 5.32 -20.297 -9.508 1 98.88 200 VAL A O 1
ATOM 1522 N N . ASP A 1 201 ? 6.957 -21.703 -9.555 1 98.56 201 ASP A N 1
ATOM 1523 C CA . ASP A 1 201 ? 6.492 -22.594 -8.5 1 98.56 201 ASP A CA 1
ATOM 1524 C C . ASP A 1 201 ? 7.562 -22.781 -7.43 1 98.56 201 ASP A C 1
ATOM 1526 O O . ASP A 1 201 ? 8.547 -22.047 -7.387 1 98.56 201 ASP A O 1
ATOM 1530 N N . THR A 1 202 ? 7.27 -23.641 -6.469 1 98.19 202 THR A N 1
ATOM 1531 C CA . THR A 1 202 ? 8.234 -23.984 -5.43 1 98.19 202 THR A CA 1
ATOM 1532 C C . THR A 1 202 ? 8.32 -25.5 -5.258 1 98.19 202 THR A C 1
ATOM 1534 O O . THR A 1 202 ? 7.551 -26.234 -5.867 1 98.19 202 THR A O 1
ATOM 1537 N N . PHE A 1 203 ? 9.297 -25.875 -4.566 1 96.38 203 PHE A N 1
ATOM 1538 C CA . PHE A 1 203 ? 9.43 -27.281 -4.262 1 96.38 203 PHE A CA 1
ATOM 1539 C C . PHE A 1 203 ? 8.312 -27.734 -3.32 1 96.38 203 PHE A C 1
ATOM 1541 O O . PHE A 1 203 ? 7.703 -26.922 -2.637 1 96.38 203 PHE A O 1
ATOM 1548 N N . ASN A 1 204 ? 7.941 -29.062 -3.396 1 94.38 204 ASN A N 1
ATOM 1549 C CA . ASN A 1 204 ? 6.859 -29.641 -2.605 1 94.38 204 ASN A CA 1
ATOM 1550 C C . ASN A 1 204 ? 5.5 -29.094 -3.035 1 94.38 204 ASN A C 1
ATOM 1552 O O . ASN A 1 204 ? 4.613 -28.906 -2.201 1 94.38 204 ASN A O 1
ATOM 1556 N N . SER A 1 205 ? 5.375 -28.781 -4.25 1 95.25 205 SER A N 1
ATOM 1557 C CA . SER A 1 205 ? 4.148 -28.328 -4.898 1 95.25 205 SER A CA 1
ATOM 1558 C C . SER A 1 205 ? 3.752 -29.266 -6.035 1 95.25 205 SER A C 1
ATOM 1560 O O . SER A 1 205 ? 4.578 -29.594 -6.891 1 95.25 205 SER A O 1
ATOM 1562 N N . VAL A 1 206 ? 2.537 -29.578 -6.148 1 94.69 206 VAL A N 1
ATOM 1563 C CA . VAL A 1 206 ? 2.104 -30.578 -7.117 1 94.69 206 VAL A CA 1
ATOM 1564 C C . VAL A 1 206 ? 1.823 -29.922 -8.461 1 94.69 206 VAL A C 1
ATOM 1566 O O . VAL A 1 206 ? 1.617 -30.594 -9.469 1 94.69 206 VAL A O 1
ATOM 1569 N N . LEU A 1 207 ? 1.853 -28.641 -8.562 1 97.25 207 LEU A N 1
ATOM 1570 C CA . LEU A 1 207 ? 1.31 -27.89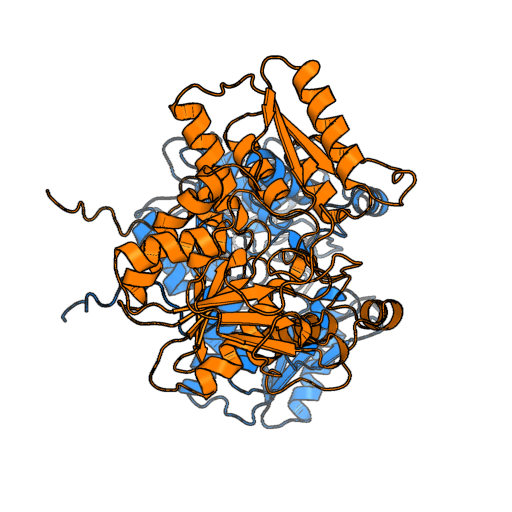1 -9.688 1 97.25 207 LEU A CA 1
ATOM 1571 C C . LEU A 1 207 ? 1.992 -28.281 -10.992 1 97.25 207 LEU A C 1
ATOM 1573 O O . LEU A 1 207 ? 1.355 -28.312 -12.047 1 97.25 207 LEU A O 1
ATOM 1577 N N . PHE A 1 208 ? 3.232 -28.594 -10.859 1 98 208 PHE A N 1
ATOM 1578 C CA . PHE A 1 208 ? 3.963 -28.906 -12.078 1 98 208 PHE A CA 1
ATOM 1579 C C . PHE A 1 208 ? 4.703 -30.219 -11.945 1 98 208 PHE A C 1
ATOM 1581 O O . PHE A 1 208 ? 5.828 -30.359 -12.43 1 98 208 PHE A O 1
ATOM 1588 N N . GLY A 1 209 ? 4.098 -31.109 -11.195 1 96.12 209 GLY A N 1
ATOM 1589 C CA . GLY A 1 209 ? 4.48 -32.5 -11.281 1 96.12 209 GLY A CA 1
ATOM 1590 C C . GLY A 1 209 ? 5.395 -32.938 -10.156 1 96.12 209 GLY A C 1
ATOM 1591 O O . GLY A 1 209 ? 5.922 -34.062 -10.18 1 96.12 209 GLY A O 1
ATOM 1592 N N . LEU A 1 210 ? 5.672 -32.094 -9.195 1 95.88 210 LEU A N 1
ATOM 1593 C CA . LEU A 1 210 ? 6.492 -32.5 -8.055 1 95.88 210 LEU A CA 1
ATOM 1594 C C . LEU A 1 210 ? 5.633 -33.062 -6.938 1 95.88 210 LEU A C 1
ATOM 1596 O O . LEU A 1 210 ? 4.414 -32.875 -6.926 1 95.88 210 LEU A O 1
ATOM 1600 N N . PRO A 1 211 ? 6.262 -33.844 -6.031 1 92.94 211 PRO A N 1
ATOM 1601 C CA . PRO A 1 211 ? 5.5 -34.375 -4.898 1 92.94 211 PRO A CA 1
ATOM 1602 C C . PRO A 1 211 ? 5.059 -33.281 -3.924 1 92.94 211 PRO A C 1
ATOM 1604 O O . PRO A 1 211 ? 5.734 -32.25 -3.783 1 92.94 211 PRO A O 1
ATOM 1607 N N . ASP A 1 212 ? 3.977 -33.562 -3.281 1 91.75 212 ASP A N 1
ATOM 1608 C CA . ASP A 1 212 ? 3.498 -32.688 -2.227 1 91.75 212 ASP A CA 1
ATOM 1609 C C . ASP A 1 212 ? 4.418 -32.719 -1.008 1 91.75 212 ASP A C 1
ATOM 1611 O O . ASP A 1 212 ? 5.18 -33.688 -0.839 1 91.75 212 ASP A O 1
ATOM 1615 N N . GLY A 1 213 ? 4.41 -31.672 -0.237 1 89.5 213 GLY A N 1
ATOM 1616 C CA . GLY A 1 213 ? 5.164 -31.578 1.001 1 89.5 213 GLY A CA 1
ATOM 1617 C C . GLY A 1 213 ? 4.996 -30.25 1.71 1 89.5 213 GLY A C 1
ATOM 1618 O O . GLY A 1 213 ? 4.188 -29.422 1.291 1 89.5 213 GLY A O 1
ATOM 1619 N N . LYS A 1 214 ? 5.711 -30.078 2.732 1 87.44 214 LYS A N 1
ATOM 1620 C CA . LYS A 1 214 ? 5.641 -28.844 3.521 1 87.44 214 LYS A CA 1
ATOM 1621 C C . LYS A 1 214 ? 6.207 -27.672 2.748 1 87.44 214 LYS A C 1
ATOM 1623 O O . LYS A 1 214 ? 7.262 -27.781 2.121 1 87.44 214 LYS A O 1
ATOM 1628 N N . ARG A 1 215 ? 5.5 -26.594 2.781 1 89.5 215 ARG A N 1
ATOM 1629 C CA . ARG A 1 215 ? 5.914 -25.359 2.129 1 89.5 215 ARG A CA 1
ATOM 1630 C C . ARG A 1 215 ? 5.809 -24.172 3.086 1 89.5 215 ARG A C 1
ATOM 1632 O O . ARG A 1 215 ? 4.852 -24.062 3.855 1 89.5 215 ARG A O 1
ATOM 1639 N N . THR A 1 216 ? 6.781 -23.266 2.992 1 87.25 216 THR A N 1
ATOM 1640 C CA . THR A 1 216 ? 6.73 -22.062 3.82 1 87.25 216 THR A CA 1
ATOM 1641 C C . THR A 1 216 ? 6.27 -20.859 2.998 1 87.25 216 THR A C 1
ATOM 1643 O O . THR A 1 216 ? 5.738 -19.906 3.547 1 87.25 216 THR A O 1
ATOM 1646 N N . LEU A 1 217 ? 6.531 -20.969 1.708 1 89 217 LEU A N 1
ATOM 1647 C CA . LEU A 1 217 ? 6.039 -19.906 0.835 1 89 217 LEU A CA 1
ATOM 1648 C C . LEU A 1 217 ? 4.523 -19.969 0.705 1 89 217 LEU A C 1
ATOM 1650 O O . LEU A 1 217 ? 3.947 -21.062 0.6 1 89 217 LEU A O 1
ATOM 1654 N N . ARG A 1 218 ? 3.977 -18.75 0.802 1 82 218 ARG A N 1
ATOM 1655 C CA . ARG A 1 218 ? 2.537 -18.625 0.592 1 82 218 ARG A CA 1
ATOM 1656 C C . ARG A 1 218 ? 2.234 -17.859 -0.688 1 82 218 ARG A C 1
ATOM 1658 O O . ARG A 1 218 ? 3.037 -17.031 -1.126 1 82 218 ARG A O 1
ATOM 1665 N N . GLY A 1 219 ? 1.228 -18.156 -1.396 1 83.75 219 GLY A N 1
ATOM 1666 C CA . GLY A 1 219 ? 0.828 -17.484 -2.619 1 83.75 219 GLY A CA 1
ATOM 1667 C C . GLY A 1 219 ? 1.283 -18.203 -3.875 1 83.75 219 GLY A C 1
ATOM 1668 O O . GLY A 1 219 ? 0.773 -17.938 -4.965 1 83.75 219 GLY A O 1
ATOM 1669 N N . LEU A 1 220 ? 2.305 -19.078 -3.65 1 91 220 LEU A N 1
ATOM 1670 C CA . LEU A 1 220 ? 2.711 -19.953 -4.746 1 91 220 LEU A CA 1
ATOM 1671 C C . LEU A 1 220 ? 2.828 -21.406 -4.273 1 91 220 LEU A C 1
ATOM 1673 O O . LEU A 1 220 ? 3.057 -21.656 -3.09 1 91 220 LEU A O 1
ATOM 1677 N N . GLY A 1 221 ? 2.594 -22.312 -5.227 1 94.06 221 GLY A N 1
ATOM 1678 C CA . GLY A 1 221 ? 2.545 -23.719 -4.883 1 94.06 221 GLY A CA 1
ATOM 1679 C C . GLY A 1 221 ? 1.204 -24.156 -4.32 1 94.06 221 GLY A C 1
ATOM 1680 O O . GLY A 1 221 ? 0.441 -23.328 -3.816 1 94.06 221 GLY A O 1
ATOM 1681 N N . ASN A 1 222 ? 1.001 -25.391 -4.406 1 92 222 ASN A N 1
ATOM 1682 C CA . ASN A 1 222 ? -0.242 -25.953 -3.896 1 92 222 ASN A CA 1
ATOM 1683 C C . ASN A 1 222 ? -0.123 -27.469 -3.676 1 92 222 ASN A C 1
ATOM 1685 O O . ASN A 1 222 ? 0.723 -28.125 -4.285 1 92 222 ASN A O 1
ATOM 1689 N N . SER A 1 223 ? -1.012 -27.953 -2.793 1 89.19 223 SER A N 1
ATOM 1690 C CA . SER A 1 223 ? -1.075 -29.391 -2.537 1 89.19 223 SER A CA 1
ATOM 1691 C C . SER A 1 223 ? -2.164 -30.047 -3.373 1 89.19 223 SER A C 1
ATOM 1693 O O . SER A 1 223 ? -2.205 -31.281 -3.488 1 89.19 223 SER A O 1
ATOM 1695 N N . ILE A 1 224 ? -3.059 -29.203 -3.873 1 89.56 224 ILE A N 1
ATOM 1696 C CA . ILE A 1 224 ? -4.168 -29.688 -4.695 1 89.56 224 ILE A CA 1
ATOM 1697 C C . ILE A 1 224 ? -4.137 -28.984 -6.055 1 89.56 224 ILE A C 1
ATOM 1699 O O . ILE A 1 224 ? -3.967 -27.766 -6.133 1 89.56 224 ILE A O 1
ATOM 1703 N N . MET A 1 225 ? -4.301 -29.844 -7.074 1 95 225 MET A N 1
ATOM 1704 C CA . MET A 1 225 ? -4.285 -29.297 -8.43 1 95 225 MET A CA 1
ATOM 1705 C C . MET A 1 225 ? -5.523 -28.453 -8.695 1 95 225 MET A C 1
ATOM 1707 O O . MET A 1 225 ? -6.648 -28.953 -8.672 1 95 225 MET A O 1
ATOM 1711 N N . PRO A 1 226 ? -5.32 -27.188 -8.922 1 96.44 226 PRO A N 1
ATOM 1712 C CA . PRO A 1 226 ? -6.48 -26.359 -9.281 1 96.44 226 PRO A CA 1
ATOM 1713 C C . PRO A 1 226 ? -7.062 -26.719 -10.641 1 96.44 226 PRO A C 1
ATOM 1715 O O . PRO A 1 226 ? -6.316 -27.031 -11.578 1 96.44 226 PRO A O 1
ATOM 1718 N N . LYS A 1 227 ? -8.336 -26.609 -10.758 1 97.5 227 LYS A N 1
ATOM 1719 C CA . LYS A 1 227 ? -9 -26.938 -12.016 1 97.5 227 LYS A CA 1
ATOM 1720 C C . LYS A 1 227 ? -8.695 -25.891 -13.086 1 97.5 227 LYS A C 1
ATOM 1722 O O . LYS A 1 227 ? -8.695 -26.203 -14.281 1 97.5 227 LYS A O 1
ATOM 1727 N N . ILE A 1 228 ? -8.367 -24.719 -12.672 1 98.19 228 ILE A N 1
ATOM 1728 C CA . ILE A 1 228 ? -8.234 -23.625 -13.641 1 98.19 228 ILE A CA 1
ATOM 1729 C C . ILE A 1 228 ? -6.793 -23.562 -14.141 1 98.19 228 ILE A C 1
ATOM 1731 O O . ILE A 1 228 ? -6.477 -22.781 -15.031 1 98.19 228 ILE A O 1
ATOM 1735 N N . LEU A 1 229 ? -5.902 -24.375 -13.617 1 98.44 229 LEU A N 1
ATOM 1736 C CA . LEU A 1 229 ? -4.52 -24.359 -14.07 1 98.44 229 LEU A CA 1
ATOM 1737 C C . LEU A 1 229 ? -4.391 -25.016 -15.445 1 98.44 229 LEU A C 1
ATOM 1739 O O . LEU A 1 229 ? -4.719 -26.203 -15.602 1 98.44 229 LEU A O 1
ATOM 1743 N N . ASP A 1 230 ? -3.973 -24.25 -16.438 1 98.44 230 ASP A N 1
ATOM 1744 C CA . ASP A 1 230 ? -3.713 -24.719 -17.781 1 98.44 230 ASP A CA 1
ATOM 1745 C C . ASP A 1 230 ? -2.217 -24.734 -18.094 1 98.44 230 ASP A C 1
ATOM 1747 O O . ASP A 1 230 ? -1.642 -23.688 -18.438 1 98.44 230 ASP A O 1
ATOM 1751 N N . HIS A 1 231 ? -1.633 -25.859 -18.062 1 98.56 231 HIS A N 1
ATOM 1752 C CA . HIS A 1 231 ? -0.192 -26.031 -18.203 1 98.56 231 HIS A CA 1
ATOM 1753 C C . HIS A 1 231 ? 0.281 -25.594 -19.578 1 98.56 231 HIS A C 1
ATOM 1755 O O . HIS A 1 231 ? 1.434 -25.188 -19.75 1 98.56 231 HIS A O 1
ATOM 1761 N N . THR A 1 232 ? -0.575 -25.609 -20.531 1 98.19 232 THR A N 1
ATOM 1762 C CA . THR A 1 232 ? -0.194 -25.328 -21.906 1 98.19 232 THR A CA 1
ATOM 1763 C C . THR A 1 232 ? 0.06 -23.828 -22.109 1 98.19 232 THR A C 1
ATOM 1765 O O . THR A 1 232 ? 0.493 -23.406 -23.188 1 98.19 232 THR A O 1
ATOM 1768 N N . GLN A 1 233 ? -0.12 -23.062 -21.094 1 98 233 GLN A N 1
ATOM 1769 C CA . GLN A 1 233 ? 0.062 -21.625 -21.203 1 98 233 GLN A CA 1
ATOM 1770 C C . GLN A 1 233 ? 1.504 -21.234 -20.891 1 98 233 GLN A C 1
ATOM 1772 O O . GLN A 1 233 ? 1.9 -20.078 -21.109 1 98 233 GLN A O 1
ATOM 1777 N N . PHE A 1 234 ? 2.348 -22.156 -20.484 1 98.62 234 PHE A N 1
ATOM 1778 C CA . PHE A 1 234 ? 3.666 -21.781 -19.984 1 98.62 234 PHE A CA 1
ATOM 1779 C C . PHE A 1 234 ? 4.758 -22.234 -20.953 1 98.62 234 PHE A C 1
ATOM 1781 O O . PHE A 1 234 ? 4.703 -23.344 -21.484 1 98.62 234 PHE A O 1
ATOM 1788 N N . ASP A 1 235 ? 5.703 -21.344 -21.172 1 98.5 235 ASP A N 1
ATOM 1789 C CA . ASP A 1 235 ? 6.867 -21.672 -21.984 1 98.5 235 ASP A CA 1
ATOM 1790 C C . ASP A 1 235 ? 7.961 -22.328 -21.141 1 98.5 235 ASP A C 1
ATOM 1792 O O . ASP A 1 235 ? 8.664 -23.234 -21.625 1 98.5 235 ASP A O 1
ATOM 1796 N N . GLU A 1 236 ? 8.109 -21.859 -19.953 1 98.69 236 GLU A N 1
ATOM 1797 C CA . GLU A 1 236 ? 9.133 -22.312 -19.016 1 98.69 236 GLU A CA 1
ATOM 1798 C C . GLU A 1 236 ? 8.602 -22.328 -17.594 1 98.69 236 GLU A C 1
ATOM 1800 O O . GLU A 1 236 ? 7.73 -21.516 -17.234 1 98.69 236 GLU A O 1
ATOM 1805 N N . ILE A 1 237 ? 9.125 -23.312 -16.781 1 98.88 237 ILE A N 1
ATOM 1806 C CA . ILE A 1 237 ? 8.75 -23.391 -15.375 1 98.88 237 ILE A CA 1
ATOM 1807 C C . ILE A 1 237 ? 10 -23.328 -14.5 1 98.88 237 ILE A C 1
ATOM 1809 O O . ILE A 1 237 ? 11.016 -23.953 -14.812 1 98.88 237 ILE A O 1
ATOM 1813 N N . HIS A 1 238 ? 9.953 -22.562 -13.469 1 98.88 238 HIS A N 1
ATOM 1814 C CA . HIS A 1 238 ? 11.008 -22.484 -12.461 1 98.88 238 HIS A CA 1
ATOM 1815 C C . HIS A 1 238 ? 10.484 -22.891 -11.086 1 98.88 238 HIS A C 1
ATOM 1817 O O . HIS A 1 238 ? 9.344 -22.594 -10.734 1 98.88 238 HIS A O 1
ATOM 1823 N N . TRP A 1 239 ? 11.305 -23.594 -10.297 1 98.56 239 TRP A N 1
ATOM 1824 C CA . TRP A 1 239 ? 11.078 -23.859 -8.883 1 98.56 239 TRP A CA 1
ATOM 1825 C C . TRP A 1 239 ? 12.133 -23.172 -8.023 1 98.56 239 TRP A C 1
ATOM 1827 O O . TRP A 1 239 ? 13.328 -23.297 -8.281 1 98.56 239 TRP A O 1
ATOM 1837 N N . LEU A 1 240 ? 11.688 -22.469 -7.078 1 98.25 240 LEU A N 1
ATOM 1838 C CA . LEU A 1 240 ? 12.602 -21.75 -6.203 1 98.25 240 LEU A CA 1
ATOM 1839 C C . LEU A 1 240 ? 12.352 -22.094 -4.742 1 98.25 240 LEU A C 1
ATOM 1841 O O . LEU A 1 240 ? 11.203 -22.188 -4.309 1 98.25 240 LEU A O 1
ATOM 1845 N N . ALA A 1 241 ? 13.43 -22.297 -3.973 1 97.5 241 ALA A N 1
ATOM 1846 C CA . ALA A 1 241 ? 13.328 -22.516 -2.535 1 97.5 241 ALA A CA 1
ATOM 1847 C C . ALA A 1 241 ? 12.914 -21.25 -1.804 1 97.5 241 ALA A C 1
ATOM 1849 O O . ALA A 1 241 ? 13.266 -20.141 -2.227 1 97.5 241 ALA A O 1
ATOM 1850 N N . SER A 1 242 ? 12.281 -21.422 -0.656 1 97.5 242 SER A N 1
ATOM 1851 C CA . SER A 1 242 ? 11.727 -20.297 0.094 1 97.5 242 SER A CA 1
ATOM 1852 C C . SER A 1 242 ? 12.828 -19.344 0.555 1 97.5 242 SER A C 1
ATOM 1854 O O . SER A 1 242 ? 12.688 -18.125 0.438 1 97.5 242 SER A O 1
ATOM 1856 N N . PRO A 1 243 ? 13.969 -19.859 1.034 1 97.88 243 PRO A N 1
ATOM 1857 C CA . PRO A 1 243 ? 15 -18.906 1.462 1 97.88 243 PRO A CA 1
ATOM 1858 C C . PRO A 1 243 ? 15.484 -18 0.328 1 97.88 243 PRO A C 1
ATOM 1860 O O . PRO A 1 243 ? 15.773 -16.828 0.552 1 97.88 243 PRO A O 1
ATOM 1863 N N . GLN A 1 244 ? 15.5 -18.547 -0.895 1 98.25 244 GLN A N 1
ATOM 1864 C CA . GLN A 1 244 ? 15.938 -17.766 -2.041 1 98.25 244 GLN A CA 1
ATOM 1865 C C . GLN A 1 244 ? 14.891 -16.719 -2.424 1 98.25 244 GLN A C 1
ATOM 1867 O O . GLN A 1 244 ? 15.234 -15.602 -2.811 1 98.25 244 GLN A O 1
ATOM 1872 N N . ALA A 1 245 ? 13.656 -17.125 -2.334 1 98.44 245 ALA A N 1
ATOM 1873 C CA . ALA A 1 245 ? 12.57 -16.188 -2.6 1 98.44 245 ALA A CA 1
ATOM 1874 C C . ALA A 1 245 ? 12.578 -15.047 -1.587 1 98.44 245 ALA A C 1
ATOM 1876 O O . ALA A 1 245 ? 12.414 -13.883 -1.956 1 98.44 245 ALA A O 1
ATOM 1877 N N . ASN A 1 246 ? 12.781 -15.398 -0.286 1 98.31 246 ASN A N 1
ATOM 1878 C CA . ASN A 1 246 ? 12.859 -14.391 0.773 1 98.31 246 ASN A CA 1
ATOM 1879 C C . ASN A 1 246 ? 13.992 -13.406 0.531 1 98.31 246 ASN A C 1
ATOM 1881 O O . ASN A 1 246 ? 13.789 -12.195 0.601 1 98.31 246 ASN A O 1
ATOM 1885 N N . LEU A 1 247 ? 15.117 -13.953 0.22 1 98.31 247 LEU A N 1
ATOM 1886 C CA . LEU A 1 247 ? 16.297 -13.125 -0.038 1 98.31 247 LEU A CA 1
ATOM 1887 C C . LEU A 1 247 ? 16.031 -12.18 -1.208 1 98.31 247 LEU A C 1
ATOM 1889 O O . LEU A 1 247 ? 16.406 -11 -1.153 1 98.31 247 LEU A O 1
ATOM 1893 N N . ALA A 1 248 ? 15.43 -12.695 -2.229 1 98.5 248 ALA A N 1
ATOM 1894 C CA . ALA A 1 248 ? 15.156 -11.883 -3.414 1 98.5 248 ALA A CA 1
ATOM 1895 C C . ALA A 1 248 ? 14.164 -10.766 -3.098 1 98.5 248 ALA A C 1
ATOM 1897 O O . ALA A 1 248 ? 14.266 -9.664 -3.656 1 98.5 248 ALA A O 1
ATOM 1898 N N . ALA A 1 249 ? 13.188 -11.039 -2.256 1 98.5 249 ALA A N 1
ATOM 1899 C CA . ALA A 1 249 ? 12.258 -10 -1.84 1 98.5 249 ALA A CA 1
ATOM 1900 C C . ALA A 1 249 ? 12.977 -8.883 -1.089 1 98.5 249 ALA A C 1
ATOM 1902 O O . ALA A 1 249 ? 12.711 -7.699 -1.32 1 98.5 249 ALA A O 1
ATOM 1903 N N . ILE A 1 250 ? 13.844 -9.25 -0.196 1 98.31 250 ILE A N 1
ATOM 1904 C CA . ILE A 1 250 ? 14.641 -8.289 0.56 1 98.31 250 ILE A CA 1
ATOM 1905 C C . ILE A 1 250 ? 15.508 -7.477 -0.396 1 98.31 250 ILE A C 1
ATOM 1907 O O . ILE A 1 250 ? 15.602 -6.254 -0.272 1 98.31 250 ILE A O 1
ATOM 1911 N N . GLU A 1 251 ? 16.078 -8.133 -1.41 1 98.19 251 GLU A N 1
ATOM 1912 C CA . GLU A 1 251 ? 16.906 -7.461 -2.41 1 98.19 251 GLU A CA 1
ATOM 1913 C C . GLU A 1 251 ? 16.094 -6.492 -3.25 1 98.19 251 GLU A C 1
ATOM 1915 O O . GLU A 1 251 ? 16.562 -5.41 -3.604 1 98.19 251 GLU A O 1
ATOM 1920 N N . LEU A 1 252 ? 14.906 -6.941 -3.578 1 98.69 252 LEU A N 1
ATOM 1921 C CA . LEU A 1 252 ? 14 -6.102 -4.355 1 98.69 252 LEU A CA 1
ATOM 1922 C C . LEU A 1 252 ? 13.766 -4.766 -3.66 1 98.69 252 LEU A C 1
ATOM 1924 O O . LEU A 1 252 ? 13.812 -3.711 -4.301 1 98.69 252 LEU A O 1
ATOM 1928 N N . HIS A 1 253 ? 13.547 -4.781 -2.383 1 98.75 253 HIS A N 1
ATOM 1929 C CA . HIS A 1 253 ? 13.391 -3.562 -1.598 1 98.75 253 HIS A CA 1
ATOM 1930 C C . HIS A 1 253 ? 14.711 -2.805 -1.488 1 98.75 253 HIS A C 1
ATOM 1932 O O . HIS A 1 253 ? 14.766 -1.604 -1.767 1 98.75 253 HIS A O 1
ATOM 1938 N N . ALA A 1 254 ? 15.789 -3.504 -1.191 1 98.25 254 ALA A N 1
ATOM 1939 C CA . ALA A 1 254 ? 17.094 -2.912 -0.907 1 98.25 254 ALA A CA 1
ATOM 1940 C C . ALA A 1 254 ? 17.672 -2.229 -2.145 1 98.25 254 ALA A C 1
ATOM 1942 O O . ALA A 1 254 ? 18.328 -1.189 -2.041 1 98.25 254 ALA A O 1
ATOM 1943 N N . ARG A 1 255 ? 17.375 -2.771 -3.303 1 97.81 255 ARG A N 1
ATOM 1944 C CA . ARG A 1 255 ? 18.031 -2.283 -4.516 1 97.81 255 ARG A CA 1
ATOM 1945 C C . ARG A 1 255 ? 17.141 -1.269 -5.238 1 97.81 255 ARG A C 1
ATOM 1947 O O . ARG A 1 255 ? 17.641 -0.318 -5.84 1 97.81 255 ARG A O 1
ATOM 1954 N N . HIS A 1 256 ? 15.844 -1.498 -5.156 1 98 256 HIS A N 1
ATOM 1955 C CA . HIS A 1 256 ? 14.977 -0.711 -6.023 1 98 256 HIS A CA 1
ATOM 1956 C C . HIS A 1 256 ? 13.961 0.093 -5.215 1 98 256 HIS A C 1
ATOM 1958 O O . HIS A 1 256 ? 13.281 0.967 -5.754 1 98 256 HIS A O 1
ATOM 1964 N N . GLY A 1 257 ? 13.797 -0.201 -3.939 1 98.19 257 GLY A N 1
ATOM 1965 C CA . GLY A 1 257 ? 12.805 0.47 -3.107 1 98.19 257 GLY A CA 1
ATOM 1966 C C . GLY A 1 257 ? 11.414 -0.107 -3.254 1 98.19 257 GLY A C 1
ATOM 1967 O O . GLY A 1 257 ? 10.453 0.408 -2.668 1 98.19 257 GLY A O 1
ATOM 1968 N N . LEU A 1 258 ? 11.281 -1.146 -4.07 1 98.5 258 LEU A N 1
ATOM 1969 C CA . LEU A 1 258 ? 9.977 -1.777 -4.234 1 98.5 258 LEU A CA 1
ATOM 1970 C C . LEU A 1 258 ? 9.719 -2.787 -3.123 1 98.5 258 LEU A C 1
ATOM 1972 O O . LEU A 1 258 ? 10.383 -3.82 -3.045 1 98.5 258 LEU A O 1
ATOM 1976 N N . PHE A 1 259 ? 8.789 -2.52 -2.236 1 98.44 259 PHE A N 1
ATOM 1977 C CA . PHE A 1 259 ? 8.531 -3.281 -1.02 1 98.44 259 PHE A CA 1
ATOM 1978 C C . PHE A 1 259 ? 7.426 -4.305 -1.247 1 98.44 259 PHE A C 1
ATOM 1980 O O . PHE A 1 259 ? 6.242 -3.965 -1.208 1 98.44 259 PHE A O 1
ATOM 1987 N N . CYS A 1 260 ? 7.816 -5.605 -1.467 1 98.25 260 CYS A N 1
ATOM 1988 C CA . CYS A 1 260 ? 6.891 -6.68 -1.815 1 98.25 260 CYS A CA 1
ATOM 1989 C C . CYS A 1 260 ? 7.168 -7.93 -0.989 1 98.25 260 CYS A C 1
ATOM 1991 O O . CYS A 1 260 ? 8.086 -7.941 -0.164 1 98.25 260 CYS A O 1
ATOM 1993 N N . GLY A 1 261 ? 6.344 -8.922 -1.162 1 97.38 261 GLY A N 1
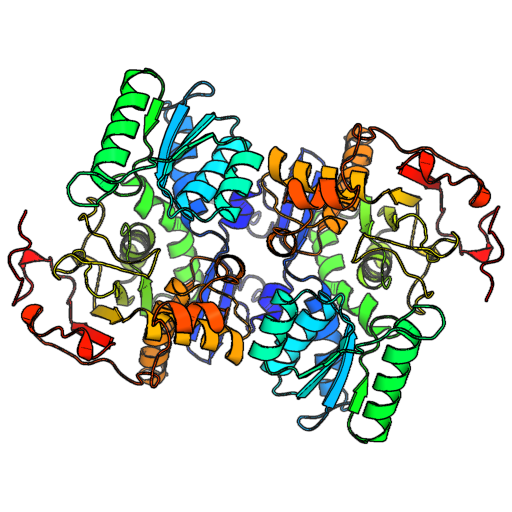ATOM 1994 C CA . GLY A 1 261 ? 6.484 -10.18 -0.449 1 97.38 261 GLY A CA 1
ATOM 1995 C C . GLY A 1 261 ? 7.348 -11.188 -1.182 1 97.38 261 GLY A C 1
ATOM 1996 O O . GLY A 1 261 ? 7.895 -10.891 -2.246 1 97.38 261 GLY A O 1
ATOM 1997 N N . PRO A 1 262 ? 7.434 -12.391 -0.613 1 97.69 262 PRO A N 1
ATOM 1998 C CA . PRO A 1 262 ? 8.336 -13.406 -1.166 1 97.69 262 PRO A CA 1
ATOM 1999 C C . PRO A 1 262 ? 7.871 -13.93 -2.525 1 97.69 262 PRO A C 1
ATOM 2001 O O . PRO A 1 262 ? 8.695 -14.328 -3.352 1 97.69 262 PRO A O 1
ATOM 2004 N N . THR A 1 263 ? 6.508 -13.969 -2.773 1 97.81 263 THR A N 1
ATOM 2005 C CA . THR A 1 263 ? 6.027 -14.328 -4.102 1 97.81 263 THR A CA 1
ATOM 2006 C C . THR A 1 263 ? 6.625 -13.414 -5.164 1 97.81 263 THR A C 1
ATOM 2008 O O . THR A 1 263 ? 7.086 -13.875 -6.207 1 97.81 263 THR A O 1
ATOM 2011 N N . SER A 1 264 ? 6.68 -12.141 -4.852 1 98.69 264 SER A N 1
ATOM 2012 C CA . SER A 1 264 ? 7.328 -11.172 -5.73 1 98.69 264 SER A CA 1
ATOM 2013 C C . SER A 1 264 ? 8.828 -11.422 -5.82 1 98.69 264 SER A C 1
ATOM 2015 O O . SER A 1 264 ? 9.43 -11.266 -6.883 1 98.69 264 SER A O 1
ATOM 2017 N N . GLY A 1 265 ? 9.43 -11.789 -4.656 1 98.56 265 GLY A N 1
ATOM 2018 C CA . GLY A 1 265 ? 10.844 -12.117 -4.656 1 98.56 265 GLY A CA 1
ATOM 2019 C C . GLY A 1 265 ? 11.195 -13.242 -5.613 1 98.56 265 GLY A C 1
ATOM 2020 O O . GLY A 1 265 ? 12.164 -13.141 -6.371 1 98.56 265 GLY A O 1
ATOM 2021 N N . ALA A 1 266 ? 10.383 -14.273 -5.602 1 98.69 266 ALA A N 1
ATOM 2022 C CA . ALA A 1 266 ? 10.609 -15.414 -6.484 1 98.69 266 ALA A CA 1
ATOM 2023 C C . ALA A 1 266 ? 10.547 -14.992 -7.949 1 98.69 266 ALA A C 1
ATOM 2025 O O . ALA A 1 266 ? 11.445 -15.305 -8.734 1 98.69 266 ALA A O 1
ATOM 2026 N N . ALA A 1 267 ? 9.523 -14.258 -8.305 1 98.88 267 ALA A N 1
ATOM 2027 C CA . ALA A 1 267 ? 9.367 -13.789 -9.68 1 98.88 267 ALA A CA 1
ATOM 2028 C C . ALA A 1 267 ? 10.5 -12.844 -10.07 1 98.88 267 ALA A C 1
ATOM 2030 O O . ALA A 1 267 ? 11.016 -12.914 -11.188 1 98.88 267 ALA A O 1
ATOM 2031 N N . TYR A 1 268 ? 10.906 -12 -9.172 1 98.88 268 TYR A N 1
ATOM 2032 C CA . TYR A 1 268 ? 11.977 -11.039 -9.398 1 98.88 268 TYR A CA 1
ATOM 2033 C C . TYR A 1 268 ? 13.297 -11.742 -9.68 1 98.88 268 TYR A C 1
ATOM 2035 O O . TYR A 1 268 ? 14.031 -11.352 -10.594 1 98.88 268 TYR A O 1
ATOM 2043 N N . ARG A 1 269 ? 13.602 -12.773 -8.867 1 98.62 269 ARG A N 1
ATOM 2044 C CA . ARG A 1 269 ? 14.844 -13.516 -9.062 1 98.62 269 ARG A CA 1
ATOM 2045 C C . ARG A 1 269 ? 14.93 -14.086 -10.477 1 98.62 269 ARG A C 1
ATOM 2047 O O . ARG A 1 269 ? 15.953 -13.93 -11.148 1 98.62 269 ARG A O 1
ATOM 2054 N N . ILE A 1 270 ? 13.883 -14.625 -10.914 1 98.81 270 ILE A N 1
ATOM 2055 C CA . ILE A 1 270 ? 13.844 -15.266 -12.227 1 98.81 270 ILE A CA 1
ATOM 2056 C C . ILE A 1 270 ? 13.844 -14.203 -13.32 1 98.81 270 ILE A C 1
ATOM 2058 O O . ILE A 1 270 ? 14.602 -14.305 -14.289 1 98.81 270 ILE A O 1
ATOM 2062 N N . ALA A 1 271 ? 13.047 -13.18 -13.172 1 98.88 271 ALA A N 1
ATOM 2063 C CA . ALA A 1 271 ? 12.945 -12.117 -14.172 1 98.88 271 ALA A CA 1
ATOM 2064 C C . ALA A 1 271 ? 14.281 -11.398 -14.344 1 98.88 271 ALA A C 1
ATOM 2066 O O . ALA A 1 271 ? 14.672 -11.062 -15.461 1 98.88 271 ALA A O 1
ATOM 2067 N N . SER A 1 272 ? 14.938 -11.141 -13.219 1 98.5 272 SER A N 1
ATOM 2068 C CA . SER A 1 272 ? 16.234 -10.477 -13.273 1 98.5 272 SER A CA 1
ATOM 2069 C C . SER A 1 272 ? 17.25 -11.312 -14.047 1 98.5 272 SER A C 1
ATOM 2071 O O . SER A 1 272 ? 18.016 -10.781 -14.852 1 98.5 272 SER A O 1
ATOM 2073 N N . HIS A 1 273 ? 17.234 -12.586 -13.758 1 98.5 273 HIS A N 1
ATOM 2074 C CA . HIS A 1 273 ? 18.125 -13.508 -14.469 1 98.5 273 HIS A CA 1
ATOM 2075 C C . HIS A 1 273 ? 17.828 -13.5 -15.969 1 98.5 273 HIS A C 1
ATOM 2077 O O . HIS A 1 273 ? 18.75 -13.398 -16.781 1 98.5 273 HIS A O 1
ATOM 2083 N N . GLN A 1 274 ? 16.578 -13.555 -16.312 1 98.5 274 GLN A N 1
ATOM 2084 C CA . GLN A 1 274 ? 16.156 -13.586 -17.719 1 98.5 274 GLN A CA 1
ATOM 2085 C C . GLN A 1 274 ? 16.484 -12.266 -18.406 1 98.5 274 GLN A C 1
ATOM 2087 O O . GLN A 1 274 ? 17 -12.258 -19.531 1 98.5 274 GLN A O 1
ATOM 2092 N N . ALA A 1 275 ? 16.203 -11.156 -17.797 1 98.5 275 ALA A N 1
ATOM 2093 C CA . ALA A 1 275 ? 16.453 -9.836 -18.359 1 98.5 275 ALA A CA 1
ATOM 2094 C C . ALA A 1 275 ? 17.938 -9.641 -18.656 1 98.5 275 ALA A C 1
ATOM 2096 O O . ALA A 1 275 ? 18.297 -9.062 -19.688 1 98.5 275 ALA A O 1
ATOM 2097 N N . ALA A 1 276 ? 18.781 -10.148 -17.75 1 97.81 276 ALA A N 1
ATOM 2098 C CA . ALA A 1 276 ? 20.234 -10.016 -17.922 1 97.81 276 ALA A CA 1
ATOM 2099 C C . ALA A 1 276 ? 20.719 -10.789 -19.141 1 97.81 276 ALA A C 1
ATOM 2101 O O . ALA A 1 276 ? 21.688 -10.383 -19.797 1 97.81 276 ALA A O 1
ATOM 2102 N N . ARG A 1 277 ? 20.031 -11.789 -19.516 1 97.19 277 ARG A N 1
ATOM 2103 C CA . ARG A 1 277 ? 20.453 -12.664 -20.594 1 97.19 277 ARG A CA 1
ATOM 2104 C C . ARG A 1 277 ? 19.828 -12.234 -21.922 1 97.19 277 ARG A C 1
ATOM 2106 O O . ARG A 1 277 ? 20.266 -12.672 -22.984 1 97.19 277 ARG A O 1
ATOM 2113 N N . GLN A 1 278 ? 18.812 -11.43 -21.812 1 97.38 278 GLN A N 1
ATOM 2114 C CA . GLN A 1 278 ? 18.109 -10.953 -23.016 1 97.38 278 GLN A CA 1
ATOM 2115 C C . GLN A 1 278 ? 17.969 -9.43 -22.984 1 97.38 278 GLN A C 1
ATOM 2117 O O . GLN A 1 278 ? 16.844 -8.914 -22.953 1 97.38 278 GLN A O 1
ATOM 2122 N N . PRO A 1 279 ? 19.031 -8.648 -23.188 1 96.69 279 PRO A N 1
ATOM 2123 C CA . PRO A 1 279 ? 18.984 -7.199 -23 1 96.69 279 PRO A CA 1
ATOM 2124 C C . PRO A 1 279 ? 18.078 -6.5 -24 1 96.69 279 PRO A C 1
ATOM 2126 O O . PRO A 1 279 ? 17.609 -5.387 -23.75 1 96.69 279 PRO A O 1
ATOM 2129 N N . ALA A 1 280 ? 17.734 -7.168 -25.109 1 96.94 280 ALA A N 1
ATOM 2130 C CA . ALA A 1 280 ? 16.938 -6.535 -26.156 1 96.94 280 ALA A CA 1
ATOM 2131 C C . ALA A 1 280 ? 15.445 -6.789 -25.938 1 96.94 280 ALA A C 1
ATOM 2133 O O . ALA A 1 280 ? 14.602 -6.195 -26.609 1 96.94 280 ALA A O 1
ATOM 2134 N N . ARG A 1 281 ? 15.172 -7.637 -25 1 97.81 281 ARG A N 1
ATOM 2135 C CA . ARG A 1 281 ? 13.789 -8.023 -24.75 1 97.81 281 ARG A CA 1
ATOM 2136 C C . ARG A 1 281 ? 13.32 -7.539 -23.391 1 97.81 281 ARG A C 1
ATOM 2138 O O . ARG A 1 281 ? 14.047 -7.641 -22.391 1 97.81 281 ARG A O 1
ATOM 2145 N N . LYS A 1 282 ? 12.117 -6.941 -23.328 1 98.5 282 LYS A N 1
ATOM 2146 C CA . LYS A 1 282 ? 11.547 -6.531 -22.047 1 98.5 282 LYS A CA 1
ATOM 2147 C C . LYS A 1 282 ? 11.102 -7.742 -21.234 1 98.5 282 LYS A C 1
ATOM 2149 O O . LYS A 1 282 ? 10.547 -8.703 -21.781 1 98.5 282 LYS A O 1
ATOM 2154 N N . THR A 1 283 ? 11.43 -7.746 -20 1 98.88 283 THR A N 1
ATOM 2155 C CA . THR A 1 283 ? 10.984 -8.766 -19.062 1 98.88 283 THR A CA 1
ATOM 2156 C C . THR A 1 283 ? 10.156 -8.133 -17.938 1 98.88 283 THR A C 1
ATOM 2158 O O . THR A 1 283 ? 10.594 -7.188 -17.281 1 98.88 283 THR A O 1
ATOM 2161 N N . LEU A 1 284 ? 8.969 -8.648 -17.797 1 98.88 284 LEU A N 1
ATOM 2162 C CA . LEU A 1 284 ? 8.07 -8.219 -16.719 1 98.88 284 LEU A CA 1
ATOM 2163 C C . LEU A 1 284 ? 7.918 -9.32 -15.672 1 98.88 284 LEU A C 1
ATOM 2165 O O . LEU A 1 284 ? 7.949 -10.508 -16.016 1 98.88 284 LEU A O 1
ATOM 2169 N N . PHE A 1 285 ? 7.75 -8.938 -14.438 1 98.94 285 PHE A N 1
ATOM 2170 C CA . PHE A 1 285 ? 7.309 -9.883 -13.422 1 98.94 285 PHE A CA 1
ATOM 2171 C C . PHE A 1 285 ? 6.148 -9.32 -12.617 1 98.94 285 PHE A C 1
ATOM 2173 O O . PHE A 1 285 ? 6.031 -8.102 -12.461 1 98.94 285 PHE A O 1
ATOM 2180 N N . VAL A 1 286 ? 5.312 -10.211 -12.164 1 98.81 286 VAL A N 1
ATOM 2181 C CA . VAL A 1 286 ? 4.137 -9.828 -11.391 1 98.81 286 VAL A CA 1
ATOM 2182 C C . VAL A 1 286 ? 4.492 -9.781 -9.906 1 98.81 286 VAL A C 1
ATOM 2184 O O . VAL A 1 286 ? 5.055 -10.734 -9.367 1 98.81 286 VAL A O 1
ATOM 2187 N N . ALA A 1 287 ? 4.215 -8.648 -9.273 1 98.62 287 ALA A N 1
ATOM 2188 C CA . ALA A 1 287 ? 4.336 -8.453 -7.828 1 98.62 287 ALA A CA 1
ATOM 2189 C C . ALA A 1 287 ? 2.963 -8.312 -7.18 1 98.62 287 ALA A C 1
ATOM 2191 O O . ALA A 1 287 ? 2.406 -7.211 -7.117 1 98.62 287 ALA A O 1
ATOM 2192 N N . PRO A 1 288 ? 2.479 -9.398 -6.629 1 97.69 288 PRO A N 1
ATOM 2193 C CA . PRO A 1 288 ? 1.037 -9.477 -6.379 1 97.69 288 PRO A CA 1
ATOM 2194 C C . PRO A 1 288 ? 0.633 -8.836 -5.051 1 97.69 288 PRO A C 1
ATOM 2196 O O . PRO A 1 288 ? -0.56 -8.711 -4.766 1 97.69 288 PRO A O 1
ATOM 2199 N N . ASP A 1 289 ? 1.636 -8.5 -4.164 1 95.5 289 ASP A N 1
ATOM 2200 C CA . ASP A 1 289 ? 1.233 -7.895 -2.896 1 95.5 289 ASP A CA 1
ATOM 2201 C C . ASP A 1 289 ? 2.359 -7.051 -2.309 1 95.5 289 ASP A C 1
ATOM 2203 O O . ASP A 1 289 ? 3.41 -6.883 -2.934 1 95.5 289 ASP A O 1
ATOM 2207 N N . THR A 1 290 ? 2.08 -6.465 -1.152 1 96.56 290 THR A N 1
ATOM 2208 C CA . THR A 1 290 ? 2.982 -5.523 -0.502 1 96.56 290 THR A CA 1
ATOM 2209 C C . THR A 1 290 ? 3.832 -6.227 0.552 1 96.56 290 THR A C 1
ATOM 2211 O O . THR A 1 290 ? 3.412 -7.234 1.125 1 96.56 290 THR A O 1
ATOM 2214 N N . GLY A 1 291 ? 4.969 -5.656 0.839 1 97.5 291 GLY A N 1
ATOM 2215 C CA . GLY A 1 291 ? 5.879 -6.184 1.845 1 97.5 291 GLY A CA 1
ATOM 2216 C C . GLY A 1 291 ? 5.379 -5.988 3.264 1 97.5 291 GLY A C 1
ATOM 2217 O O . GLY A 1 291 ? 5.848 -6.652 4.191 1 97.5 291 GLY A O 1
ATOM 2218 N N . TYR A 1 292 ? 4.414 -5.117 3.469 1 96.75 292 TYR A N 1
ATOM 2219 C CA . TYR A 1 292 ? 3.922 -4.793 4.805 1 96.75 292 TYR A CA 1
ATOM 2220 C C . TYR A 1 292 ? 3.359 -6.031 5.492 1 96.75 292 TYR A C 1
ATOM 2222 O O . TYR A 1 292 ? 3.42 -6.148 6.719 1 96.75 292 TYR A O 1
ATOM 2230 N N . ARG A 1 293 ? 2.971 -6.969 4.723 1 94.31 293 ARG A N 1
ATOM 2231 C CA . ARG A 1 293 ? 2.359 -8.172 5.27 1 94.31 293 ARG A CA 1
ATOM 2232 C C . ARG A 1 293 ? 3.416 -9.117 5.836 1 94.31 293 ARG A C 1
ATOM 2234 O O . ARG A 1 293 ? 3.09 -10.07 6.547 1 94.31 293 ARG A O 1
ATOM 2241 N N . TYR A 1 294 ? 4.637 -8.789 5.551 1 95.81 294 TYR A N 1
ATOM 2242 C CA . TYR A 1 294 ? 5.68 -9.766 5.859 1 95.81 294 TYR A CA 1
ATOM 2243 C C . TYR A 1 294 ? 6.727 -9.164 6.789 1 95.81 294 TYR A C 1
ATOM 2245 O O . TYR A 1 294 ? 7.828 -9.703 6.922 1 95.81 294 TYR A O 1
ATOM 2253 N N . GLN A 1 295 ? 6.383 -8.055 7.422 1 96.06 295 GLN A N 1
ATOM 2254 C CA . GLN A 1 295 ? 7.352 -7.359 8.258 1 96.06 295 GLN A CA 1
ATOM 2255 C C . GLN A 1 295 ? 7.688 -8.172 9.508 1 96.06 295 GLN A C 1
ATOM 2257 O O . GLN A 1 295 ? 8.781 -8.039 10.062 1 96.06 295 GLN A O 1
ATOM 2262 N N . ASP A 1 296 ? 6.793 -9.109 9.922 1 94.69 296 ASP A N 1
ATOM 2263 C CA . ASP A 1 296 ? 7.027 -9.945 11.102 1 94.69 296 ASP A CA 1
ATOM 2264 C C . ASP A 1 296 ? 7.574 -11.312 10.703 1 94.69 296 ASP A C 1
ATOM 2266 O O . ASP A 1 296 ? 7.707 -12.203 11.547 1 94.69 296 ASP A O 1
ATOM 2270 N N . THR A 1 297 ? 7.84 -11.5 9.445 1 94.5 297 THR A N 1
ATOM 2271 C CA . THR A 1 297 ? 8.367 -12.773 8.961 1 94.5 297 THR A CA 1
ATOM 2272 C C . THR A 1 297 ? 9.664 -12.562 8.18 1 94.5 297 THR A C 1
ATOM 2274 O O . THR A 1 297 ? 10.727 -12.375 8.773 1 94.5 297 THR A O 1
ATOM 2277 N N . ILE A 1 298 ? 9.57 -12.289 6.887 1 96.56 298 ILE A N 1
ATOM 2278 C CA . ILE A 1 298 ? 10.789 -12.383 6.086 1 96.56 298 ILE A CA 1
ATOM 2279 C C . ILE A 1 298 ? 11.609 -11.109 6.254 1 96.56 298 ILE A C 1
ATOM 2281 O O . ILE A 1 298 ? 12.797 -11.078 5.906 1 96.56 298 ILE A O 1
ATOM 2285 N N . PHE A 1 299 ? 11.047 -10.055 6.789 1 97.44 299 PHE A N 1
ATOM 2286 C CA . PHE A 1 299 ? 11.805 -8.828 7.008 1 97.44 299 PHE A CA 1
ATOM 2287 C C . PHE A 1 299 ? 12.258 -8.719 8.461 1 97.44 299 PHE A C 1
ATOM 2289 O O . PHE A 1 299 ? 12.766 -7.684 8.883 1 97.44 299 PHE A O 1
ATOM 2296 N N . ASP A 1 300 ? 12 -9.734 9.219 1 96.19 300 ASP A N 1
ATOM 2297 C CA . ASP A 1 300 ? 12.516 -9.898 10.57 1 96.19 300 ASP A CA 1
ATOM 2298 C C . ASP A 1 300 ? 13.617 -10.953 10.617 1 96.19 300 ASP A C 1
ATOM 2300 O O . ASP A 1 300 ? 13.344 -12.148 10.492 1 96.19 300 ASP A O 1
ATOM 2304 N N . ALA A 1 301 ? 14.82 -10.531 10.914 1 94.88 301 ALA A N 1
ATOM 2305 C CA . ALA A 1 301 ? 15.984 -11.406 10.914 1 94.88 301 ALA A CA 1
ATOM 2306 C C . ALA A 1 301 ? 15.828 -12.531 11.938 1 94.88 301 ALA A C 1
ATOM 2308 O O . ALA A 1 301 ? 16.281 -13.648 11.719 1 94.88 301 ALA A O 1
ATOM 2309 N N . ARG A 1 302 ? 15.242 -12.219 13.055 1 95.56 302 ARG A N 1
ATOM 2310 C CA . ARG A 1 302 ? 15.031 -13.234 14.086 1 95.56 302 ARG A CA 1
ATOM 2311 C C . ARG A 1 302 ? 14.086 -14.32 13.602 1 95.56 302 ARG A C 1
ATOM 2313 O O . ARG A 1 302 ? 14.305 -15.508 13.875 1 95.56 302 ARG A O 1
ATOM 2320 N N . TRP A 1 303 ? 13.039 -13.938 12.922 1 96.25 303 TRP A N 1
ATOM 2321 C CA . TRP A 1 303 ? 12.094 -14.906 12.367 1 96.25 303 TRP A CA 1
ATOM 2322 C C . TRP A 1 303 ? 12.773 -15.805 11.336 1 96.25 303 TRP A C 1
ATOM 2324 O O . TRP A 1 303 ? 12.578 -17.016 11.336 1 96.25 303 TRP A O 1
ATOM 2334 N N . LEU A 1 304 ? 13.578 -15.211 10.43 1 97.06 304 LEU A N 1
ATOM 2335 C CA . LEU A 1 304 ? 14.289 -15.961 9.398 1 97.06 304 LEU A CA 1
ATOM 2336 C C . LEU A 1 304 ? 15.164 -17.047 10.023 1 97.06 304 LEU A C 1
ATOM 2338 O O . LEU A 1 304 ? 15.141 -18.203 9.594 1 97.06 304 LEU A O 1
ATOM 2342 N N . LYS A 1 305 ? 15.867 -16.641 11.016 1 96.62 305 LYS A N 1
ATOM 2343 C CA . LYS A 1 305 ? 16.781 -17.578 11.688 1 96.62 305 LYS A CA 1
ATOM 2344 C C . LYS A 1 305 ? 16 -18.688 12.383 1 96.62 305 LYS A C 1
ATOM 2346 O O . LYS A 1 305 ? 16.344 -19.875 12.234 1 96.62 305 LYS A O 1
ATOM 2351 N N . ALA A 1 306 ? 14.969 -18.328 13.07 1 96.5 306 ALA A N 1
ATOM 2352 C CA . ALA A 1 306 ? 14.188 -19.281 13.859 1 96.5 306 ALA A CA 1
ATOM 2353 C C . ALA A 1 306 ? 13.5 -20.297 12.953 1 96.5 306 ALA A C 1
ATOM 2355 O O . ALA A 1 306 ? 13.258 -21.438 13.367 1 96.5 306 ALA A O 1
ATOM 2356 N N . ASN A 1 307 ? 13.273 -19.984 11.672 1 94.94 307 ASN A N 1
ATOM 2357 C CA . ASN A 1 307 ? 12.508 -20.844 10.789 1 94.94 307 ASN A CA 1
ATOM 2358 C C . ASN A 1 307 ? 13.383 -21.469 9.695 1 94.94 307 ASN A C 1
ATOM 2360 O O . ASN A 1 307 ? 12.875 -22.094 8.766 1 94.94 307 ASN A O 1
ATOM 2364 N N . GLY A 1 308 ? 14.641 -21.203 9.75 1 95.06 308 GLY A N 1
ATOM 2365 C CA . GLY A 1 308 ? 15.539 -21.75 8.75 1 95.06 308 GLY A CA 1
ATOM 2366 C C . GLY A 1 308 ? 15.297 -21.188 7.359 1 95.06 308 GLY A C 1
ATOM 2367 O O . GLY A 1 308 ? 15.383 -21.906 6.367 1 95.06 308 GLY A O 1
ATOM 2368 N N . GLU A 1 309 ? 14.961 -19.922 7.301 1 96.56 309 GLU A N 1
ATOM 2369 C CA . GLU A 1 309 ? 14.539 -19.297 6.051 1 96.56 309 GLU A CA 1
ATOM 2370 C C . GLU A 1 309 ? 15.609 -18.344 5.516 1 96.56 309 GLU A C 1
ATOM 2372 O O . GLU A 1 309 ? 15.32 -17.484 4.691 1 96.56 309 GLU A O 1
ATOM 2377 N N . ILE A 1 310 ? 16.812 -18.469 6.047 1 94.31 310 ILE A N 1
ATOM 2378 C CA . ILE A 1 310 ? 17.953 -17.688 5.582 1 94.31 310 ILE A CA 1
ATOM 2379 C C . ILE A 1 310 ? 18.688 -18.438 4.473 1 94.31 310 ILE A C 1
ATOM 2381 O O . ILE A 1 310 ? 19.078 -19.594 4.656 1 94.31 310 ILE A O 1
ATOM 2385 N N . ALA A 1 311 ? 18.844 -17.766 3.381 1 91.38 311 ALA A N 1
ATOM 2386 C CA . ALA A 1 311 ? 19.609 -18.375 2.303 1 91.38 311 ALA A CA 1
ATOM 2387 C C . ALA A 1 311 ? 21.109 -18.297 2.584 1 91.38 311 ALA A C 1
ATOM 2389 O O . ALA A 1 311 ? 21.594 -17.297 3.125 1 91.38 311 ALA A O 1
ATOM 2390 N N . GLY A 1 312 ? 21.828 -19.281 2.285 1 86.25 312 GLY A N 1
ATOM 2391 C CA . GLY A 1 312 ? 23.281 -19.203 2.387 1 86.25 312 GLY A CA 1
ATOM 2392 C C . GLY A 1 312 ? 23.891 -18.188 1.439 1 86.25 312 GLY A C 1
ATOM 2393 O O . GLY A 1 312 ? 24.562 -17.25 1.875 1 86.25 312 GLY A O 1
ATOM 2394 N N . ALA A 1 313 ? 23.797 -18.391 0.137 1 91.19 313 ALA A N 1
ATOM 2395 C CA . ALA A 1 313 ? 24.219 -17.5 -0.933 1 91.19 313 ALA A CA 1
ATOM 2396 C C . ALA A 1 313 ? 23.109 -17.344 -1.98 1 91.19 313 ALA A C 1
ATOM 2398 O O . ALA A 1 313 ? 22.328 -18.281 -2.201 1 91.19 313 ALA A O 1
ATOM 2399 N N . PRO A 1 314 ? 23.062 -16.188 -2.525 1 93.25 314 PRO A N 1
ATOM 2400 C CA . PRO A 1 314 ? 22.078 -16.047 -3.604 1 93.25 314 PRO A CA 1
ATOM 2401 C C . PRO A 1 314 ? 22.391 -16.938 -4.809 1 93.25 314 PRO A C 1
ATOM 2403 O O . PRO A 1 314 ? 23.531 -16.953 -5.277 1 93.25 314 PRO A O 1
ATOM 2406 N N . CYS A 1 315 ? 21.391 -17.625 -5.25 1 93.88 315 CYS A N 1
ATOM 2407 C CA . CYS A 1 315 ? 21.562 -18.344 -6.516 1 93.88 315 CYS A CA 1
ATOM 2408 C C . CYS A 1 315 ? 21.625 -17.359 -7.684 1 93.88 315 CYS A C 1
ATOM 2410 O O . CYS A 1 315 ? 20.812 -16.438 -7.777 1 93.88 315 CYS A O 1
ATOM 2412 N N . THR A 1 316 ? 22.562 -17.578 -8.562 1 92.12 316 THR A N 1
ATOM 2413 C CA . THR A 1 316 ? 22.734 -16.641 -9.672 1 92.12 316 THR A CA 1
ATOM 2414 C C . THR A 1 316 ? 22.094 -17.188 -10.945 1 92.12 316 THR A C 1
ATOM 2416 O O . THR A 1 316 ? 21.859 -16.438 -11.898 1 92.12 316 THR A O 1
ATOM 2419 N N . ALA A 1 317 ? 21.891 -18.531 -10.969 1 96.94 317 ALA A N 1
ATOM 2420 C CA . ALA A 1 317 ? 21.266 -19.172 -12.125 1 96.94 317 ALA A CA 1
ATOM 2421 C C . ALA A 1 317 ? 20.531 -20.438 -11.719 1 96.94 317 ALA A C 1
ATOM 2423 O O . ALA A 1 317 ? 20.844 -21.047 -10.695 1 96.94 317 ALA A O 1
ATOM 2424 N N . PRO A 1 318 ? 19.531 -20.844 -12.492 1 98.19 318 PRO A N 1
ATOM 2425 C CA . PRO A 1 318 ? 18.812 -22.078 -12.188 1 98.19 318 PRO A CA 1
ATOM 2426 C C . PRO A 1 318 ? 19.562 -23.328 -12.648 1 98.19 318 PRO A C 1
ATOM 2428 O O . PRO A 1 318 ? 20.375 -23.25 -13.586 1 98.19 318 PRO A O 1
ATOM 2431 N N . HIS A 1 319 ? 19.312 -24.406 -11.945 1 98.31 319 HIS A N 1
ATOM 2432 C CA . HIS A 1 319 ? 19.688 -25.719 -12.453 1 98.31 319 HIS A CA 1
ATOM 2433 C C . HIS A 1 319 ? 18.688 -26.219 -13.492 1 98.31 319 HIS A C 1
ATOM 2435 O O . HIS A 1 319 ? 17.547 -26.578 -13.156 1 98.31 319 HIS A O 1
ATOM 2441 N N . ARG A 1 320 ? 19.062 -26.281 -14.68 1 98.38 320 ARG A N 1
ATOM 2442 C CA . ARG A 1 320 ? 18.172 -26.688 -15.758 1 98.38 320 ARG A CA 1
ATOM 2443 C C . ARG A 1 320 ? 18.062 -28.203 -15.836 1 98.38 320 ARG A C 1
ATOM 2445 O O . ARG A 1 320 ? 19.062 -28.922 -15.812 1 98.38 320 ARG A O 1
ATOM 2452 N N . VAL A 1 321 ? 16.875 -28.672 -15.945 1 98.12 321 VAL A N 1
ATOM 2453 C CA . VAL A 1 321 ? 16.641 -30.109 -16.062 1 98.12 321 VAL A CA 1
ATOM 2454 C C . VAL A 1 321 ? 15.867 -30.406 -17.344 1 98.12 321 VAL A C 1
ATOM 2456 O O . VAL A 1 321 ? 15.258 -29.5 -17.938 1 98.12 321 VAL A O 1
ATOM 2459 N N . GLU A 1 322 ? 15.906 -31.656 -17.766 1 97.12 322 GLU A N 1
ATOM 2460 C CA . GLU A 1 322 ? 15.18 -32.094 -18.953 1 97.12 322 GLU A CA 1
ATOM 2461 C C . GLU A 1 322 ? 13.945 -32.906 -18.594 1 97.12 322 GLU A C 1
ATOM 2463 O O . GLU A 1 322 ? 13.039 -33.062 -19.406 1 97.12 322 GLU A O 1
ATOM 2468 N N . ARG A 1 323 ? 14.039 -33.438 -17.328 1 96.94 323 ARG A N 1
ATOM 2469 C CA . ARG A 1 323 ? 12.945 -34.25 -16.828 1 96.94 323 ARG A CA 1
ATOM 2470 C C . ARG A 1 323 ? 12.516 -33.812 -15.43 1 96.94 323 ARG A C 1
ATOM 2472 O O . ARG A 1 323 ? 13.344 -33.344 -14.648 1 96.94 323 ARG A O 1
ATOM 2479 N N . LEU A 1 324 ? 11.234 -34.031 -15.156 1 97.5 324 LEU A N 1
ATOM 2480 C CA . LEU A 1 324 ? 10.688 -33.594 -13.883 1 97.5 324 LEU A CA 1
ATOM 2481 C C . LEU A 1 324 ? 11.336 -34.344 -12.727 1 97.5 324 LEU A C 1
ATOM 2483 O O . LEU A 1 324 ? 11.484 -33.812 -11.625 1 97.5 324 LEU A O 1
ATOM 2487 N N . ASP A 1 325 ? 11.742 -35.625 -12.891 1 95.69 325 ASP A N 1
ATOM 2488 C CA . ASP A 1 325 ? 12.328 -36.438 -11.82 1 95.69 325 ASP A CA 1
ATOM 2489 C C . ASP A 1 325 ? 13.75 -35.969 -11.508 1 95.69 325 ASP A C 1
ATOM 2491 O O . ASP A 1 325 ? 14.367 -36.469 -10.555 1 95.69 325 ASP A O 1
ATOM 2495 N N . GLN A 1 326 ? 14.281 -35.031 -12.336 1 96.88 326 GLN A N 1
ATOM 2496 C CA . GLN A 1 326 ? 15.633 -34.5 -12.125 1 96.88 326 GLN A CA 1
ATOM 2497 C C . GLN A 1 326 ? 15.602 -33.281 -11.242 1 96.88 326 GLN A C 1
ATOM 2499 O O . GLN A 1 326 ? 16.656 -32.75 -10.828 1 96.88 326 GLN A O 1
ATOM 2504 N N . VAL A 1 327 ? 14.438 -32.75 -10.984 1 97.25 327 VAL A N 1
ATOM 2505 C CA . VAL A 1 327 ? 14.328 -31.562 -10.141 1 97.25 327 VAL A CA 1
ATOM 2506 C C . VAL A 1 327 ? 14.789 -31.891 -8.719 1 97.25 327 VAL A C 1
ATOM 2508 O O . VAL A 1 327 ? 14.258 -32.812 -8.086 1 97.25 327 VAL A O 1
ATOM 2511 N N . ASP A 1 328 ? 15.75 -31.156 -8.219 1 96 328 ASP A N 1
ATOM 2512 C CA . ASP A 1 328 ? 16.375 -31.391 -6.926 1 96 328 ASP A CA 1
ATOM 2513 C C . ASP A 1 328 ? 16.234 -30.172 -6.016 1 96 328 ASP A C 1
ATOM 2515 O O . ASP A 1 328 ? 16.906 -29.156 -6.227 1 96 328 ASP A O 1
ATOM 2519 N N . PRO A 1 329 ? 15.469 -30.281 -4.949 1 95.38 329 PRO A N 1
ATOM 2520 C CA . PRO A 1 329 ? 15.297 -29.156 -4.043 1 95.38 329 PRO A CA 1
ATOM 2521 C C . PRO A 1 329 ? 16.609 -28.672 -3.439 1 95.38 329 PRO A C 1
ATOM 2523 O O . PRO A 1 329 ? 16.719 -27.5 -3.049 1 95.38 329 PRO A O 1
ATOM 2526 N N . ALA A 1 330 ? 17.594 -29.484 -3.377 1 95.25 330 ALA A N 1
ATOM 2527 C CA . ALA A 1 330 ? 18.875 -29.125 -2.799 1 95.25 330 ALA A CA 1
ATOM 2528 C C . ALA A 1 330 ? 19.562 -28.047 -3.635 1 95.25 330 ALA A C 1
ATOM 2530 O O . ALA A 1 330 ? 20.422 -27.312 -3.133 1 95.25 330 ALA A O 1
ATOM 2531 N N . ARG A 1 331 ? 19.125 -27.953 -4.922 1 95.94 331 ARG A N 1
ATOM 2532 C CA . ARG A 1 331 ? 19.703 -26.953 -5.816 1 95.94 331 ARG A CA 1
ATOM 2533 C C . ARG A 1 331 ? 19.094 -25.578 -5.57 1 95.94 331 ARG A C 1
ATOM 2535 O O . ARG A 1 331 ? 19.594 -24.562 -6.078 1 95.94 331 ARG A O 1
ATOM 2542 N N . GLU A 1 332 ? 18 -25.422 -4.875 1 97.56 332 GLU A N 1
ATOM 2543 C CA . GLU A 1 332 ? 17.328 -24.219 -4.398 1 97.56 332 GLU A CA 1
ATOM 2544 C C . GLU A 1 332 ? 16.688 -23.453 -5.551 1 97.56 332 GLU A C 1
ATOM 2546 O O . GLU A 1 332 ? 15.844 -22.578 -5.324 1 97.56 332 GLU A O 1
ATOM 2551 N N . TRP A 1 333 ? 17.109 -23.688 -6.762 1 98.62 333 TRP A N 1
ATOM 2552 C CA . TRP A 1 333 ? 16.547 -23.078 -7.961 1 98.62 333 TRP A CA 1
ATOM 2553 C C . TRP A 1 333 ? 16.703 -24 -9.164 1 98.62 333 TRP A C 1
ATOM 2555 O O . TRP A 1 333 ? 17.828 -24.297 -9.578 1 98.62 333 TRP A O 1
ATOM 2565 N N . ALA A 1 334 ? 15.594 -24.453 -9.695 1 98.69 334 ALA A N 1
ATOM 2566 C CA . ALA A 1 334 ? 15.594 -25.328 -10.867 1 98.69 334 ALA A CA 1
ATOM 2567 C C . ALA A 1 334 ? 14.664 -24.797 -11.945 1 98.69 334 ALA A C 1
ATOM 2569 O O . ALA A 1 334 ? 13.773 -23.984 -11.664 1 98.69 334 ALA A O 1
ATOM 2570 N N . CYS A 1 335 ? 14.922 -25.219 -13.195 1 98.75 335 CYS A N 1
ATOM 2571 C CA . CYS A 1 335 ? 14.016 -24.812 -14.266 1 98.75 335 CYS A CA 1
ATOM 2572 C C . CYS A 1 335 ? 13.93 -25.891 -15.344 1 98.75 335 CYS A C 1
ATOM 2574 O O . CYS A 1 335 ? 14.789 -26.766 -15.414 1 98.75 335 CYS A O 1
ATOM 2576 N N . ILE A 1 336 ? 12.898 -25.828 -16.109 1 98.5 336 ILE A N 1
ATOM 2577 C CA . ILE A 1 336 ? 12.688 -26.75 -17.219 1 98.5 336 ILE A CA 1
ATOM 2578 C C . ILE A 1 336 ? 11.992 -26.016 -18.359 1 98.5 336 ILE A C 1
ATOM 2580 O O . ILE A 1 336 ? 11.133 -25.156 -18.141 1 98.5 336 ILE A O 1
ATOM 2584 N N . GLY A 1 337 ? 12.391 -26.281 -19.609 1 98.44 337 GLY A N 1
ATOM 2585 C CA . GLY A 1 337 ? 11.578 -25.875 -20.75 1 98.44 337 GLY A CA 1
ATOM 2586 C C . GLY A 1 337 ? 10.242 -26.594 -20.812 1 98.44 337 GLY A C 1
ATOM 2587 O O . GLY A 1 337 ? 10.211 -27.828 -20.969 1 98.44 337 GLY A O 1
ATOM 2588 N N . TRP A 1 338 ? 9.18 -25.859 -20.641 1 98.25 338 TRP A N 1
ATOM 2589 C CA . TRP A 1 338 ? 7.879 -26.5 -20.547 1 98.25 338 TRP A CA 1
ATOM 2590 C C . TRP A 1 338 ? 7.266 -26.688 -21.938 1 98.25 338 TRP A C 1
ATOM 2592 O O . TRP A 1 338 ? 6.574 -27.672 -22.188 1 98.25 338 TRP A O 1
ATOM 2602 N N . GLY A 1 339 ? 7.438 -25.703 -22.812 1 97.62 339 GLY A N 1
ATOM 2603 C CA . GLY A 1 339 ? 7.109 -25.828 -24.219 1 97.62 339 GLY A CA 1
ATOM 2604 C C . GLY A 1 339 ? 5.621 -25.766 -24.484 1 97.62 339 GLY A C 1
ATOM 2605 O O . GLY A 1 339 ? 5.141 -26.359 -25.469 1 97.62 339 GLY A O 1
ATOM 2606 N N . ARG A 1 340 ? 4.852 -25.219 -23.609 1 97.5 340 ARG A N 1
ATOM 2607 C CA . ARG A 1 340 ? 3.406 -25.078 -23.766 1 97.5 340 ARG A CA 1
ATOM 2608 C C . ARG A 1 340 ? 2.746 -26.438 -23.969 1 97.5 340 ARG A C 1
ATOM 2610 O O . ARG A 1 340 ? 1.875 -26.594 -24.828 1 97.5 340 ARG A O 1
ATOM 2617 N N . LYS A 1 341 ? 3.217 -27.359 -23.125 1 97.81 341 LYS A N 1
ATOM 2618 C CA . LYS A 1 341 ? 2.691 -28.719 -23.156 1 97.81 341 LYS A CA 1
ATOM 2619 C C . LYS A 1 341 ? 1.869 -29.016 -21.922 1 97.81 341 LYS A C 1
ATOM 2621 O O . LYS A 1 341 ? 1.972 -28.312 -20.906 1 97.81 341 LYS A O 1
ATOM 2626 N N . SER A 1 342 ? 1.042 -30.047 -22.016 1 97.75 342 SER A N 1
ATOM 2627 C CA . SER A 1 342 ? 0.294 -30.516 -20.859 1 97.75 342 SER A CA 1
ATOM 2628 C C . SER A 1 342 ? 1.212 -31.172 -19.844 1 97.75 342 SER A C 1
ATOM 2630 O O . SER A 1 342 ? 2.336 -31.562 -20.172 1 97.75 342 SER A O 1
ATOM 2632 N N . LEU A 1 343 ? 0.734 -31.25 -18.672 1 97.12 343 LEU A N 1
ATOM 2633 C CA . LEU A 1 343 ? 1.503 -31.922 -17.625 1 97.12 343 LEU A CA 1
ATOM 2634 C C . LEU A 1 343 ? 1.798 -33.375 -18.016 1 97.12 343 LEU A C 1
ATOM 2636 O O . LEU A 1 343 ? 2.91 -33.844 -17.797 1 97.12 343 LEU A O 1
ATOM 2640 N N . ALA A 1 344 ? 0.85 -34.031 -18.625 1 94.75 344 ALA A N 1
ATOM 2641 C CA . ALA A 1 344 ? 0.964 -35.438 -18.984 1 94.75 344 ALA A CA 1
ATOM 2642 C C . ALA A 1 344 ? 2.055 -35.656 -20.031 1 94.75 344 ALA A C 1
ATOM 2644 O O . ALA A 1 344 ? 2.617 -36.75 -20.141 1 94.75 344 ALA A O 1
ATOM 2645 N N . GLU A 1 345 ? 2.383 -34.625 -20.75 1 95.62 345 GLU A N 1
ATOM 2646 C CA . GLU A 1 345 ? 3.352 -34.719 -21.828 1 95.62 345 GLU A CA 1
ATOM 2647 C C . GLU A 1 345 ? 4.777 -34.531 -21.312 1 95.62 345 GLU A C 1
ATOM 2649 O O . GLU A 1 345 ? 5.742 -34.75 -22.062 1 95.62 345 GLU A O 1
ATOM 2654 N N . GLN A 1 346 ? 4.91 -34.188 -20.094 1 94.69 346 GLN A N 1
ATOM 2655 C CA . GLN A 1 346 ? 6.242 -33.906 -19.578 1 94.69 346 GLN A CA 1
ATOM 2656 C C . GLN A 1 346 ? 6.953 -35.188 -19.156 1 94.69 346 GLN A C 1
ATOM 2658 O O . GLN A 1 346 ? 6.367 -36.031 -18.469 1 94.69 346 GLN A O 1
ATOM 2663 N N . PRO A 1 347 ? 8.148 -35.344 -19.547 1 92.19 347 PRO A N 1
ATOM 2664 C CA . PRO A 1 347 ? 8.883 -36.562 -19.125 1 92.19 347 PRO A CA 1
ATOM 2665 C C . PRO A 1 347 ? 9.227 -36.562 -17.641 1 92.19 347 PRO A C 1
ATOM 2667 O O . PRO A 1 347 ? 9.477 -35.5 -17.062 1 92.19 347 PRO A O 1
ATOM 2670 N N . GLY A 1 348 ? 9.258 -37.688 -17.078 1 90.12 348 GLY A N 1
ATOM 2671 C CA . GLY A 1 348 ? 9.703 -37.812 -15.703 1 90.12 348 GLY A CA 1
ATOM 2672 C C . GLY A 1 348 ? 8.617 -37.531 -14.68 1 90.12 348 GLY A C 1
ATOM 2673 O O . GLY A 1 348 ? 8.906 -37.312 -13.508 1 90.12 348 GLY A O 1
ATOM 2674 N N . LE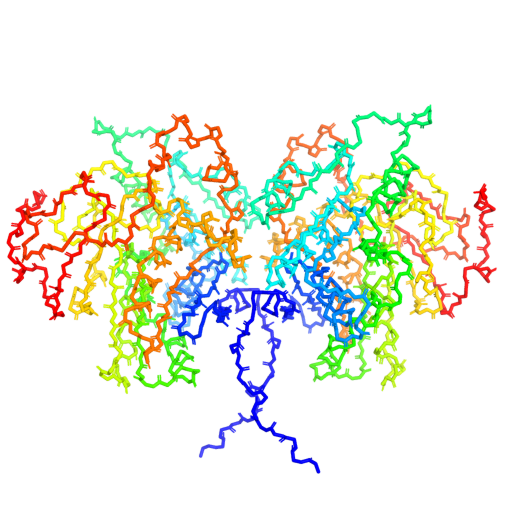U A 1 349 ? 7.441 -37.375 -15.203 1 86.88 349 LEU A N 1
ATOM 2675 C CA . LEU A 1 349 ? 6.332 -37.125 -14.289 1 86.88 349 LEU A CA 1
ATOM 2676 C C . LEU A 1 349 ? 6.215 -38.25 -13.258 1 86.88 349 LEU A C 1
ATOM 2678 O O . LEU A 1 349 ? 6.18 -39.438 -13.625 1 86.88 349 LEU A O 1
ATOM 2682 N N . VAL A 1 350 ? 6.555 -37.844 -12 1 67.94 350 VAL A N 1
ATOM 2683 C CA . VAL A 1 350 ? 6.422 -38.812 -10.93 1 67.94 350 VAL A CA 1
ATOM 2684 C C . VAL A 1 350 ? 4.945 -39.031 -10.594 1 67.94 350 VAL A C 1
ATOM 2686 O O . VAL A 1 350 ? 4.172 -38.062 -10.57 1 67.94 350 VAL A O 1
ATOM 2689 N N . ALA A 1 351 ? 4.406 -40.281 -10.672 1 58.28 351 ALA A N 1
ATOM 2690 C CA . ALA A 1 351 ? 3.018 -40.594 -10.359 1 58.28 351 ALA A CA 1
ATOM 2691 C C . ALA A 1 351 ? 2.545 -39.875 -9.109 1 58.28 351 ALA A C 1
ATOM 2693 O O . ALA A 1 351 ? 3.166 -39.969 -8.047 1 58.28 351 ALA A O 1
ATOM 2694 N N . LEU A 1 352 ? 1.998 -38.594 -9.234 1 56.91 352 LEU A N 1
ATOM 2695 C CA . LEU A 1 352 ? 1.371 -37.875 -8.141 1 56.91 352 LEU A CA 1
ATOM 2696 C C . LEU A 1 352 ? 0.311 -38.719 -7.449 1 56.91 352 LEU A C 1
ATOM 2698 O O . LEU A 1 352 ? -0.44 -39.438 -8.117 1 56.91 352 LEU A O 1
ATOM 2702 N N . HIS A 1 353 ? 0.677 -39.531 -6.5 1 44.78 353 HIS A N 1
ATOM 2703 C CA . HIS A 1 353 ? -0.343 -40.344 -5.848 1 44.78 353 HIS A CA 1
ATOM 2704 C C . HIS A 1 353 ? -1.652 -39.594 -5.703 1 44.78 353 HIS A C 1
ATOM 2706 O O . HIS A 1 353 ? -1.652 -38.438 -5.289 1 44.78 353 HIS A O 1
ATOM 2712 N N . ALA A 1 354 ? -2.676 -39.844 -6.629 1 38.84 354 ALA A N 1
ATOM 2713 C CA . ALA A 1 354 ? -4.051 -39.406 -6.422 1 38.84 354 ALA A CA 1
ATOM 2714 C C . ALA A 1 354 ? -4.453 -39.531 -4.953 1 38.84 354 ALA A C 1
ATOM 2716 O O . ALA A 1 354 ? -4.109 -40.5 -4.297 1 38.84 354 ALA A O 1
ATOM 2717 N N . MET B 1 1 ? 2.738 24.797 -29.891 1 20.2 1 MET B N 1
ATOM 2718 C CA . MET B 1 1 ? 3.402 23.922 -28.922 1 20.2 1 MET B CA 1
ATOM 2719 C C . MET B 1 1 ? 2.613 22.641 -28.719 1 20.2 1 MET B C 1
ATOM 2721 O O . MET B 1 1 ? 1.447 22.672 -28.312 1 20.2 1 MET B O 1
ATOM 2725 N N . THR B 1 2 ? 2.863 21.625 -29.594 1 20.89 2 THR B N 1
ATOM 2726 C CA . THR B 1 2 ? 2.221 20.328 -29.781 1 20.89 2 THR B CA 1
ATOM 2727 C C . THR B 1 2 ? 2.195 19.531 -28.469 1 20.89 2 THR B C 1
ATOM 2729 O O . THR B 1 2 ? 3.238 19.312 -27.844 1 20.89 2 THR B O 1
ATOM 2732 N N . TYR B 1 3 ? 1.151 19.734 -27.625 1 24.31 3 TYR B N 1
ATOM 2733 C CA . TYR B 1 3 ? 0.92 18.938 -26.438 1 24.31 3 TYR B CA 1
ATOM 2734 C C . TYR B 1 3 ? 1.147 17.453 -26.719 1 24.31 3 TYR B C 1
ATOM 2736 O O . TYR B 1 3 ? 0.487 16.875 -27.578 1 24.31 3 TYR B O 1
ATOM 2744 N N . ASP B 1 4 ? 2.502 17.109 -26.812 1 26.52 4 ASP B N 1
ATOM 2745 C CA . ASP B 1 4 ? 2.893 15.742 -27.109 1 26.52 4 ASP B CA 1
ATOM 2746 C C . ASP B 1 4 ? 1.992 14.742 -26.391 1 26.52 4 ASP B C 1
ATOM 2748 O O . ASP B 1 4 ? 1.719 14.898 -25.203 1 26.52 4 ASP B O 1
ATOM 2752 N N . ALA B 1 5 ? 1.146 14.039 -26.922 1 28.17 5 ALA B N 1
ATOM 2753 C CA . ALA B 1 5 ? 0.269 12.883 -26.75 1 28.17 5 ALA B CA 1
ATOM 2754 C C . ALA B 1 5 ? 0.947 11.797 -25.922 1 28.17 5 ALA B C 1
ATOM 2756 O O . ALA B 1 5 ? 0.436 10.68 -25.812 1 28.17 5 ALA B O 1
ATOM 2757 N N . ALA B 1 6 ? 2.238 11.875 -25.812 1 32.25 6 ALA B N 1
ATOM 2758 C CA . ALA B 1 6 ? 3.002 10.93 -25 1 32.25 6 ALA B CA 1
ATOM 2759 C C . ALA B 1 6 ? 2.447 10.859 -23.578 1 32.25 6 ALA B C 1
ATOM 2761 O O . ALA B 1 6 ? 3.178 10.547 -22.641 1 32.25 6 ALA B O 1
ATOM 2762 N N . SER B 1 7 ? 1.534 11.523 -23.031 1 34.97 7 SER B N 1
ATOM 2763 C CA . SER B 1 7 ? 0.802 11.797 -21.797 1 34.97 7 SER B CA 1
ATOM 2764 C C . SER B 1 7 ? 0.195 10.523 -21.219 1 34.97 7 SER B C 1
ATOM 2766 O O . SER B 1 7 ? -0.217 10.492 -20.062 1 34.97 7 SER B O 1
ATOM 2768 N N . ASN B 1 8 ? -0.146 9.453 -22.062 1 41.19 8 ASN B N 1
ATOM 2769 C CA . ASN B 1 8 ? -0.935 8.312 -21.625 1 41.19 8 ASN B CA 1
ATOM 2770 C C . ASN B 1 8 ? -0.05 7.211 -21.047 1 41.19 8 ASN B C 1
ATOM 2772 O O . ASN B 1 8 ? -0.516 6.094 -20.812 1 41.19 8 ASN B O 1
ATOM 2776 N N . ARG B 1 9 ? 1.187 7.309 -21.312 1 52.44 9 ARG B N 1
ATOM 2777 C CA . ARG B 1 9 ? 2.068 6.234 -20.859 1 52.44 9 ARG B CA 1
ATOM 2778 C C . ARG B 1 9 ? 2.141 6.188 -19.344 1 52.44 9 ARG B C 1
ATOM 2780 O O . ARG B 1 9 ? 2.43 7.199 -18.703 1 52.44 9 ARG B O 1
ATOM 2787 N N . LYS B 1 10 ? 1.56 4.988 -18.688 1 73.88 10 LYS B N 1
ATOM 2788 C CA . LYS B 1 10 ? 1.242 4.738 -17.281 1 73.88 10 LYS B CA 1
ATOM 2789 C C . LYS B 1 10 ? 2.404 4.055 -16.578 1 73.88 10 LYS B C 1
ATOM 2791 O O . LYS B 1 10 ? 2.412 3.953 -15.344 1 73.88 10 LYS B O 1
ATOM 2796 N N . ILE B 1 11 ? 3.572 3.82 -17.453 1 84.56 11 ILE B N 1
ATOM 2797 C CA . ILE B 1 11 ? 4.711 3.174 -16.812 1 84.56 11 ILE B CA 1
ATOM 2798 C C . ILE B 1 11 ? 5.531 4.215 -16.047 1 84.56 11 ILE B C 1
ATOM 2800 O O . ILE B 1 11 ? 5.766 5.316 -16.547 1 84.56 11 ILE B O 1
ATOM 2804 N N . ARG B 1 12 ? 6 3.83 -14.93 1 89.31 12 ARG B N 1
ATOM 2805 C CA . ARG B 1 12 ? 6.82 4.73 -14.125 1 89.31 12 ARG B CA 1
ATOM 2806 C C . ARG B 1 12 ? 8.297 4.367 -14.227 1 89.31 12 ARG B C 1
ATOM 2808 O O . ARG B 1 12 ? 8.664 3.191 -14.156 1 89.31 12 ARG B O 1
ATOM 2815 N N . ALA B 1 13 ? 9.117 5.367 -14.281 1 92 13 ALA B N 1
ATOM 2816 C CA . ALA B 1 13 ? 10.539 5.168 -14.531 1 92 13 ALA B CA 1
ATOM 2817 C C . ALA B 1 13 ? 11.266 4.754 -13.258 1 92 13 ALA B C 1
ATOM 2819 O O . ALA B 1 13 ? 12.391 4.238 -13.312 1 92 13 ALA B O 1
ATOM 2820 N N . THR B 1 14 ? 10.656 5.094 -12.125 1 94.75 14 THR B N 1
ATOM 2821 C CA . THR B 1 14 ? 11.266 4.762 -10.836 1 94.75 14 THR B CA 1
ATOM 2822 C C . THR B 1 14 ? 10.195 4.363 -9.82 1 94.75 14 THR B C 1
ATOM 2824 O O . THR B 1 14 ? 9.023 4.684 -9.984 1 94.75 14 THR B O 1
ATOM 2827 N N . VAL B 1 15 ? 10.625 3.656 -8.852 1 97.31 15 VAL B N 1
ATOM 2828 C CA . VAL B 1 15 ? 9.734 3.283 -7.754 1 97.31 15 VAL B CA 1
ATOM 2829 C C . VAL B 1 15 ? 9.242 4.539 -7.043 1 97.31 15 VAL B C 1
ATOM 2831 O O . VAL B 1 15 ? 8.055 4.652 -6.719 1 97.31 15 VAL B O 1
ATOM 2834 N N . SER B 1 16 ? 10.125 5.582 -6.828 1 97.44 16 SER B N 1
ATOM 2835 C CA . SER B 1 16 ? 9.727 6.832 -6.195 1 97.44 16 SER B CA 1
ATOM 2836 C C . SER 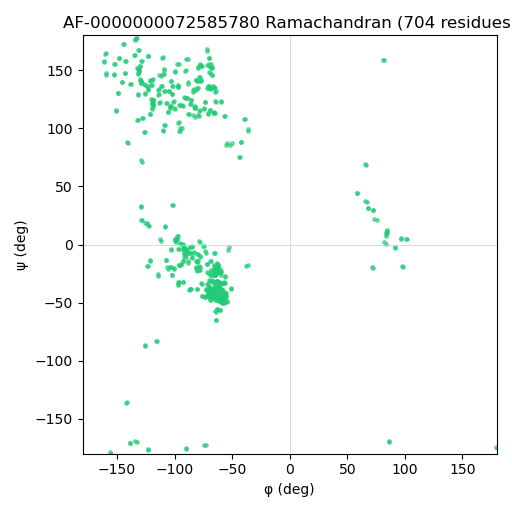B 1 16 ? 8.656 7.551 -7.02 1 97.44 16 SER B C 1
ATOM 2838 O O . SER B 1 16 ? 7.719 8.125 -6.461 1 97.44 16 SER B O 1
ATOM 2840 N N . GLY B 1 17 ? 8.836 7.52 -8.352 1 96.5 17 GLY B N 1
ATOM 2841 C CA . GLY B 1 17 ? 7.836 8.117 -9.227 1 96.5 17 GLY B CA 1
ATOM 2842 C C . GLY B 1 17 ? 6.48 7.441 -9.109 1 96.5 17 GLY B C 1
ATOM 2843 O O . GLY B 1 17 ? 5.445 8.109 -9.117 1 96.5 17 GLY B O 1
ATOM 2844 N N . ALA B 1 18 ? 6.496 6.125 -9.031 1 95.44 18 ALA B N 1
ATOM 2845 C CA . ALA B 1 18 ? 5.254 5.375 -8.875 1 95.44 18 ALA B CA 1
ATOM 2846 C C . ALA B 1 18 ? 4.598 5.676 -7.527 1 95.44 18 ALA B C 1
ATOM 2848 O O . ALA B 1 18 ? 3.381 5.867 -7.453 1 95.44 18 ALA B O 1
ATOM 2849 N N . MET B 1 19 ? 5.402 5.762 -6.473 1 95.88 19 MET B N 1
ATOM 2850 C CA . MET B 1 19 ? 4.918 6.016 -5.121 1 95.88 19 MET B CA 1
ATOM 2851 C C . MET B 1 19 ? 4.332 7.418 -5.004 1 95.88 19 MET B C 1
ATOM 2853 O O . MET B 1 19 ? 3.439 7.656 -4.188 1 95.88 19 MET B O 1
ATOM 2857 N N . ALA B 1 20 ? 4.793 8.32 -5.844 1 96.44 20 ALA B N 1
ATOM 2858 C CA . ALA B 1 20 ? 4.391 9.727 -5.762 1 96.44 20 ALA B CA 1
ATOM 2859 C C . ALA B 1 20 ? 3.061 9.953 -6.473 1 96.44 20 ALA B C 1
ATOM 2861 O O . ALA B 1 20 ? 2.492 11.047 -6.395 1 96.44 20 ALA B O 1
ATOM 2862 N N . GLU B 1 21 ? 2.568 8.938 -7.133 1 93.44 21 GLU B N 1
ATOM 2863 C CA . GLU B 1 21 ? 1.285 9.062 -7.82 1 93.44 21 GLU B CA 1
ATOM 2864 C C . GLU B 1 21 ? 0.124 8.75 -6.879 1 93.44 21 GLU B C 1
ATOM 2866 O O . GLU B 1 21 ? 0.011 7.633 -6.371 1 93.44 21 GLU B O 1
ATOM 2871 N N . PRO B 1 22 ? -0.762 9.711 -6.711 1 94.69 22 PRO B N 1
ATOM 2872 C CA . PRO B 1 22 ? -1.9 9.469 -5.824 1 94.69 22 PRO B CA 1
ATOM 2873 C C . PRO B 1 22 ? -2.986 8.609 -6.473 1 94.69 22 PRO B C 1
ATOM 2875 O O . PRO B 1 22 ? -3.062 8.531 -7.699 1 94.69 22 PRO B O 1
ATOM 2878 N N . ARG B 1 23 ? -3.75 7.949 -5.699 1 94.88 23 ARG B N 1
ATOM 2879 C CA . ARG B 1 23 ? -5.047 7.402 -6.09 1 94.88 23 ARG B CA 1
ATOM 2880 C C . ARG B 1 23 ? -6.184 8.297 -5.602 1 94.88 23 ARG B C 1
ATOM 2882 O O . ARG B 1 23 ? -6.336 8.508 -4.398 1 94.88 23 ARG B O 1
ATOM 2889 N N . ILE B 1 24 ? -6.914 8.82 -6.484 1 97.25 24 ILE B N 1
ATOM 2890 C CA . ILE B 1 24 ? -8.094 9.594 -6.121 1 97.25 24 ILE B CA 1
ATOM 2891 C C . ILE B 1 24 ? -9.336 8.711 -6.195 1 97.25 24 ILE B C 1
ATOM 2893 O O . ILE B 1 24 ? -9.664 8.172 -7.258 1 97.25 24 ILE B O 1
ATOM 2897 N N . VAL B 1 25 ? -10.031 8.555 -5.062 1 97.81 25 VAL B N 1
ATOM 2898 C CA . VAL B 1 25 ? -11.109 7.578 -4.965 1 97.81 25 VAL B CA 1
ATOM 2899 C C . VAL B 1 25 ? -12.391 8.266 -4.492 1 97.81 25 VAL B C 1
ATOM 2901 O O . VAL B 1 25 ? -12.367 9.016 -3.514 1 97.81 25 VAL B O 1
ATOM 2904 N N . GLN B 1 26 ? -13.43 8.039 -5.18 1 97.81 26 GLN B N 1
ATOM 2905 C CA . GLN B 1 26 ? -14.734 8.531 -4.742 1 97.81 26 GLN B CA 1
ATOM 2906 C C . GLN B 1 26 ? -15.352 7.602 -3.701 1 97.81 26 GLN B C 1
ATOM 2908 O O . GLN B 1 26 ? -15.609 6.43 -3.984 1 97.81 26 GLN B O 1
ATOM 2913 N N . LEU B 1 27 ? -15.57 8.055 -2.52 1 98.06 27 LEU B N 1
ATOM 2914 C CA . LEU B 1 27 ? -16.094 7.242 -1.424 1 98.06 27 LEU B CA 1
ATOM 2915 C C . LEU B 1 27 ? -17.594 7.406 -1.293 1 98.06 27 LEU B C 1
ATOM 2917 O O . LEU B 1 27 ? -18.281 6.504 -0.818 1 98.06 27 LEU B O 1
ATOM 2921 N N . ALA B 1 28 ? -18.094 8.594 -1.617 1 97.38 28 ALA B N 1
ATOM 2922 C CA . ALA B 1 28 ? -19.484 9.008 -1.64 1 97.38 28 ALA B CA 1
ATOM 2923 C C . ALA B 1 28 ? -19.75 9.977 -2.783 1 97.38 28 ALA B C 1
ATOM 2925 O O . ALA B 1 28 ? -18.828 10.367 -3.506 1 97.38 28 ALA B O 1
ATOM 2926 N N . PRO B 1 29 ? -20.969 10.359 -3.078 1 96.56 29 PRO B N 1
ATOM 2927 C CA . PRO B 1 29 ? -21.281 11.172 -4.258 1 96.56 29 PRO B CA 1
ATOM 2928 C C . PRO B 1 29 ? -20.406 12.422 -4.352 1 96.56 29 PRO B C 1
ATOM 2930 O O . PRO B 1 29 ? -19.969 12.797 -5.445 1 96.56 29 PRO B O 1
ATOM 2933 N N . ASN B 1 30 ? -20.109 13.062 -3.227 1 98.19 30 ASN B N 1
ATOM 2934 C CA . ASN B 1 30 ? -19.312 14.281 -3.293 1 98.19 30 ASN B CA 1
ATOM 2935 C C . ASN B 1 30 ? -18.109 14.227 -2.35 1 98.19 30 ASN B C 1
ATOM 2937 O O . ASN B 1 30 ? -17.625 15.266 -1.885 1 98.19 30 ASN B O 1
ATOM 2941 N N . LEU B 1 31 ? -17.656 13.008 -1.922 1 98.75 31 LEU B N 1
ATOM 2942 C CA . LEU B 1 31 ? -16.531 12.82 -1.027 1 98.75 31 LEU B CA 1
ATOM 2943 C C . LEU B 1 31 ? -15.43 12 -1.705 1 98.75 31 LEU B C 1
ATOM 2945 O O . LEU B 1 31 ? -15.68 10.883 -2.154 1 98.75 31 LEU B O 1
ATOM 2949 N N . TYR B 1 32 ? -14.242 12.555 -1.753 1 98.69 32 TYR B N 1
ATOM 2950 C CA . TYR B 1 32 ? -13.125 11.922 -2.453 1 98.69 32 TYR B CA 1
ATOM 2951 C C . TYR B 1 32 ? -11.898 11.852 -1.562 1 98.69 32 TYR B C 1
ATOM 2953 O O . TYR B 1 32 ? -11.602 12.789 -0.82 1 98.69 32 TYR B O 1
ATOM 2961 N N . ALA B 1 33 ? -11.172 10.742 -1.649 1 98.75 33 ALA B N 1
ATOM 2962 C CA . ALA B 1 33 ? -9.883 10.586 -0.981 1 98.75 33 ALA B CA 1
ATOM 2963 C C . ALA B 1 33 ? -8.734 10.758 -1.968 1 98.75 33 ALA B C 1
ATOM 2965 O O . ALA B 1 33 ? -8.773 10.219 -3.076 1 98.75 33 ALA B O 1
ATOM 2966 N N . VAL B 1 34 ? -7.793 11.586 -1.623 1 98.56 34 VAL B N 1
ATOM 2967 C CA . VAL B 1 34 ? -6.504 11.648 -2.305 1 98.56 34 VAL B CA 1
ATOM 2968 C C . VAL B 1 34 ? -5.477 10.805 -1.546 1 98.56 34 VAL B C 1
ATOM 2970 O O . VAL B 1 34 ? -4.844 11.289 -0.605 1 98.56 34 VAL B O 1
ATOM 2973 N N . ALA B 1 35 ? -5.281 9.578 -2.031 1 97.88 35 ALA B N 1
ATOM 2974 C CA . ALA B 1 35 ? -4.59 8.586 -1.212 1 97.88 35 ALA B CA 1
ATOM 2975 C C . ALA B 1 35 ? -3.193 8.297 -1.76 1 97.88 35 ALA B C 1
ATOM 2977 O O . ALA B 1 35 ? -3.018 8.141 -2.971 1 97.88 35 ALA B O 1
ATOM 2978 N N . LEU B 1 36 ? -2.238 8.312 -0.854 1 96.75 36 LEU B N 1
ATOM 2979 C CA . LEU B 1 36 ? -0.868 7.914 -1.151 1 96.75 36 LEU B CA 1
ATOM 2980 C C . LEU B 1 36 ? -0.357 6.914 -0.119 1 96.75 36 LEU B C 1
ATOM 2982 O O . LEU B 1 36 ? -0.807 6.914 1.029 1 96.75 36 LEU B O 1
ATOM 2986 N N . GLU B 1 37 ? 0.559 6.109 -0.511 1 94.88 37 GLU B N 1
ATOM 2987 C CA . GLU B 1 37 ? 1.184 5.16 0.405 1 94.88 37 GLU B CA 1
ATOM 2988 C C . GLU B 1 37 ? 2.18 5.855 1.327 1 94.88 37 GLU B C 1
ATOM 2990 O O . GLU B 1 37 ? 2.254 5.547 2.518 1 94.88 37 GLU B O 1
ATOM 2995 N N . VAL B 1 38 ? 2.971 6.719 0.745 1 96.75 38 VAL B N 1
ATOM 2996 C CA . VAL B 1 38 ? 3.975 7.535 1.42 1 96.75 38 VAL B CA 1
ATOM 2997 C C . VAL B 1 38 ? 4 8.938 0.811 1 96.75 38 VAL B C 1
ATOM 2999 O O . VAL B 1 38 ? 4.84 9.234 -0.043 1 96.75 38 VAL B O 1
ATOM 3002 N N . MET B 1 39 ? 3.236 9.781 1.281 1 97.44 39 MET B N 1
ATOM 3003 C CA . MET B 1 39 ? 3.033 11.07 0.625 1 97.44 39 MET B CA 1
ATOM 3004 C C . MET B 1 39 ? 4.328 11.875 0.604 1 97.44 39 MET B C 1
ATOM 3006 O O . MET B 1 39 ? 4.578 12.633 -0.34 1 97.44 39 MET B O 1
ATOM 3010 N N . LYS B 1 40 ? 5.152 11.695 1.641 1 97.94 40 LYS B N 1
ATOM 3011 C CA . LYS B 1 40 ? 6.305 12.578 1.762 1 97.94 40 LYS B CA 1
ATOM 3012 C C . LYS B 1 40 ? 7.426 12.156 0.813 1 97.94 40 LYS B C 1
ATOM 3014 O O . LYS B 1 40 ? 8.477 12.797 0.763 1 97.94 40 LYS B O 1
ATOM 3019 N N . ILE B 1 41 ? 7.141 11.141 0.043 1 98.44 41 ILE B N 1
ATOM 3020 C CA . ILE B 1 41 ? 8.047 10.828 -1.051 1 98.44 41 ILE B CA 1
ATOM 3021 C C . ILE B 1 41 ? 8.047 11.961 -2.07 1 98.44 41 ILE B C 1
ATOM 3023 O O . ILE B 1 41 ? 9.055 12.195 -2.752 1 98.44 41 ILE B O 1
ATOM 3027 N N . ILE B 1 42 ? 6.949 12.719 -2.145 1 98.69 42 ILE B N 1
ATOM 3028 C CA . ILE B 1 42 ? 6.793 13.812 -3.102 1 98.69 42 ILE B CA 1
ATOM 3029 C C . ILE B 1 42 ? 7.828 14.898 -2.822 1 98.69 42 ILE B C 1
ATOM 3031 O O . ILE B 1 42 ? 8.664 15.195 -3.676 1 98.69 42 ILE B O 1
ATOM 3035 N N . PRO B 1 43 ? 7.863 15.422 -1.595 1 98.81 43 PRO B N 1
ATOM 3036 C CA . PRO B 1 43 ? 8.883 16.438 -1.351 1 98.81 43 PRO B CA 1
ATOM 3037 C C . PRO B 1 43 ? 10.297 15.852 -1.287 1 98.81 43 PRO B C 1
ATOM 3039 O O . PRO B 1 43 ? 11.266 16.531 -1.657 1 98.81 43 PRO B O 1
ATOM 3042 N N . ALA B 1 44 ? 10.484 14.609 -0.765 1 98.88 44 ALA B N 1
ATOM 3043 C CA . ALA B 1 44 ? 11.805 13.977 -0.757 1 98.88 44 ALA B CA 1
ATOM 3044 C C . ALA B 1 44 ? 12.398 13.93 -2.162 1 98.88 44 ALA B C 1
ATOM 3046 O O . ALA B 1 44 ? 13.539 14.352 -2.371 1 98.88 44 ALA B O 1
ATOM 3047 N N . LYS B 1 45 ? 11.586 13.469 -3.088 1 98.62 45 LYS B N 1
ATOM 3048 C CA . LYS B 1 45 ? 12.016 13.352 -4.48 1 98.62 45 LYS B CA 1
ATOM 3049 C C . LYS B 1 45 ? 12.312 14.727 -5.074 1 98.62 45 LYS B C 1
ATOM 3051 O O . LYS B 1 45 ? 13.375 14.93 -5.672 1 98.62 45 LYS B O 1
ATOM 3056 N N . HIS B 1 46 ? 11.43 15.672 -4.887 1 98.81 46 HIS B N 1
ATOM 3057 C CA . HIS B 1 46 ? 11.555 17.016 -5.449 1 98.81 46 HIS B CA 1
ATOM 3058 C C . HIS B 1 46 ? 12.812 17.703 -4.949 1 98.81 46 HIS B C 1
ATOM 3060 O O . HIS B 1 46 ? 13.609 18.203 -5.746 1 98.81 46 HIS B O 1
ATOM 3066 N N . ILE B 1 47 ? 13.047 17.688 -3.652 1 98.88 47 ILE B N 1
ATOM 3067 C CA . ILE B 1 47 ? 14.148 18.438 -3.039 1 98.88 47 ILE B CA 1
ATOM 3068 C C . ILE B 1 47 ? 15.484 17.812 -3.451 1 98.88 47 ILE B C 1
ATOM 3070 O O . ILE B 1 47 ? 16.422 18.516 -3.838 1 98.88 47 ILE B O 1
ATOM 3074 N N . ILE B 1 48 ? 15.594 16.453 -3.416 1 98.81 48 ILE B N 1
ATOM 3075 C CA . ILE B 1 48 ? 16.844 15.766 -3.729 1 98.81 48 ILE B CA 1
ATOM 3076 C C . ILE B 1 48 ? 17.172 15.945 -5.207 1 98.81 48 ILE B C 1
ATOM 3078 O O . ILE B 1 48 ? 18.312 16.281 -5.562 1 98.81 48 ILE B O 1
ATOM 3082 N N . GLU B 1 49 ? 16.172 15.789 -6.098 1 98.19 49 GLU B N 1
ATOM 3083 C CA . GLU B 1 49 ? 16.422 15.922 -7.527 1 98.19 49 GLU B CA 1
ATOM 3084 C C . GLU B 1 49 ? 16.797 17.359 -7.887 1 98.19 49 GLU B C 1
ATOM 3086 O O . GLU B 1 49 ? 17.688 17.578 -8.711 1 98.19 49 GLU B O 1
ATOM 3091 N N . GLN B 1 50 ? 16.125 18.328 -7.262 1 98.31 50 GLN B N 1
ATOM 3092 C CA . GLN B 1 50 ? 16.469 19.719 -7.5 1 98.31 50 GLN B CA 1
ATOM 3093 C C . GLN B 1 50 ? 17.891 20.031 -7.02 1 98.31 50 GLN B C 1
ATOM 3095 O O . GLN B 1 50 ? 18.641 20.719 -7.703 1 98.31 50 GLN B O 1
ATOM 3100 N N . ALA B 1 51 ? 18.219 19.516 -5.824 1 98.5 51 ALA B N 1
ATOM 3101 C CA . ALA B 1 51 ? 19.531 19.75 -5.258 1 98.5 51 ALA B CA 1
ATOM 3102 C C . ALA B 1 51 ? 20.625 19.156 -6.141 1 98.5 51 ALA B C 1
ATOM 3104 O O . ALA B 1 51 ? 21.703 19.734 -6.285 1 98.5 51 ALA B O 1
ATOM 3105 N N . LEU B 1 52 ? 20.391 17.984 -6.734 1 98.44 52 LEU B N 1
ATOM 3106 C CA . LEU B 1 52 ? 21.312 17.375 -7.668 1 98.44 52 LEU B CA 1
ATOM 3107 C C . LEU B 1 52 ? 21.438 18.203 -8.945 1 98.44 52 LEU B C 1
ATOM 3109 O O . LEU B 1 52 ? 22.547 18.484 -9.406 1 98.44 52 LEU B O 1
ATOM 3113 N N . ARG B 1 53 ? 20.312 18.641 -9.438 1 97.62 53 ARG B N 1
ATOM 3114 C CA . ARG B 1 53 ? 20.266 19.391 -10.688 1 97.62 53 ARG B CA 1
ATOM 3115 C C . ARG B 1 53 ? 21 20.734 -10.555 1 97.62 53 ARG B C 1
ATOM 3117 O O . ARG B 1 53 ? 21.688 21.172 -11.477 1 97.62 53 ARG B O 1
ATOM 3124 N N . ASP B 1 54 ? 20.844 21.359 -9.406 1 96.75 54 ASP B N 1
ATOM 3125 C CA . ASP B 1 54 ? 21.406 22.688 -9.234 1 96.75 54 ASP B CA 1
ATOM 3126 C C . ASP B 1 54 ? 22.812 22.625 -8.656 1 96.75 54 ASP B C 1
ATOM 3128 O O . ASP B 1 54 ? 23.438 23.656 -8.398 1 96.75 54 ASP B O 1
ATOM 3132 N N . GLY B 1 55 ? 23.266 21.438 -8.359 1 97.38 55 GLY B N 1
ATOM 3133 C CA . GLY B 1 55 ? 24.641 21.234 -7.945 1 97.38 55 GLY B CA 1
ATOM 3134 C C . GLY B 1 55 ? 24.859 21.484 -6.465 1 97.38 55 GLY B C 1
ATOM 3135 O O . GLY B 1 55 ? 26 21.531 -6 1 97.38 55 GLY B O 1
ATOM 3136 N N . ARG B 1 56 ? 23.797 21.625 -5.699 1 97.31 56 ARG B N 1
ATOM 3137 C CA . ARG B 1 56 ? 23.922 21.797 -4.254 1 97.31 56 ARG B CA 1
ATOM 3138 C C . ARG B 1 56 ? 24.422 20.516 -3.59 1 97.31 56 ARG B C 1
ATOM 3140 O O . ARG B 1 56 ? 25.031 20.562 -2.52 1 97.31 56 ARG B O 1
ATOM 3147 N N . ILE B 1 57 ? 24.125 19.312 -4.27 1 98.25 57 ILE B N 1
ATOM 3148 C CA . ILE B 1 57 ? 24.656 18.047 -3.795 1 98.25 57 ILE B CA 1
ATOM 3149 C C . ILE B 1 57 ? 25.219 17.25 -4.969 1 98.25 57 ILE B C 1
ATOM 3151 O O . ILE B 1 57 ? 24.953 17.578 -6.129 1 98.25 57 ILE B O 1
ATOM 3155 N N . ASP B 1 58 ? 26 16.297 -4.633 1 97.81 58 ASP B N 1
ATOM 3156 C CA . ASP B 1 58 ? 26.562 15.375 -5.617 1 97.81 58 ASP B CA 1
ATOM 3157 C C . ASP B 1 58 ? 26.547 13.938 -5.102 1 97.81 58 ASP B C 1
ATOM 3159 O O . ASP B 1 58 ? 25.922 13.648 -4.082 1 97.81 58 ASP B O 1
ATOM 3163 N N . ARG B 1 59 ? 27.188 13.023 -5.809 1 95.31 59 ARG B N 1
ATOM 3164 C CA . ARG B 1 59 ? 27.094 11.586 -5.547 1 95.31 59 ARG B CA 1
ATOM 3165 C C . ARG B 1 59 ? 27.766 11.227 -4.223 1 95.31 59 ARG B C 1
ATOM 3167 O O . ARG B 1 59 ? 27.516 10.156 -3.666 1 95.31 59 ARG B O 1
ATOM 3174 N N . ASP B 1 60 ? 28.547 12.164 -3.697 1 97.44 60 ASP B N 1
ATOM 3175 C CA . ASP B 1 60 ? 29.297 11.891 -2.473 1 97.44 60 ASP B CA 1
ATOM 3176 C C . ASP B 1 60 ? 28.641 12.555 -1.266 1 97.44 60 ASP B C 1
ATOM 3178 O O . ASP B 1 60 ? 29.078 12.367 -0.129 1 97.44 60 ASP B O 1
ATOM 3182 N N . THR B 1 61 ? 27.625 13.289 -1.543 1 98.5 61 THR B N 1
ATOM 3183 C CA . THR B 1 61 ? 26.953 14.031 -0.482 1 98.5 61 THR B CA 1
ATOM 3184 C C . THR B 1 61 ? 26.281 13.086 0.503 1 98.5 61 THR B C 1
ATOM 3186 O O . THR B 1 61 ? 25.656 12.102 0.097 1 98.5 61 THR B O 1
ATOM 3189 N N . LEU B 1 62 ? 26.453 13.383 1.793 1 98.75 62 LEU B N 1
ATOM 3190 C CA . LEU B 1 62 ? 25.672 12.742 2.848 1 98.75 62 LEU B CA 1
ATOM 3191 C C . LEU B 1 62 ? 24.375 13.5 3.1 1 98.75 62 LEU B C 1
ATOM 3193 O O . LEU B 1 62 ? 24.391 14.648 3.539 1 98.75 62 LEU B O 1
ATOM 3197 N N . VAL B 1 63 ? 23.297 12.914 2.793 1 98.88 63 VAL B N 1
ATOM 3198 C CA . VAL B 1 63 ? 22 13.508 3.109 1 98.88 63 VAL B CA 1
ATOM 3199 C C . VAL B 1 63 ? 21.641 13.242 4.574 1 98.88 63 VAL B C 1
ATOM 3201 O O . VAL B 1 63 ? 21.812 12.125 5.066 1 98.88 63 VAL B O 1
ATOM 3204 N N . VAL B 1 64 ? 21.172 14.281 5.273 1 98.81 64 VAL B N 1
ATOM 3205 C CA . VAL B 1 64 ? 20.859 14.188 6.695 1 98.81 64 VAL B CA 1
ATOM 3206 C C . VAL B 1 64 ? 19.453 14.719 6.949 1 98.81 64 VAL B C 1
ATOM 3208 O O . VAL B 1 64 ? 19.047 15.719 6.355 1 98.81 64 VAL B O 1
ATOM 3211 N N . GLU B 1 65 ? 18.719 14.07 7.781 1 98.44 65 GLU B N 1
ATOM 3212 C CA . GLU B 1 65 ? 17.406 14.547 8.188 1 98.44 65 GLU B CA 1
ATOM 3213 C C . GLU B 1 65 ? 17.047 14.039 9.578 1 98.44 65 GLU B C 1
ATOM 3215 O O . GLU B 1 65 ? 17.469 12.953 9.977 1 98.44 65 GLU B O 1
ATOM 3220 N N . SER B 1 66 ? 16.312 14.859 10.305 1 95.94 66 SER B N 1
ATOM 3221 C CA . SER B 1 66 ? 15.656 14.414 11.531 1 95.94 66 SER B CA 1
ATOM 3222 C C . SER B 1 66 ? 14.203 14.039 11.273 1 95.94 66 SER B C 1
ATOM 3224 O O . SER B 1 66 ? 13.367 14.914 11.016 1 95.94 66 SER B O 1
ATOM 3226 N N . SER B 1 67 ? 13.898 12.766 11.242 1 92 67 SER B N 1
ATOM 3227 C CA . SER B 1 67 ? 12.555 12.281 10.961 1 92 67 SER B CA 1
ATOM 3228 C C . SER B 1 67 ? 12.359 10.852 11.461 1 92 67 SER B C 1
ATOM 3230 O O . SER B 1 67 ? 13.297 10.047 11.438 1 92 67 SER B O 1
ATOM 3232 N N . SER B 1 68 ? 11.148 10.586 11.891 1 85.81 68 SER B N 1
ATOM 3233 C CA . SER B 1 68 ? 10.836 9.227 12.328 1 85.81 68 SER B CA 1
ATOM 3234 C C . SER B 1 68 ? 9.656 8.656 11.562 1 85.81 68 SER B C 1
ATOM 3236 O O . SER B 1 68 ? 9.023 7.691 12.008 1 85.81 68 SER B O 1
ATOM 3238 N N . GLY B 1 69 ? 9.344 9.25 10.406 1 91.56 69 GLY B N 1
ATOM 3239 C CA . GLY B 1 69 ? 8.133 8.805 9.734 1 91.56 69 GLY B CA 1
ATOM 3240 C C . GLY B 1 69 ? 8.273 8.758 8.219 1 91.56 69 GLY B C 1
ATOM 3241 O O . GLY B 1 69 ? 9.273 8.25 7.699 1 91.56 69 GLY B O 1
ATOM 3242 N N . ASN B 1 70 ? 7.262 9.242 7.59 1 91.88 70 ASN B N 1
ATOM 3243 C CA . ASN B 1 70 ? 7.102 9.117 6.145 1 91.88 70 ASN B CA 1
ATOM 3244 C C . ASN B 1 70 ? 8.211 9.844 5.391 1 91.88 70 ASN B C 1
ATOM 3246 O O . ASN B 1 70 ? 8.625 9.406 4.312 1 91.88 70 ASN B O 1
ATOM 3250 N N . PHE B 1 71 ? 8.688 10.898 5.98 1 97 71 PHE B N 1
ATOM 3251 C CA . PHE B 1 71 ? 9.727 11.633 5.266 1 97 71 PHE B CA 1
ATOM 3252 C C . PHE B 1 71 ? 11.023 10.836 5.242 1 97 71 PHE B C 1
ATOM 3254 O O . PHE B 1 71 ? 11.727 10.812 4.227 1 97 71 PHE B O 1
ATOM 3261 N N . ALA B 1 72 ? 11.359 10.195 6.363 1 97.75 72 ALA B N 1
ATOM 3262 C CA . ALA B 1 72 ? 12.539 9.328 6.406 1 97.75 72 ALA B CA 1
ATOM 3263 C C . ALA B 1 72 ? 12.445 8.234 5.352 1 97.75 72 ALA B C 1
ATOM 3265 O O . ALA B 1 72 ? 13.414 7.977 4.629 1 97.75 72 ALA B O 1
ATOM 3266 N N . LEU B 1 73 ? 11.289 7.641 5.25 1 98.12 73 LEU B N 1
ATOM 3267 C CA . LEU B 1 73 ? 11.117 6.562 4.285 1 98.12 73 LEU B CA 1
ATOM 3268 C C . LEU B 1 73 ? 11.211 7.086 2.855 1 98.12 73 LEU B C 1
ATOM 3270 O O . LEU B 1 73 ? 11.859 6.473 2.008 1 98.12 73 LEU B O 1
ATOM 3274 N N . GLY B 1 74 ? 10.547 8.234 2.596 1 98.56 74 GLY B N 1
ATOM 3275 C CA . GLY B 1 74 ? 10.656 8.852 1.282 1 98.56 74 GLY B CA 1
ATOM 3276 C C . GLY B 1 74 ? 12.086 9.148 0.883 1 98.56 74 GLY B C 1
ATOM 3277 O O . GLY B 1 74 ? 12.508 8.828 -0.233 1 98.56 74 GLY B O 1
ATOM 3278 N N . LEU B 1 75 ? 12.828 9.688 1.815 1 98.88 75 LEU B N 1
ATOM 3279 C CA . LEU B 1 75 ? 14.234 10 1.558 1 98.88 75 LEU B CA 1
ATOM 3280 C C . LEU B 1 75 ? 15.031 8.727 1.29 1 98.88 75 LEU B C 1
ATOM 3282 O O . LEU B 1 75 ? 15.898 8.711 0.414 1 98.88 75 LEU B O 1
ATOM 3286 N N . ALA B 1 76 ? 14.75 7.711 2.045 1 98.81 76 ALA B N 1
ATOM 3287 C CA . ALA B 1 76 ? 15.5 6.469 1.898 1 98.81 76 ALA B CA 1
ATOM 3288 C C . ALA B 1 76 ? 15.328 5.883 0.5 1 98.81 76 ALA B C 1
ATOM 3290 O O . ALA B 1 76 ? 16.297 5.457 -0.126 1 98.81 76 ALA B O 1
ATOM 3291 N N . VAL B 1 77 ? 14.133 5.895 -0.005 1 98.75 77 VAL B N 1
ATOM 3292 C CA . VAL B 1 77 ? 13.859 5.355 -1.334 1 98.75 77 VAL B CA 1
ATOM 3293 C C . VAL B 1 77 ? 14.57 6.203 -2.389 1 98.75 77 VAL B C 1
ATOM 3295 O O . VAL B 1 77 ? 15.258 5.668 -3.264 1 98.75 77 VAL B O 1
ATOM 3298 N N . VAL B 1 78 ? 14.469 7.512 -2.27 1 98.69 78 VAL B N 1
ATOM 3299 C CA . VAL B 1 78 ? 15.016 8.414 -3.277 1 98.69 78 VAL B CA 1
ATOM 3300 C C . VAL B 1 78 ? 16.531 8.375 -3.238 1 98.69 78 VAL B C 1
ATOM 3302 O O . VAL B 1 78 ? 17.188 8.344 -4.281 1 98.69 78 VAL B O 1
ATOM 3305 N N . CYS B 1 79 ? 17.109 8.367 -2.039 1 98.75 79 CYS B N 1
ATOM 3306 C CA . CYS B 1 79 ? 18.562 8.32 -1.916 1 98.75 79 CYS B CA 1
ATOM 3307 C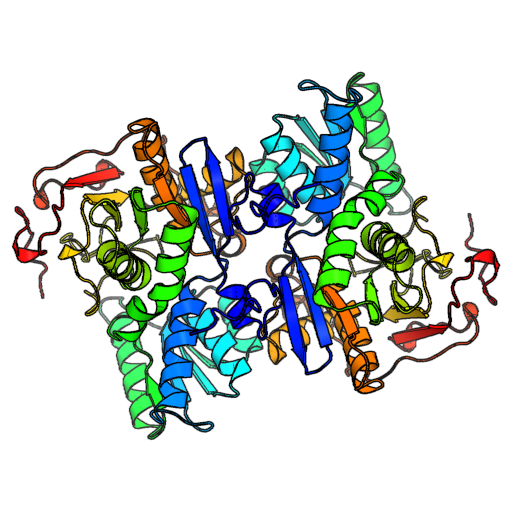 C . CYS B 1 79 ? 19.109 7.012 -2.469 1 98.75 79 CYS B C 1
ATOM 3309 O O . CYS B 1 79 ? 20.156 7 -3.121 1 98.75 79 CYS B O 1
ATOM 3311 N N . ARG B 1 80 ? 18.422 5.941 -2.203 1 98.12 80 ARG B N 1
ATOM 3312 C CA . ARG B 1 80 ? 18.844 4.66 -2.768 1 98.12 80 ARG B CA 1
ATOM 3313 C C . ARG B 1 80 ? 18.844 4.711 -4.293 1 98.12 80 ARG B C 1
ATOM 3315 O O . ARG B 1 80 ? 19.812 4.27 -4.926 1 98.12 80 ARG B O 1
ATOM 3322 N N . GLU B 1 81 ? 17.812 5.273 -4.902 1 97.31 81 GLU B N 1
ATOM 3323 C CA . GLU B 1 81 ? 17.703 5.391 -6.355 1 97.31 81 GLU B CA 1
ATOM 3324 C C . GLU B 1 81 ? 18.828 6.238 -6.93 1 97.31 81 GLU B C 1
ATOM 3326 O O . GLU B 1 81 ? 19.328 5.957 -8.023 1 97.31 81 GLU B O 1
ATOM 3331 N N . GLN B 1 82 ? 19.25 7.215 -6.117 1 97.44 82 GLN B N 1
ATOM 3332 C CA . GLN B 1 82 ? 20.219 8.188 -6.613 1 97.44 82 GLN B CA 1
ATOM 3333 C C . GLN B 1 82 ? 21.641 7.805 -6.207 1 97.44 82 GLN B C 1
ATOM 3335 O O . GLN B 1 82 ? 22.594 8.5 -6.551 1 97.44 82 GLN B O 1
ATOM 3340 N N . GLY B 1 83 ? 21.766 6.723 -5.418 1 97.62 83 GLY B N 1
ATOM 3341 C CA . GLY B 1 83 ? 23.078 6.297 -4.953 1 97.62 83 GLY B CA 1
ATOM 3342 C C . GLY B 1 83 ? 23.656 7.219 -3.898 1 97.62 83 GLY B C 1
ATOM 3343 O O . GLY B 1 83 ? 24.875 7.43 -3.857 1 97.62 83 GLY B O 1
ATOM 3344 N N . LEU B 1 84 ? 22.797 7.863 -3.098 1 98.69 84 LEU B N 1
ATOM 3345 C CA . LEU B 1 84 ? 23.234 8.805 -2.07 1 98.69 84 LEU B CA 1
ATOM 3346 C C . LEU B 1 84 ? 23.25 8.141 -0.697 1 98.69 84 LEU B C 1
ATOM 3348 O O . LEU B 1 84 ? 22.422 7.262 -0.42 1 98.69 84 LEU B O 1
ATOM 3352 N N . LYS B 1 85 ? 24.156 8.594 0.142 1 98.5 85 LYS B N 1
ATOM 3353 C CA . LYS B 1 85 ? 24.172 8.18 1.542 1 98.5 85 LYS B CA 1
ATOM 3354 C C . LYS B 1 85 ? 23.141 8.961 2.352 1 98.5 85 LYS B C 1
ATOM 3356 O O . LYS B 1 85 ? 22.938 10.156 2.125 1 98.5 85 LYS B O 1
ATOM 3361 N N . LEU B 1 86 ? 22.5 8.297 3.229 1 98.81 86 LEU B N 1
ATOM 3362 C CA . LEU B 1 86 ? 21.453 8.914 4.035 1 98.81 86 LEU B CA 1
ATOM 3363 C C . LEU B 1 86 ? 21.656 8.586 5.516 1 98.81 86 LEU B C 1
ATOM 3365 O O . LEU B 1 86 ? 21.844 7.426 5.879 1 98.81 86 LEU B O 1
ATOM 3369 N N . ARG B 1 87 ? 21.641 9.594 6.324 1 98.75 87 ARG B N 1
ATOM 3370 C CA . ARG B 1 87 ? 21.641 9.469 7.777 1 98.75 87 ARG B CA 1
ATOM 3371 C C . ARG B 1 87 ? 20.391 10.102 8.375 1 98.75 87 ARG B C 1
ATOM 3373 O O . ARG B 1 87 ? 20.141 11.289 8.188 1 98.75 87 ARG B O 1
ATOM 3380 N N . ILE B 1 88 ? 19.641 9.297 9.07 1 98.56 88 ILE B N 1
ATOM 3381 C CA . ILE B 1 88 ? 18.422 9.75 9.75 1 98.56 88 ILE B CA 1
ATOM 3382 C C . ILE B 1 88 ? 18.688 9.844 11.25 1 98.56 88 ILE B C 1
ATOM 3384 O O . ILE B 1 88 ? 19.25 8.93 11.852 1 98.56 88 ILE B O 1
ATOM 3388 N N . VAL B 1 89 ? 18.297 10.945 11.828 1 98 89 VAL B N 1
ATOM 3389 C CA . VAL B 1 89 ? 18.344 11.117 13.273 1 98 89 VAL B CA 1
ATOM 3390 C C . VAL B 1 89 ? 16.938 10.992 13.859 1 98 89 VAL B C 1
ATOM 3392 O O . VAL B 1 89 ? 16.031 11.719 13.453 1 98 89 VAL B O 1
ATOM 3395 N N . GLY B 1 90 ? 16.781 10.008 14.688 1 95 90 GLY B N 1
ATOM 3396 C CA . GLY B 1 90 ? 15.492 9.781 15.312 1 95 90 GLY B CA 1
ATOM 3397 C C . GLY B 1 90 ? 15.586 9.547 16.812 1 95 90 GLY B C 1
ATOM 3398 O O . GLY B 1 90 ? 16.609 9.867 17.422 1 95 90 GLY B O 1
ATOM 3399 N N . ASP B 1 91 ? 14.539 9.156 17.375 1 92.19 91 ASP B N 1
ATOM 3400 C CA . ASP B 1 91 ? 14.445 8.805 18.781 1 92.19 91 ASP B CA 1
ATOM 3401 C C . ASP B 1 91 ? 13.719 7.477 18.969 1 92.19 91 ASP B C 1
ATOM 3403 O O . ASP B 1 91 ? 13.328 6.828 18 1 92.19 91 ASP B O 1
ATOM 3407 N N . PRO B 1 92 ? 13.586 6.996 20.203 1 88.31 92 PRO B N 1
ATOM 3408 C CA . PRO B 1 92 ? 13.078 5.641 20.438 1 88.31 92 PRO B CA 1
ATOM 3409 C C . PRO B 1 92 ? 11.625 5.473 20 1 88.31 92 PRO B C 1
ATOM 3411 O O . PRO B 1 92 ? 11.117 4.352 19.953 1 88.31 92 PRO B O 1
ATOM 3414 N N . ALA B 1 93 ? 11.016 6.547 19.641 1 81.62 93 ALA B N 1
ATOM 3415 C CA . ALA B 1 93 ? 9.617 6.469 19.25 1 81.62 93 ALA B CA 1
ATOM 3416 C C . ALA B 1 93 ? 9.477 5.98 17.812 1 81.62 93 ALA B C 1
ATOM 3418 O O . ALA B 1 93 ? 8.383 5.625 17.375 1 81.62 93 ALA B O 1
ATOM 3419 N N . ILE B 1 94 ? 10.562 5.867 17.125 1 89.06 94 ILE B N 1
ATOM 3420 C CA . ILE B 1 94 ? 10.484 5.402 15.742 1 89.06 94 ILE B CA 1
ATOM 3421 C C . ILE B 1 94 ? 9.992 3.957 15.711 1 89.06 94 ILE B C 1
ATOM 3423 O O . ILE B 1 94 ? 10.445 3.123 16.5 1 89.06 94 ILE B O 1
ATOM 3427 N N . ASP B 1 95 ? 9.07 3.691 14.797 1 89.5 95 ASP B N 1
ATOM 3428 C CA . ASP B 1 95 ? 8.57 2.336 14.57 1 89.5 95 ASP B CA 1
ATOM 3429 C C . ASP B 1 95 ? 9.703 1.399 14.156 1 89.5 95 ASP B C 1
ATOM 3431 O O . ASP B 1 95 ? 10.359 1.623 13.141 1 89.5 95 ASP B O 1
ATOM 3435 N N . PRO B 1 96 ? 9.898 0.293 14.938 1 92.31 96 PRO B N 1
ATOM 3436 C CA . PRO B 1 96 ? 10.977 -0.631 14.594 1 92.31 96 PRO B CA 1
ATOM 3437 C C . PRO B 1 96 ? 10.844 -1.183 13.172 1 92.31 96 PRO B C 1
ATOM 3439 O O . PRO B 1 96 ? 11.852 -1.457 12.516 1 92.31 96 PRO B O 1
ATOM 3442 N N . LYS B 1 97 ? 9.664 -1.357 12.727 1 95.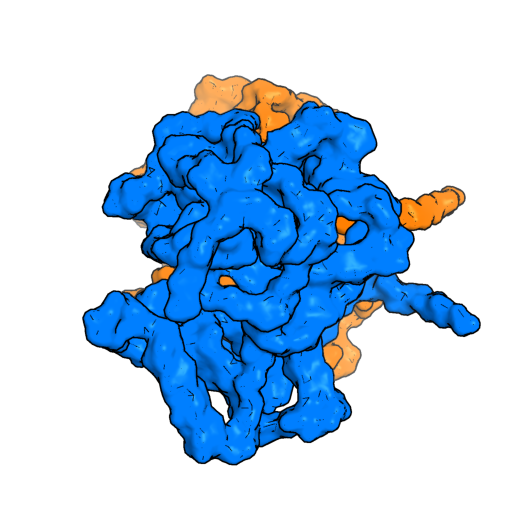12 97 LYS B N 1
ATOM 3443 C CA . LYS B 1 97 ? 9.445 -1.866 11.375 1 95.12 97 LYS B CA 1
ATOM 3444 C C . LYS B 1 97 ? 9.867 -0.841 10.328 1 95.12 97 LYS B C 1
ATOM 3446 O O . LYS B 1 97 ? 10.461 -1.197 9.312 1 95.12 97 LYS B O 1
ATOM 3451 N N . LEU B 1 98 ? 9.57 0.399 10.625 1 95.06 98 LEU B N 1
ATOM 3452 C CA . LEU B 1 98 ? 10.062 1.463 9.758 1 95.06 98 LEU B CA 1
ATOM 3453 C C . LEU B 1 98 ? 11.586 1.521 9.773 1 95.06 98 LEU B C 1
ATOM 3455 O O . LEU B 1 98 ? 12.219 1.648 8.727 1 95.06 98 LEU B O 1
ATOM 3459 N N . ARG B 1 99 ? 12.172 1.445 10.953 1 95.88 99 ARG B N 1
ATOM 3460 C CA . ARG B 1 99 ? 13.625 1.455 11.078 1 95.88 99 ARG B CA 1
ATOM 3461 C C . ARG B 1 99 ? 14.25 0.334 10.258 1 95.88 99 ARG B C 1
ATOM 3463 O O . ARG B 1 99 ? 15.273 0.537 9.594 1 95.88 99 ARG B O 1
ATOM 3470 N N . GLY B 1 100 ? 13.617 -0.866 10.312 1 96.06 100 GLY B N 1
ATOM 3471 C CA . GLY B 1 100 ? 14.086 -1.977 9.5 1 96.06 100 GLY B CA 1
ATOM 3472 C C . GLY B 1 100 ? 14.055 -1.68 8.008 1 96.06 100 GLY B C 1
ATOM 3473 O O . GLY B 1 100 ? 14.992 -2.02 7.285 1 96.06 100 GLY B O 1
ATOM 3474 N N . MET B 1 101 ? 13 -1.043 7.543 1 97.81 101 MET B N 1
ATOM 3475 C CA . MET B 1 101 ? 12.891 -0.663 6.137 1 97.81 101 MET B CA 1
ATOM 3476 C C . MET B 1 101 ? 14 0.309 5.75 1 97.81 101 MET B C 1
ATOM 3478 O O . MET B 1 101 ? 14.594 0.188 4.672 1 97.81 101 MET B O 1
ATOM 3482 N N . LEU B 1 102 ? 14.258 1.29 6.66 1 98.31 102 LEU B N 1
ATOM 3483 C CA . LEU B 1 102 ? 15.312 2.266 6.406 1 98.31 102 LEU B CA 1
ATOM 3484 C C . LEU B 1 102 ? 16.672 1.582 6.277 1 98.31 102 LEU B C 1
ATOM 3486 O O . LEU B 1 102 ? 17.422 1.865 5.348 1 98.31 102 LEU B O 1
ATOM 3490 N N . HIS B 1 103 ? 16.938 0.656 7.145 1 97.56 103 HIS B N 1
ATOM 3491 C CA . HIS B 1 103 ? 18.203 -0.09 7.109 1 97.56 103 HIS B CA 1
ATOM 3492 C C . HIS B 1 103 ? 18.312 -0.898 5.82 1 97.56 103 HIS B C 1
ATOM 3494 O O . HIS B 1 103 ? 19.375 -0.931 5.199 1 97.56 103 HIS B O 1
ATOM 3500 N N . ASN B 1 104 ? 17.219 -1.564 5.488 1 97.81 104 ASN B N 1
ATOM 3501 C CA . ASN B 1 104 ? 17.203 -2.352 4.258 1 97.81 104 ASN B CA 1
ATOM 3502 C C . ASN B 1 104 ? 17.547 -1.495 3.041 1 97.81 104 ASN B C 1
ATOM 3504 O O . ASN B 1 104 ? 18.203 -1.962 2.111 1 97.81 104 ASN B O 1
ATOM 3508 N N . LEU B 1 105 ? 17.172 -0.259 3.072 1 98.56 105 LEU B N 1
ATOM 3509 C CA . LEU B 1 105 ? 17.375 0.659 1.956 1 98.56 105 LEU B CA 1
ATOM 3510 C C . LEU B 1 105 ? 18.75 1.312 2.031 1 98.56 105 LEU B C 1
ATOM 3512 O O . LEU B 1 105 ? 19.094 2.148 1.193 1 98.56 105 LEU B O 1
ATOM 3516 N N . GLY B 1 106 ? 19.469 1.002 3.047 1 98.06 106 GLY B N 1
ATOM 3517 C CA . GLY B 1 106 ? 20.844 1.459 3.137 1 98.06 106 GLY B CA 1
ATOM 3518 C C . GLY B 1 106 ? 21 2.717 3.969 1 98.06 106 GLY B C 1
ATOM 3519 O O . GLY B 1 106 ? 22.109 3.264 4.074 1 98.06 106 GLY B O 1
ATOM 3520 N N . ALA B 1 107 ? 19.953 3.18 4.582 1 98.5 107 ALA B N 1
ATOM 3521 C CA . ALA B 1 107 ? 20.047 4.355 5.441 1 98.5 107 ALA B CA 1
ATOM 3522 C C . ALA B 1 107 ? 20.625 3.996 6.805 1 98.5 107 ALA B C 1
ATOM 3524 O O . ALA B 1 107 ? 20.406 2.9 7.316 1 98.5 107 ALA B O 1
ATOM 3525 N N . GLU B 1 108 ? 21.391 4.891 7.332 1 98.06 108 GLU B N 1
ATOM 3526 C CA . GLU B 1 108 ? 21.828 4.781 8.719 1 98.06 108 GLU B CA 1
ATOM 3527 C C . GLU B 1 108 ? 20.938 5.613 9.641 1 98.06 108 GLU B C 1
ATOM 3529 O O . GLU B 1 108 ? 20.578 6.75 9.32 1 98.06 108 GLU B O 1
ATOM 3534 N N . VAL B 1 109 ? 20.562 5.008 10.773 1 97.69 109 VAL B N 1
ATOM 3535 C CA . VAL B 1 109 ? 19.656 5.684 11.695 1 97.69 109 VAL B CA 1
ATOM 3536 C C . VAL B 1 109 ? 20.328 5.887 13.047 1 97.69 109 VAL B C 1
ATOM 3538 O O . VAL B 1 109 ? 20.703 4.918 13.719 1 97.69 109 VAL B O 1
ATOM 3541 N N . ASP B 1 110 ? 20.469 7.109 13.438 1 96.56 110 ASP B N 1
ATOM 3542 C CA . ASP B 1 110 ? 20.938 7.477 14.766 1 96.56 110 ASP B CA 1
ATOM 3543 C C . ASP B 1 110 ? 19.781 7.695 15.727 1 96.56 110 ASP B C 1
ATOM 3545 O O . ASP B 1 110 ? 19.016 8.648 15.578 1 96.56 110 ASP B O 1
ATOM 3549 N N . ILE B 1 111 ? 19.781 6.898 16.75 1 95.44 111 ILE B N 1
ATOM 3550 C CA . ILE B 1 111 ? 18.703 7.031 17.734 1 95.44 111 ILE B CA 1
ATOM 3551 C C . ILE B 1 111 ? 19.234 7.75 18.969 1 95.44 111 ILE B C 1
ATOM 3553 O O . ILE B 1 111 ? 20.203 7.297 19.594 1 95.44 111 ILE B O 1
ATOM 3557 N N . ILE B 1 112 ? 18.609 8.883 19.203 1 94.88 112 ILE B N 1
ATOM 3558 C CA . ILE B 1 112 ? 18.859 9.516 20.5 1 94.88 112 ILE B CA 1
ATOM 3559 C C . ILE B 1 112 ? 18.203 8.703 21.609 1 94.88 112 ILE B C 1
ATOM 3561 O O . ILE B 1 112 ? 16.984 8.727 21.75 1 94.88 112 ILE B O 1
ATOM 3565 N N . GLU B 1 113 ? 18.891 8.094 22.453 1 92.94 113 GLU B N 1
ATOM 3566 C CA . GLU B 1 113 ? 18.391 7.055 23.344 1 92.94 113 GLU B CA 1
ATOM 3567 C C . GLU B 1 113 ? 17.672 7.664 24.547 1 92.94 113 GLU B C 1
ATOM 3569 O O . GLU B 1 113 ? 16.719 7.082 25.047 1 92.94 113 GLU B O 1
ATOM 3574 N N . LYS B 1 114 ? 18.219 8.805 25.062 1 92.06 114 LYS B N 1
ATOM 3575 C CA . LYS B 1 114 ? 17.656 9.414 26.266 1 92.06 114 LYS B CA 1
ATOM 3576 C C . LYS B 1 114 ? 17.203 10.852 26 1 92.06 114 LYS B C 1
ATOM 3578 O O . LYS B 1 114 ? 17.875 11.578 25.25 1 92.06 114 LYS B O 1
ATOM 3583 N N . PRO B 1 115 ? 16.094 11.18 26.594 1 90.19 115 PRO B N 1
ATOM 3584 C CA . PRO B 1 115 ? 15.648 12.57 26.453 1 90.19 115 PRO B CA 1
ATOM 3585 C C . PRO B 1 115 ? 16.5 13.555 27.25 1 90.19 115 PRO B C 1
ATOM 3587 O O . PRO B 1 115 ? 17.359 13.133 28.031 1 90.19 115 PRO B O 1
ATOM 3590 N N . ASP B 1 116 ? 16.297 14.812 26.922 1 87.88 116 ASP B N 1
ATOM 3591 C CA . ASP B 1 116 ? 16.984 15.82 27.719 1 87.88 116 ASP B CA 1
ATOM 3592 C C . ASP B 1 116 ? 16.359 15.953 29.109 1 87.88 116 ASP B C 1
ATOM 3594 O O . ASP B 1 116 ? 15.523 15.141 29.5 1 87.88 116 ASP B O 1
ATOM 3598 N N . ALA B 1 117 ? 16.844 16.953 29.812 1 83.38 117 ALA B N 1
ATOM 3599 C CA . ALA B 1 117 ? 16.422 17.125 31.203 1 83.38 117 ALA B CA 1
ATOM 3600 C C . ALA B 1 117 ? 14.93 17.422 31.297 1 83.38 117 ALA B C 1
ATOM 3602 O O . ALA B 1 117 ? 14.305 17.156 32.312 1 83.38 117 ALA B O 1
ATOM 3603 N N . LEU B 1 118 ? 14.367 17.875 30.203 1 79.31 118 LEU B N 1
ATOM 3604 C CA . LEU B 1 118 ? 12.953 18.234 30.188 1 79.31 118 LEU B CA 1
ATOM 3605 C C . LEU B 1 118 ? 12.109 17.109 29.578 1 79.31 118 LEU B C 1
ATOM 3607 O O . LEU B 1 118 ? 10.898 17.266 29.406 1 79.31 118 LEU B O 1
ATOM 3611 N N . GLY B 1 119 ? 12.852 16.062 29.281 1 77.12 119 GLY B N 1
ATOM 3612 C CA . GLY B 1 119 ? 12.125 14.922 28.75 1 77.12 119 GLY B CA 1
ATOM 3613 C C . GLY B 1 119 ? 11.875 15 27.266 1 77.12 119 GLY B C 1
ATOM 3614 O O . GLY B 1 119 ? 11.055 14.25 26.719 1 77.12 119 GLY B O 1
ATOM 3615 N N . ALA B 1 120 ? 12.523 15.922 26.609 1 81.75 120 ALA B N 1
ATOM 3616 C CA . ALA B 1 120 ? 12.273 16.141 25.188 1 81.75 120 ALA B CA 1
ATOM 3617 C C . ALA B 1 120 ? 13.461 15.664 24.344 1 81.75 120 ALA B C 1
ATOM 3619 O O . ALA B 1 120 ? 14.594 15.617 24.828 1 81.75 120 ALA B O 1
ATOM 3620 N N . TYR B 1 121 ? 13.188 15.25 23.156 1 88 121 TYR B N 1
ATOM 3621 C CA . TYR B 1 121 ? 14.219 14.719 22.266 1 88 121 TYR B CA 1
ATOM 3622 C C . TYR B 1 121 ? 14.602 15.734 21.203 1 88 121 TYR B C 1
ATOM 3624 O O . TYR B 1 121 ? 15.664 15.625 20.594 1 88 121 TYR B O 1
ATOM 3632 N N . GLN B 1 122 ? 13.781 16.656 21 1 83.56 122 GLN B N 1
ATOM 3633 C CA . GLN B 1 122 ? 13.891 17.531 19.844 1 83.56 122 GLN B CA 1
ATOM 3634 C C . GLN B 1 122 ? 15.234 18.25 19.812 1 83.56 122 GLN B C 1
ATOM 3636 O O . GLN B 1 122 ? 15.906 18.281 18.797 1 83.56 122 GLN B O 1
ATOM 3641 N N . ARG B 1 123 ? 15.617 18.875 20.906 1 85.94 123 ARG B N 1
ATOM 3642 C CA . ARG B 1 123 ? 16.859 19.625 20.984 1 85.94 123 ARG B CA 1
ATOM 3643 C C . ARG B 1 123 ? 18.062 18.703 20.75 1 85.94 123 ARG B C 1
ATOM 3645 O O . ARG B 1 123 ? 19.031 19.094 20.094 1 85.94 123 ARG B O 1
ATOM 3652 N N . LEU B 1 124 ? 17.938 17.547 21.281 1 91.88 124 LEU B N 1
ATOM 3653 C CA . LEU B 1 124 ? 19.031 16.594 21.156 1 91.88 124 LEU B CA 1
ATOM 3654 C C . LEU B 1 124 ? 19.141 16.094 19.719 1 91.88 124 LEU B C 1
ATOM 3656 O O . LEU B 1 124 ? 20.25 15.883 19.219 1 91.88 124 LEU B O 1
ATOM 3660 N N . ARG B 1 125 ? 18.031 15.898 19.062 1 93.56 125 ARG B N 1
ATOM 3661 C CA . ARG B 1 125 ? 18.047 15.508 17.656 1 93.56 125 ARG B CA 1
ATOM 3662 C C . ARG B 1 125 ? 18.703 16.578 16.797 1 93.56 125 ARG B C 1
ATOM 3664 O O . ARG B 1 125 ? 19.516 16.281 15.93 1 93.56 125 ARG B O 1
ATOM 3671 N N . LEU B 1 126 ? 18.391 17.797 17.094 1 92.19 126 LEU B N 1
ATOM 3672 C CA . LEU B 1 126 ? 18.953 18.906 16.328 1 92.19 126 LEU B CA 1
ATOM 3673 C C . LEU B 1 126 ? 20.453 19.047 16.594 1 92.19 126 LEU B C 1
ATOM 3675 O O . LEU B 1 126 ? 21.219 19.375 15.68 1 92.19 126 LEU B O 1
ATOM 3679 N N . ALA B 1 127 ? 20.812 18.844 17.781 1 94.75 127 ALA B N 1
ATOM 3680 C CA . ALA B 1 127 ? 22.234 18.859 18.109 1 94.75 127 ALA B CA 1
ATOM 3681 C C . ALA B 1 127 ? 23 17.797 17.344 1 94.75 127 ALA B C 1
ATOM 3683 O O . ALA B 1 127 ? 24.109 18.031 16.859 1 94.75 127 ALA B O 1
ATOM 3684 N N . ARG B 1 128 ? 22.391 16.625 17.312 1 96.81 128 ARG B N 1
ATOM 3685 C CA . ARG B 1 128 ? 23.031 15.539 16.562 1 96.81 128 ARG B CA 1
ATOM 3686 C C . ARG B 1 128 ? 23.141 15.875 15.086 1 96.81 128 ARG B C 1
ATOM 3688 O O . ARG B 1 128 ? 24.156 15.578 14.453 1 96.81 128 ARG B O 1
ATOM 3695 N N . VAL B 1 129 ? 22.156 16.469 14.516 1 97.44 129 VAL B N 1
ATOM 3696 C CA . VAL B 1 129 ? 22.188 16.922 13.125 1 97.44 129 VAL B CA 1
ATOM 3697 C C . VAL B 1 129 ? 23.344 17.891 12.93 1 97.44 129 VAL B C 1
ATOM 3699 O O . VAL B 1 129 ? 24.125 17.781 11.977 1 97.44 129 VAL B O 1
ATOM 3702 N N . ALA B 1 130 ? 23.453 18.812 13.844 1 97 130 ALA B N 1
ATOM 3703 C CA . ALA B 1 130 ? 24.516 19.812 13.773 1 97 130 ALA B CA 1
ATOM 3704 C C . ALA B 1 130 ? 25.891 19.141 13.812 1 97 130 ALA B C 1
ATOM 3706 O O . ALA B 1 130 ? 26.812 19.531 13.094 1 97 130 ALA B O 1
ATOM 3707 N N . GLN B 1 131 ? 26 18.156 14.641 1 98 131 GLN B N 1
ATOM 3708 C CA . GLN B 1 131 ? 27.25 17.391 14.734 1 98 131 GLN B CA 1
ATOM 3709 C C . GLN B 1 131 ? 27.578 16.719 13.414 1 98 131 GLN B C 1
ATOM 3711 O O . GLN B 1 131 ? 28.734 16.734 12.977 1 98 131 GLN B O 1
ATOM 3716 N N . LEU B 1 132 ? 26.609 16.109 12.805 1 97.88 132 LEU B N 1
ATOM 3717 C CA . LEU B 1 132 ? 26.797 15.43 11.531 1 97.88 132 LEU B CA 1
ATOM 3718 C C . LEU B 1 132 ? 27.219 16.422 10.445 1 97.88 132 LEU B C 1
ATOM 3720 O O . LEU B 1 132 ? 28.125 16.125 9.664 1 97.88 132 LEU B O 1
ATOM 3724 N N . LEU B 1 133 ? 26.562 17.547 10.477 1 97.75 133 LEU B N 1
ATOM 3725 C CA . LEU B 1 133 ? 26.891 18.578 9.484 1 97.75 133 LEU B CA 1
ATOM 3726 C C . LEU B 1 133 ? 28.312 19.094 9.68 1 97.75 133 LEU B C 1
ATOM 3728 O O . LEU B 1 133 ? 29 19.391 8.703 1 97.75 133 LEU B O 1
ATOM 3732 N N . GLY B 1 134 ? 28.734 19.203 10.891 1 97.5 134 GLY B N 1
ATOM 3733 C CA . GLY B 1 134 ? 30.094 19.641 11.188 1 97.5 134 GLY B CA 1
ATOM 3734 C C . GLY B 1 134 ? 31.141 18.609 10.805 1 97.5 134 GLY B C 1
ATOM 3735 O O . GLY B 1 134 ? 32.219 18.953 10.305 1 97.5 134 GLY B O 1
ATOM 3736 N N . ALA B 1 135 ? 30.844 17.375 10.969 1 97.69 135 ALA B N 1
ATOM 3737 C CA . ALA B 1 135 ? 31.781 16.266 10.75 1 97.69 135 ALA B CA 1
ATOM 3738 C C . ALA B 1 135 ? 31.859 15.914 9.266 1 97.69 135 ALA B C 1
ATOM 3740 O O . ALA B 1 135 ? 32.844 15.289 8.828 1 97.69 135 ALA B O 1
ATOM 3741 N N . HIS B 1 136 ? 30.859 16.312 8.508 1 97.31 136 HIS B N 1
ATOM 3742 C CA . HIS B 1 136 ? 30.797 16 7.082 1 97.31 136 HIS B CA 1
ATOM 3743 C C . HIS B 1 136 ? 30.609 17.25 6.242 1 97.31 136 HIS B C 1
ATOM 3745 O O . HIS B 1 136 ? 29.484 17.688 5.984 1 97.31 136 HIS B O 1
ATOM 3751 N N . PRO B 1 137 ? 31.641 17.797 5.723 1 95.62 137 PRO B N 1
ATOM 3752 C CA . PRO B 1 137 ? 31.578 19.062 4.996 1 95.62 137 PRO B CA 1
ATOM 3753 C C . PRO B 1 137 ? 30.656 19 3.771 1 95.62 137 PRO B C 1
ATOM 3755 O O . PRO B 1 137 ? 30.125 20.016 3.334 1 95.62 137 PRO B O 1
ATOM 3758 N N . ASN B 1 138 ? 30.5 17.797 3.244 1 97.5 138 ASN B N 1
ATOM 3759 C CA . ASN B 1 138 ? 29.625 17.625 2.082 1 97.5 138 ASN B CA 1
ATOM 3760 C C . ASN B 1 138 ? 28.266 17.047 2.471 1 97.5 138 ASN B C 1
ATOM 3762 O O . ASN B 1 138 ? 27.688 16.266 1.716 1 97.5 138 ASN B O 1
ATOM 3766 N N . ALA B 1 139 ? 27.781 17.391 3.619 1 98.5 139 ALA B N 1
ATOM 3767 C CA . ALA B 1 139 ? 26.469 16.938 4.062 1 98.5 139 ALA B CA 1
ATOM 3768 C C . ALA B 1 139 ? 25.391 17.922 3.658 1 98.5 139 ALA B C 1
ATOM 3770 O O . ALA B 1 139 ? 25.656 19.109 3.473 1 98.5 139 ALA B O 1
ATOM 3771 N N . PHE B 1 140 ? 24.219 17.438 3.424 1 98.62 140 PHE B N 1
ATOM 3772 C CA . PHE B 1 140 ? 23.047 18.219 3.039 1 98.62 140 PHE B CA 1
ATOM 3773 C C . PHE B 1 140 ? 21.859 17.922 3.955 1 98.62 140 PHE B C 1
ATOM 3775 O O . PHE B 1 140 ? 21.344 16.797 3.957 1 98.62 140 PHE B O 1
ATOM 3782 N N . TRP B 1 141 ? 21.516 18.875 4.797 1 98.69 141 TRP B N 1
ATOM 3783 C CA . TRP B 1 141 ? 20.312 18.766 5.621 1 98.69 141 TRP B CA 1
ATOM 3784 C C . TRP B 1 141 ? 19.078 19.188 4.836 1 98.69 141 TRP B C 1
ATOM 3786 O O . TRP B 1 141 ? 18.938 20.344 4.449 1 98.69 141 TRP B O 1
ATOM 3796 N N . VAL B 1 142 ? 18.125 18.266 4.664 1 98.5 142 VAL B N 1
ATOM 3797 C CA . VAL B 1 142 ? 16.969 18.5 3.791 1 98.5 142 VAL B CA 1
ATOM 3798 C C . VAL B 1 142 ? 16.031 19.516 4.43 1 98.5 142 VAL B C 1
ATOM 3800 O O . VAL B 1 142 ? 15.477 20.375 3.744 1 98.5 142 VAL B O 1
ATOM 3803 N N . GLN B 1 143 ? 15.766 19.406 5.773 1 97.38 143 GLN B N 1
ATOM 3804 C CA . GLN B 1 143 ? 15.039 20.375 6.59 1 97.38 143 GLN B CA 1
ATOM 3805 C C . GLN B 1 143 ? 13.578 20.484 6.16 1 97.38 143 GLN B C 1
ATOM 3807 O O . GLN B 1 143 ? 13.125 21.547 5.75 1 97.38 143 GLN B O 1
ATOM 3812 N N . GLN B 1 144 ? 12.797 19.438 6.398 1 95.38 144 GLN B N 1
ATOM 3813 C CA . GLN B 1 144 ? 11.438 19.359 5.867 1 95.38 144 GLN B CA 1
ATOM 3814 C C . GLN B 1 144 ? 10.562 20.469 6.438 1 95.38 144 GLN B C 1
ATOM 3816 O O . GLN B 1 144 ? 9.57 20.859 5.82 1 95.38 144 GLN B O 1
ATOM 3821 N N . TYR B 1 145 ? 10.945 21.078 7.586 1 95.88 145 TYR B N 1
ATOM 3822 C CA . TYR B 1 145 ? 10.078 22.047 8.25 1 95.88 145 TYR B CA 1
ATOM 3823 C C . TYR B 1 145 ? 10.398 23.469 7.785 1 95.88 145 TYR B C 1
ATOM 3825 O O . TYR B 1 145 ? 9.609 24.391 7.996 1 95.88 145 TYR B O 1
ATOM 3833 N N . ASP B 1 146 ? 11.539 23.609 7.137 1 97.25 146 ASP B N 1
ATOM 3834 C CA . ASP B 1 146 ? 11.992 24.953 6.789 1 97.25 146 ASP B CA 1
ATOM 3835 C C . ASP B 1 146 ? 12.211 25.094 5.285 1 97.25 146 ASP B C 1
ATOM 3837 O O . ASP B 1 146 ? 12.25 26.203 4.754 1 97.25 146 ASP B O 1
ATOM 3841 N N . ASN B 1 147 ? 12.352 24.016 4.562 1 98.19 147 ASN B N 1
ATOM 3842 C CA . ASN B 1 147 ? 12.734 24 3.152 1 98.19 147 ASN B CA 1
ATOM 3843 C C . ASN B 1 147 ? 11.547 24.344 2.252 1 98.19 147 ASN B C 1
ATOM 3845 O O . ASN B 1 147 ? 10.578 23.594 2.168 1 98.19 147 ASN B O 1
ATOM 3849 N N . PRO B 1 148 ? 11.617 25.469 1.539 1 98.19 148 PRO B N 1
ATOM 3850 C CA . PRO B 1 148 ? 10.508 25.859 0.665 1 98.19 148 PRO B CA 1
ATOM 3851 C C . PRO B 1 148 ? 10.25 24.844 -0.443 1 98.19 148 PRO B C 1
ATOM 3853 O O . PRO B 1 148 ? 9.172 24.844 -1.052 1 98.19 148 PRO B O 1
ATOM 3856 N N . GLY B 1 149 ? 11.227 23.953 -0.718 1 98.56 149 GLY B N 1
ATOM 3857 C CA . GLY B 1 149 ? 11.016 22.875 -1.667 1 98.56 149 GLY B CA 1
ATOM 3858 C C . GLY B 1 149 ? 9.914 21.922 -1.245 1 98.56 149 GLY B C 1
ATOM 3859 O O . GLY B 1 149 ? 9.352 21.203 -2.078 1 98.56 149 GLY B O 1
ATOM 3860 N N . ASN B 1 150 ? 9.656 21.906 0.085 1 98.75 150 ASN B N 1
ATOM 3861 C CA . ASN B 1 150 ? 8.609 21.016 0.598 1 98.75 150 ASN B CA 1
ATOM 3862 C C . ASN B 1 150 ? 7.23 21.422 0.07 1 98.75 150 ASN B C 1
ATOM 3864 O O . ASN B 1 150 ? 6.629 20.688 -0.714 1 98.75 150 ASN B O 1
ATOM 3868 N N . PRO B 1 151 ? 6.723 22.656 0.258 1 98.75 151 PRO B N 1
ATOM 3869 C CA . PRO B 1 151 ? 5.438 23.031 -0.339 1 98.75 151 PRO B CA 1
ATOM 3870 C C . PRO B 1 151 ? 5.496 23.109 -1.863 1 98.75 151 PRO B C 1
ATOM 3872 O O . PRO B 1 151 ? 4.52 22.766 -2.539 1 98.75 151 PRO B O 1
ATOM 3875 N N . ASP B 1 152 ? 6.598 23.453 -2.43 1 98.56 152 ASP B N 1
ATOM 3876 C CA . ASP B 1 152 ? 6.738 23.578 -3.877 1 98.56 152 ASP B CA 1
ATOM 3877 C C . ASP B 1 152 ? 6.523 22.234 -4.57 1 98.56 152 ASP B C 1
ATOM 3879 O O . ASP B 1 152 ? 6.031 22.188 -5.699 1 98.56 152 ASP B O 1
ATOM 3883 N N . ALA B 1 153 ? 6.867 21.203 -3.914 1 98.81 153 ALA B N 1
ATOM 3884 C CA . ALA B 1 153 ? 6.852 19.859 -4.473 1 98.81 153 ALA B CA 1
ATOM 3885 C C . ALA B 1 153 ? 5.438 19.438 -4.844 1 98.81 153 ALA B C 1
ATOM 3887 O O . ALA B 1 153 ? 5.246 18.5 -5.621 1 98.81 153 ALA B O 1
ATOM 3888 N N . TYR B 1 154 ? 4.395 20.109 -4.352 1 98.62 154 TYR B N 1
ATOM 3889 C CA . TYR B 1 154 ? 3.025 19.625 -4.477 1 98.62 154 TYR B CA 1
ATOM 3890 C C . TYR B 1 154 ? 2.318 20.281 -5.656 1 98.62 154 TYR B C 1
ATOM 3892 O O . TYR B 1 154 ? 1.12 20.062 -5.863 1 98.62 154 TYR B O 1
ATOM 3900 N N . ARG B 1 155 ? 3.008 21.031 -6.449 1 98.31 155 ARG B N 1
ATOM 3901 C CA . ARG B 1 155 ? 2.441 21.688 -7.621 1 98.31 155 ARG B CA 1
ATOM 3902 C C . ARG B 1 155 ? 1.81 20.672 -8.57 1 98.31 155 ARG B C 1
ATOM 3904 O O . ARG B 1 155 ? 0.648 20.828 -8.953 1 98.31 155 ARG B O 1
ATOM 3911 N N . PRO B 1 156 ? 2.51 19.562 -8.953 1 97.06 156 PRO B N 1
ATOM 3912 C CA . PRO B 1 156 ? 1.897 18.609 -9.891 1 97.06 156 PRO B CA 1
ATOM 3913 C C . PRO B 1 156 ? 0.615 17.984 -9.344 1 97.06 156 PRO B C 1
ATOM 3915 O O . PRO B 1 156 ? -0.336 17.766 -10.094 1 97.06 156 PRO B O 1
ATOM 3918 N N . LEU B 1 157 ? 0.611 17.719 -8.031 1 97.5 157 LEU B N 1
ATOM 3919 C CA . LEU B 1 157 ? -0.594 17.141 -7.445 1 97.5 157 LEU B CA 1
ATOM 3920 C C . LEU B 1 157 ? -1.745 18.141 -7.48 1 97.5 157 LEU B C 1
ATOM 3922 O O . LEU B 1 157 ? -2.883 17.781 -7.777 1 97.5 157 LEU B O 1
ATOM 3926 N N . ALA B 1 158 ? -1.429 19.391 -7.211 1 98.12 158 ALA B N 1
ATOM 3927 C CA . ALA B 1 158 ? -2.451 20.422 -7.289 1 98.12 158 ALA B CA 1
ATOM 3928 C C . ALA B 1 158 ? -3.039 20.516 -8.695 1 98.12 158 ALA B C 1
ATOM 3930 O O . ALA B 1 158 ? -4.258 20.578 -8.859 1 98.12 158 ALA B O 1
ATOM 3931 N N . GLU B 1 159 ? -2.195 20.484 -9.68 1 96.31 159 GLU B N 1
ATOM 3932 C CA . GLU B 1 159 ? -2.635 20.531 -11.07 1 96.31 159 GLU B CA 1
ATOM 3933 C C . GLU B 1 159 ? -3.506 19.328 -11.414 1 96.31 159 GLU B C 1
ATOM 3935 O O . GLU B 1 159 ? -4.531 19.469 -12.086 1 96.31 159 GLU B O 1
ATOM 3940 N N . ARG B 1 160 ? -3.096 18.219 -10.906 1 95.12 160 ARG B N 1
ATOM 3941 C CA . ARG B 1 160 ? -3.875 17.016 -11.117 1 95.12 160 ARG B CA 1
ATOM 3942 C C . ARG B 1 160 ? -5.266 17.141 -10.508 1 95.12 160 ARG B C 1
ATOM 3944 O O . ARG B 1 160 ? -6.258 16.734 -11.117 1 95.12 160 ARG B O 1
ATOM 3951 N N . LEU B 1 161 ? -5.359 17.672 -9.328 1 97.06 161 LEU B N 1
ATOM 3952 C CA . LEU B 1 161 ? -6.645 17.828 -8.656 1 97.06 161 LEU B CA 1
ATOM 3953 C C . LEU B 1 161 ? -7.547 18.797 -9.422 1 97.06 161 LEU B C 1
ATOM 3955 O O . LEU B 1 161 ? -8.742 18.547 -9.578 1 97.06 161 LEU B O 1
ATOM 3959 N N . LEU B 1 162 ? -6.98 19.828 -9.961 1 96.44 162 LEU B N 1
ATOM 3960 C CA . LEU B 1 162 ? -7.754 20.781 -10.75 1 96.44 162 LEU B CA 1
ATOM 3961 C C . LEU B 1 162 ? -8.281 20.125 -12.023 1 96.44 162 LEU B C 1
ATOM 3963 O O . LEU B 1 162 ? -9.438 20.328 -12.398 1 96.44 162 LEU B O 1
ATOM 3967 N N . ASP B 1 163 ? -7.422 19.328 -12.648 1 94 163 ASP B N 1
ATOM 3968 C CA . ASP B 1 163 ? -7.805 18.656 -13.883 1 94 163 ASP B CA 1
ATOM 3969 C C . ASP B 1 163 ? -8.953 17.672 -13.648 1 94 163 ASP B C 1
ATOM 3971 O O . ASP B 1 163 ? -9.867 17.578 -14.469 1 94 163 ASP B O 1
ATOM 3975 N N . GLU B 1 164 ? -8.922 17.078 -12.5 1 93.56 164 GLU B N 1
ATOM 3976 C CA . GLU B 1 164 ? -9.859 15.984 -12.258 1 93.56 164 GLU B CA 1
ATOM 3977 C C . GLU B 1 164 ? -11.133 16.484 -11.594 1 93.56 164 GLU B C 1
ATOM 3979 O O . GLU B 1 164 ? -12.219 15.938 -11.82 1 93.56 164 GLU B O 1
ATOM 3984 N N . MET B 1 165 ? -11.008 17.531 -10.773 1 95.44 165 MET B N 1
ATOM 3985 C CA . MET B 1 165 ? -12.133 17.922 -9.93 1 95.44 165 MET B CA 1
ATOM 3986 C C . MET B 1 165 ? -12.781 19.219 -10.43 1 95.44 165 MET B C 1
ATOM 3988 O O . MET B 1 165 ? -13.883 19.562 -10.016 1 95.44 165 MET B O 1
ATOM 3992 N N . GLY B 1 166 ? -12.094 19.922 -11.336 1 94.81 166 GLY B N 1
ATOM 3993 C CA . GLY B 1 166 ? -12.547 21.25 -11.711 1 94.81 166 GLY B CA 1
ATOM 3994 C C . GLY B 1 166 ? -12.023 22.344 -10.789 1 94.81 166 GLY B C 1
ATOM 3995 O O . GLY B 1 166 ? -11.188 22.078 -9.922 1 94.81 166 GLY B O 1
ATOM 3996 N N . PRO B 1 167 ? -12.531 23.5 -10.922 1 94.94 167 PRO B N 1
ATOM 3997 C CA . PRO B 1 167 ? -11.938 24.656 -10.242 1 94.94 167 PRO B CA 1
ATOM 3998 C C . PRO B 1 167 ? -12.562 24.922 -8.875 1 94.94 167 PRO B C 1
ATOM 4000 O O . PRO B 1 167 ? -12.109 25.812 -8.148 1 94.94 167 PRO B O 1
ATOM 4003 N N . ALA B 1 168 ? -13.625 24.156 -8.508 1 96.75 168 ALA B N 1
ATOM 4004 C CA . ALA B 1 168 ? -14.336 24.484 -7.273 1 96.75 168 ALA B CA 1
ATOM 4005 C C . ALA B 1 168 ? -14.555 23.234 -6.422 1 96.75 168 ALA B C 1
ATOM 4007 O O . ALA B 1 168 ? -15.391 22.391 -6.746 1 96.75 168 ALA B O 1
ATOM 4008 N N . PHE B 1 169 ? -13.836 23.094 -5.34 1 98.31 169 PHE B N 1
ATOM 4009 C CA . PHE B 1 169 ? -13.992 22.016 -4.379 1 98.31 169 PHE B CA 1
ATOM 4010 C C . PHE B 1 169 ? -13.391 22.391 -3.033 1 98.31 169 PHE B C 1
ATOM 4012 O O . PHE B 1 169 ? -12.727 23.422 -2.908 1 98.31 169 PHE B O 1
ATOM 4019 N N . ASP B 1 170 ? -13.719 21.672 -2.029 1 98.62 170 ASP B N 1
ATOM 4020 C CA . ASP B 1 170 ? -13.125 21.781 -0.701 1 98.62 170 ASP B CA 1
ATOM 4021 C C . ASP B 1 170 ? -12.023 20.75 -0.5 1 98.62 170 ASP B C 1
ATOM 4023 O O . ASP B 1 170 ? -12.156 19.594 -0.936 1 98.62 170 ASP B O 1
ATOM 4027 N N . LEU B 1 171 ? -10.945 21.188 0.089 1 98.88 171 LEU B N 1
ATOM 4028 C CA . LEU B 1 171 ? -9.836 20.297 0.417 1 98.88 171 LEU B CA 1
ATOM 4029 C C . LEU B 1 171 ? -9.57 20.297 1.919 1 98.88 171 LEU B C 1
ATOM 4031 O O . LEU B 1 171 ? -9.391 21.359 2.523 1 98.88 171 LEU B O 1
ATOM 4035 N N . VAL B 1 172 ? -9.578 19.109 2.484 1 98.94 172 VAL B N 1
ATOM 4036 C CA . VAL B 1 172 ? -9.234 18.922 3.889 1 98.94 172 VAL B CA 1
ATOM 4037 C C . VAL B 1 172 ? -7.859 18.25 3.994 1 98.94 172 VAL B C 1
ATOM 4039 O O . VAL B 1 172 ? -7.648 17.156 3.461 1 98.94 172 VAL B O 1
ATOM 4042 N N . ALA B 1 173 ? -6.938 18.922 4.676 1 98.5 173 ALA B N 1
ATOM 4043 C CA . ALA B 1 173 ? -5.574 18.406 4.781 1 98.5 173 ALA B CA 1
ATOM 4044 C C . ALA B 1 173 ? -5.023 18.594 6.191 1 98.5 173 ALA B C 1
ATOM 4046 O O . ALA B 1 173 ? -5.219 19.656 6.801 1 98.5 173 ALA B O 1
ATOM 4047 N N . CYS B 1 174 ? -4.355 17.578 6.668 1 98.44 174 CYS B N 1
ATOM 4048 C CA . CYS B 1 174 ? -3.719 17.688 7.977 1 98.44 174 CYS B CA 1
ATOM 4049 C C . CYS B 1 174 ? -2.439 18.5 7.902 1 98.44 174 CYS B C 1
ATOM 4051 O O . CYS B 1 174 ? -1.807 18.594 6.848 1 98.44 174 CYS B O 1
ATOM 4053 N N . VAL B 1 175 ? -2.1 19.109 9.055 1 98.5 175 VAL B N 1
ATOM 4054 C CA . VAL B 1 175 ? -0.95 20 9.094 1 98.5 175 VAL B CA 1
ATOM 4055 C C . VAL B 1 175 ? 0.084 19.469 10.086 1 98.5 175 VAL B C 1
ATOM 4057 O O . VAL B 1 175 ? -0.222 19.281 11.266 1 98.5 175 VAL B O 1
ATOM 4060 N N . GLY B 1 176 ? 1.193 19.156 9.586 1 95.38 176 GLY B N 1
ATOM 4061 C CA . GLY B 1 176 ? 2.4 18.891 10.352 1 95.38 176 GLY B CA 1
ATOM 4062 C C . GLY B 1 176 ? 3.512 19.891 10.094 1 95.38 176 GLY B C 1
ATOM 4063 O O . GLY B 1 176 ? 3.561 20.953 10.711 1 95.38 176 GLY B O 1
ATOM 4064 N N . SER B 1 177 ? 4.219 19.625 9.031 1 94.62 177 SER B N 1
ATOM 4065 C CA . SER B 1 177 ? 5.199 20.609 8.594 1 94.62 177 SER B CA 1
ATOM 4066 C C . SER B 1 177 ? 4.527 21.766 7.84 1 94.62 177 SER B C 1
ATOM 4068 O O . SER B 1 177 ? 5.09 22.859 7.738 1 94.62 177 SER B O 1
ATOM 4070 N N . GLY B 1 178 ? 3.404 21.516 7.348 1 97.19 178 GLY B N 1
ATOM 4071 C CA . GLY B 1 178 ? 2.732 22.469 6.473 1 97.19 178 GLY B CA 1
ATOM 4072 C C . GLY B 1 178 ? 3.055 22.25 5.004 1 97.19 178 GLY B C 1
ATOM 4073 O O . GLY B 1 178 ? 2.445 22.875 4.133 1 97.19 178 GLY B O 1
ATOM 4074 N N . GLY B 1 179 ? 3.893 21.312 4.691 1 97.75 179 GLY B N 1
ATOM 4075 C CA . GLY B 1 179 ? 4.348 21.109 3.324 1 97.75 179 GLY B CA 1
ATOM 4076 C C . GLY B 1 179 ? 3.221 20.797 2.359 1 97.75 179 GLY B C 1
ATOM 4077 O O . GLY B 1 179 ? 2.986 21.531 1.402 1 97.75 179 GLY B O 1
ATOM 4078 N N . SER B 1 180 ? 2.48 19.766 2.658 1 98.44 180 SER B N 1
ATOM 4079 C CA . SER B 1 180 ? 1.422 19.328 1.75 1 98.44 180 SER B CA 1
ATOM 4080 C C . SER B 1 180 ? 0.248 20.297 1.77 1 98.44 180 SER B C 1
ATOM 4082 O O . SER B 1 180 ? -0.229 20.734 0.716 1 98.44 180 SER B O 1
ATOM 4084 N N . SER B 1 181 ? -0.191 20.75 2.953 1 98.56 181 SER B N 1
ATOM 4085 C CA . SER B 1 181 ? -1.378 21.594 3.07 1 98.56 181 SER B CA 1
ATOM 4086 C C . SER B 1 181 ? -1.142 22.969 2.467 1 98.56 181 SER B C 1
ATOM 4088 O O . SER B 1 181 ? -1.916 23.422 1.622 1 98.56 181 SER B O 1
ATOM 4090 N N . VAL B 1 182 ? -0.034 23.594 2.814 1 98.56 182 VAL B N 1
ATOM 4091 C CA . VAL B 1 182 ? 0.299 24.906 2.275 1 98.56 182 VAL B CA 1
ATOM 4092 C C . VAL B 1 182 ? 0.615 24.797 0.786 1 98.56 182 VAL B C 1
ATOM 4094 O O . VAL B 1 182 ? 0.183 25.625 -0.013 1 98.56 182 VAL B O 1
ATOM 4097 N N . GLY B 1 183 ? 1.399 23.75 0.435 1 98.75 183 GLY B N 1
ATOM 4098 C CA . GLY B 1 183 ? 1.733 23.547 -0.966 1 98.75 183 GLY B CA 1
ATOM 4099 C C . GLY B 1 183 ? 0.514 23.391 -1.854 1 98.75 183 GLY B C 1
ATOM 4100 O O . GLY B 1 183 ? 0.386 24.094 -2.867 1 98.75 183 GLY B O 1
ATOM 4101 N N . LEU B 1 184 ? -0.385 22.531 -1.466 1 98.81 184 LEU B N 1
ATOM 4102 C CA . LEU B 1 184 ? -1.606 22.344 -2.238 1 98.81 184 LEU B CA 1
ATOM 4103 C C . LEU B 1 184 ? -2.441 23.609 -2.273 1 98.81 184 LEU B C 1
ATOM 4105 O O . LEU B 1 184 ? -2.877 24.047 -3.344 1 98.81 184 LEU B O 1
ATOM 4109 N N . ALA B 1 185 ? -2.598 24.219 -1.155 1 98.44 185 ALA B N 1
ATOM 4110 C CA . ALA B 1 185 ? -3.396 25.438 -1.092 1 98.44 185 ALA B CA 1
ATOM 4111 C C . ALA B 1 185 ? -2.836 26.516 -2.023 1 98.44 185 ALA B C 1
ATOM 4113 O O . ALA B 1 185 ? -3.576 27.109 -2.809 1 98.44 185 ALA B O 1
ATOM 4114 N N . THR B 1 186 ? -1.556 26.703 -1.931 1 97.88 186 THR B N 1
ATOM 4115 C CA . THR B 1 186 ? -0.885 27.75 -2.701 1 97.88 186 THR B CA 1
ATOM 4116 C C . THR B 1 186 ? -1.04 27.5 -4.199 1 97.88 186 THR B C 1
ATOM 4118 O O . THR B 1 186 ? -1.443 28.391 -4.945 1 97.88 186 THR B O 1
ATOM 4121 N N . HIS B 1 187 ? -0.798 26.297 -4.633 1 98.06 187 HIS B N 1
ATOM 4122 C CA . HIS B 1 187 ? -0.805 25.984 -6.059 1 98.06 187 HIS B CA 1
ATOM 4123 C C . HIS B 1 187 ? -2.229 25.891 -6.594 1 98.06 187 HIS B C 1
ATOM 4125 O O . HIS B 1 187 ? -2.492 26.25 -7.742 1 98.06 187 HIS B O 1
ATOM 4131 N N . LEU B 1 188 ? -3.143 25.422 -5.801 1 98 188 LEU B N 1
ATOM 4132 C CA . LEU B 1 188 ? -4.539 25.375 -6.215 1 98 188 LEU B CA 1
ATOM 4133 C C . LEU B 1 188 ? -5.105 26.781 -6.398 1 98 188 LEU B C 1
ATOM 4135 O O . LEU B 1 188 ? -5.789 27.047 -7.387 1 98 188 LEU B O 1
ATOM 4139 N N . ARG B 1 189 ? -4.797 27.641 -5.562 1 94.44 189 ARG B N 1
ATOM 4140 C CA . ARG B 1 189 ? -5.398 28.969 -5.559 1 94.44 189 ARG B CA 1
ATOM 4141 C C . ARG B 1 189 ? -4.781 29.859 -6.633 1 94.44 189 ARG B C 1
ATOM 4143 O O . ARG B 1 189 ? -5.352 30.891 -6.992 1 94.44 189 ARG B O 1
ATOM 4150 N N . ARG B 1 190 ? -3.65 29.484 -7.078 1 92.88 190 ARG B N 1
ATOM 4151 C CA . ARG B 1 190 ? -3.098 30.172 -8.234 1 92.88 190 ARG B CA 1
ATOM 4152 C C . ARG B 1 190 ? -4.004 30.031 -9.445 1 92.88 190 ARG B C 1
ATOM 4154 O O . ARG B 1 190 ? -3.988 30.875 -10.344 1 92.88 190 ARG B O 1
ATOM 4161 N N . HIS B 1 191 ? -4.82 29.031 -9.367 1 91.25 191 HIS B N 1
ATOM 4162 C CA . HIS B 1 191 ? -5.633 28.75 -10.539 1 91.25 191 HIS B CA 1
ATOM 4163 C C . HIS B 1 191 ? -7.113 28.984 -10.258 1 91.25 191 HIS B C 1
ATOM 4165 O O . HIS B 1 191 ? -7.902 29.188 -11.18 1 91.25 191 HIS B O 1
ATOM 4171 N N . SER B 1 192 ? -7.453 28.859 -8.969 1 91 192 SER B N 1
ATOM 4172 C CA . SER B 1 192 ? -8.867 29.016 -8.648 1 91 192 SER B CA 1
ATOM 4173 C C . SER B 1 192 ? -9.062 29.594 -7.254 1 91 192 SER B C 1
ATOM 4175 O O . SER B 1 192 ? -8.617 29.016 -6.266 1 91 192 SER B O 1
ATOM 4177 N N . GLU B 1 193 ? -9.859 30.594 -7.195 1 90.69 193 GLU B N 1
ATOM 4178 C CA . GLU B 1 193 ? -10.211 31.188 -5.91 1 90.69 193 GLU B CA 1
ATOM 4179 C C . GLU B 1 193 ? -11.375 30.438 -5.262 1 90.69 193 GLU B C 1
ATOM 4181 O O . GLU B 1 193 ? -11.711 30.703 -4.105 1 90.69 193 GLU B O 1
ATOM 4186 N N . GLN B 1 194 ? -11.867 29.469 -5.949 1 95.31 194 GLN B N 1
ATOM 4187 C CA . GLN B 1 194 ? -13.062 28.766 -5.477 1 95.31 194 GLN B CA 1
ATOM 4188 C C . GLN B 1 194 ? -12.695 27.516 -4.68 1 95.31 194 GLN B C 1
ATOM 4190 O O . GLN B 1 194 ? -13.57 26.812 -4.188 1 95.31 194 GLN B O 1
ATOM 4195 N N . VAL B 1 195 ? -11.453 27.281 -4.531 1 97.62 195 VAL B N 1
ATOM 4196 C CA . VAL B 1 195 ? -11.008 26.172 -3.693 1 97.62 195 VAL B CA 1
ATOM 4197 C C . VAL B 1 195 ? -10.914 26.625 -2.238 1 97.62 195 VAL B C 1
ATOM 4199 O O . VAL B 1 195 ? -10.312 27.656 -1.94 1 97.62 195 VAL B O 1
ATOM 4202 N N . ARG B 1 196 ? -11.586 25.953 -1.385 1 97.94 196 ARG B N 1
ATOM 4203 C CA . ARG B 1 196 ? -11.477 26.172 0.053 1 97.94 196 ARG B CA 1
ATOM 4204 C C . ARG B 1 196 ? -10.602 25.109 0.71 1 97.94 196 ARG B C 1
ATOM 4206 O O . ARG B 1 196 ? -10.703 23.922 0.38 1 97.94 196 ARG B O 1
ATOM 4213 N N . VAL B 1 197 ? -9.75 25.547 1.588 1 98.69 197 VAL B N 1
ATOM 4214 C CA . VAL B 1 197 ? -8.828 24.625 2.234 1 98.69 197 VAL B CA 1
ATOM 4215 C C . VAL B 1 197 ? -9.055 24.641 3.744 1 98.69 197 VAL B C 1
ATOM 4217 O O . VAL B 1 197 ? -9.016 25.703 4.375 1 98.69 197 VAL B O 1
ATOM 4220 N N . THR B 1 198 ? -9.344 23.516 4.258 1 98.88 198 THR B N 1
ATOM 4221 C CA . THR B 1 198 ? -9.461 23.281 5.695 1 98.88 198 THR B CA 1
ATOM 4222 C C . THR B 1 198 ? -8.211 22.609 6.234 1 98.88 198 THR B C 1
ATOM 4224 O O . THR B 1 198 ? -7.797 21.547 5.73 1 98.88 198 THR B O 1
ATOM 4227 N N . GLY B 1 199 ? -7.562 23.25 7.238 1 98.88 199 GLY B N 1
ATOM 4228 C CA . GLY B 1 199 ? -6.457 22.625 7.949 1 98.88 199 GLY B CA 1
ATOM 4229 C C . GLY B 1 199 ? -6.902 21.797 9.141 1 98.88 199 GLY B C 1
ATOM 4230 O O . GLY B 1 199 ? -7.828 22.188 9.859 1 98.88 199 GLY B O 1
ATOM 4231 N N . VAL B 1 200 ? -6.266 20.656 9.32 1 98.88 200 VAL B N 1
ATOM 4232 C CA . VAL B 1 200 ? -6.559 19.781 10.453 1 98.88 200 VAL B CA 1
ATOM 4233 C C . VAL B 1 200 ? -5.352 19.719 11.383 1 98.88 200 VAL B C 1
ATOM 4235 O O . VAL B 1 200 ? -4.25 19.375 10.961 1 98.88 200 VAL B O 1
ATOM 4238 N N . ASP B 1 201 ? -5.52 20.062 12.555 1 98.56 201 ASP B N 1
ATOM 4239 C CA . ASP B 1 201 ? -4.539 19.969 13.633 1 98.56 201 ASP B CA 1
ATOM 4240 C C . ASP B 1 201 ? -5.078 19.141 14.797 1 98.56 201 ASP B C 1
ATOM 4242 O O . ASP B 1 201 ? -6.082 18.438 14.656 1 98.56 201 ASP B O 1
ATOM 4246 N N . THR B 1 202 ? -4.309 19.047 15.859 1 98.19 202 THR B N 1
ATOM 4247 C CA . THR B 1 202 ? -4.734 18.359 17.078 1 98.19 202 THR B CA 1
ATOM 4248 C C . THR B 1 202 ? -4.484 19.234 18.297 1 98.19 202 THR B C 1
ATOM 4250 O O . THR B 1 202 ? -3.881 20.312 18.203 1 98.19 202 THR B O 1
ATOM 4253 N N . PHE B 1 203 ? -5.047 18.812 19.344 1 96.38 203 PHE B N 1
ATOM 4254 C CA . PHE B 1 203 ? -4.805 19.531 20.594 1 96.38 203 PHE B CA 1
ATOM 4255 C C . PHE B 1 203 ? -3.361 19.344 21.047 1 96.38 203 PHE B C 1
ATOM 4257 O O . PHE B 1 203 ? -2.689 18.391 20.625 1 96.38 203 PHE B O 1
ATOM 4264 N N . ASN B 1 204 ? -2.809 20.344 21.812 1 94.31 204 ASN B N 1
ATOM 4265 C CA . ASN B 1 204 ? -1.428 20.344 22.281 1 94.31 204 ASN B CA 1
ATOM 4266 C C . ASN B 1 204 ? -0.444 20.516 21.125 1 94.31 204 ASN B C 1
ATOM 4268 O O . ASN B 1 204 ? 0.642 19.938 21.141 1 94.31 204 ASN B O 1
ATOM 4272 N N . SER B 1 205 ? -0.859 21.203 20.156 1 95.19 205 SER B N 1
ATOM 4273 C CA . SER B 1 205 ? -0.066 21.594 19 1 95.19 205 SER B CA 1
ATOM 4274 C C . SER B 1 205 ? 0.025 23.109 18.859 1 95.19 205 SER B C 1
ATOM 4276 O O . SER B 1 205 ? -0.99 23.797 18.922 1 95.19 205 SER B O 1
ATOM 4278 N N . VAL B 1 206 ? 1.143 23.609 18.562 1 94.62 206 VAL B N 1
ATOM 4279 C CA . VAL B 1 206 ? 1.344 25.047 18.562 1 94.62 206 VAL B CA 1
ATOM 4280 C C . VAL B 1 206 ? 0.977 25.625 17.203 1 94.62 206 VAL B C 1
ATOM 4282 O O . VAL B 1 206 ? 0.901 26.844 17.031 1 94.62 206 VAL B O 1
ATOM 4285 N N . LEU B 1 207 ? 0.688 24.844 16.219 1 97.25 207 LEU B N 1
ATOM 4286 C CA . LEU B 1 207 ? 0.627 25.25 14.82 1 97.25 207 LEU B CA 1
ATOM 4287 C C . LEU B 1 207 ? -0.416 26.344 14.609 1 97.25 207 LEU B C 1
ATOM 4289 O O . LEU B 1 207 ? -0.229 27.234 13.781 1 97.25 207 LEU B O 1
ATOM 4293 N N . PHE B 1 208 ? -1.435 26.234 15.383 1 98 208 PHE B N 1
ATOM 4294 C CA . PHE B 1 208 ? -2.506 27.203 15.18 1 98 208 PHE B CA 1
ATOM 4295 C C . PHE B 1 208 ? -2.898 27.859 16.5 1 98 208 PHE B C 1
ATOM 4297 O O . PHE B 1 208 ? -4.082 28.109 16.734 1 98 208 PHE B O 1
ATOM 4304 N N . GLY B 1 209 ? -1.912 28 17.344 1 96 209 GLY B N 1
ATOM 4305 C CA . GLY B 1 209 ? -2.049 28.938 18.438 1 96 209 GLY B CA 1
ATOM 4306 C C . GLY B 1 209 ? -2.381 28.266 19.766 1 96 209 GLY B C 1
ATOM 4307 O O . GLY B 1 209 ? -2.676 28.938 20.75 1 96 209 GLY B O 1
ATOM 4308 N N . LEU B 1 210 ? -2.42 26.969 19.812 1 95.81 210 LEU B N 1
ATOM 4309 C CA . LEU B 1 210 ? -2.67 26.25 21.062 1 95.81 210 LEU B CA 1
ATOM 4310 C C . LEU B 1 210 ? -1.364 25.984 21.812 1 95.81 210 LEU B C 1
ATOM 4312 O O . LEU B 1 210 ? -0.284 26.047 21.219 1 95.81 210 LEU B O 1
ATOM 4316 N N . PRO B 1 211 ? -1.459 25.734 23.109 1 92.88 211 PRO B N 1
ATOM 4317 C CA . PRO B 1 211 ? -0.247 25.391 23.859 1 92.88 211 PRO B CA 1
ATOM 4318 C C . PRO B 1 211 ? 0.333 24.031 23.469 1 92.88 211 PRO B C 1
ATOM 4320 O O . PRO B 1 211 ? -0.41 23.141 23.078 1 92.88 211 PRO B O 1
ATOM 4323 N N . ASP B 1 212 ? 1.611 23.938 23.641 1 91.75 212 ASP B N 1
ATOM 4324 C CA . ASP B 1 212 ? 2.293 22.672 23.422 1 91.75 212 ASP B CA 1
ATOM 4325 C C . ASP B 1 212 ? 1.927 21.656 24.516 1 91.75 212 ASP B C 1
ATOM 4327 O O . ASP B 1 212 ? 1.461 22.031 25.594 1 91.75 212 ASP B O 1
ATOM 4331 N N . GLY B 1 213 ? 2.039 20.406 24.188 1 89.5 213 GLY B N 1
ATOM 4332 C CA . GLY B 1 213 ? 1.807 19.312 25.125 1 89.5 213 GLY B CA 1
ATOM 4333 C C . GLY B 1 213 ? 1.997 17.938 24.516 1 89.5 213 GLY B C 1
ATOM 4334 O O . GLY B 1 213 ? 2.43 17.828 23.359 1 89.5 213 GLY B O 1
ATOM 4335 N N . LYS B 1 214 ? 1.714 16.953 25.25 1 87.44 214 LYS B N 1
ATOM 4336 C CA . LYS B 1 214 ? 1.862 15.578 24.797 1 87.44 214 LYS B CA 1
ATOM 4337 C C . LYS B 1 214 ? 0.845 15.25 23.703 1 87.44 214 LYS B C 1
ATOM 4339 O O . LYS B 1 214 ? -0.33 15.609 23.828 1 87.44 214 LYS B O 1
ATOM 4344 N N . ARG B 1 215 ? 1.311 14.633 22.688 1 89.5 215 ARG B N 1
ATOM 4345 C CA . ARG B 1 215 ? 0.47 14.203 21.578 1 89.5 215 ARG B CA 1
ATOM 4346 C C . ARG B 1 215 ? 0.719 12.734 21.234 1 89.5 215 ARG B C 1
ATOM 4348 O O . ARG B 1 215 ? 1.863 12.281 21.234 1 89.5 215 ARG B O 1
ATOM 4355 N N . THR B 1 216 ? -0.358 12.039 20.891 1 87.5 216 THR B N 1
ATOM 4356 C CA . THR B 1 216 ? -0.209 10.648 20.469 1 87.5 216 THR B CA 1
ATOM 4357 C C . THR B 1 216 ? -0.308 10.531 18.953 1 87.5 216 THR B C 1
ATOM 4359 O O . THR B 1 216 ? 0.221 9.578 18.359 1 87.5 216 THR B O 1
ATOM 4362 N N . LEU B 1 217 ? -1.011 11.477 18.391 1 89.06 217 LEU B N 1
ATOM 4363 C CA . LEU B 1 217 ? -1.079 11.492 16.922 1 89.06 217 LEU B CA 1
ATOM 4364 C C . LEU B 1 217 ? 0.263 11.891 16.328 1 89.06 217 LEU B C 1
ATOM 4366 O O . LEU B 1 217 ? 0.934 12.789 16.828 1 89.06 217 LEU B O 1
ATOM 4370 N N . ARG B 1 218 ? 0.584 11.117 15.281 1 82.12 218 ARG B N 1
ATOM 4371 C CA . ARG B 1 218 ? 1.792 11.43 14.531 1 82.12 218 ARG B CA 1
ATOM 4372 C C . ARG B 1 218 ? 1.451 11.891 13.117 1 82.12 218 ARG B C 1
ATOM 4374 O O . ARG B 1 218 ? 0.408 11.523 12.57 1 82.12 218 ARG B O 1
ATOM 4381 N N . GLY B 1 219 ? 2.158 12.766 12.539 1 83.69 219 GLY B N 1
ATOM 4382 C CA . GLY B 1 219 ? 1.939 13.266 11.195 1 83.69 219 GLY B CA 1
ATOM 4383 C C . GLY B 1 219 ? 1.17 14.57 11.156 1 83.69 219 GLY B C 1
ATOM 4384 O O . GLY B 1 219 ? 1.149 15.258 10.133 1 83.69 219 GLY B O 1
ATOM 4385 N N . LEU B 1 220 ? 0.49 14.836 12.32 1 90.88 220 LEU B N 1
ATOM 4386 C CA . LEU B 1 220 ? -0.143 16.141 12.477 1 90.88 220 LEU B CA 1
ATOM 4387 C C . LEU B 1 220 ? 0.185 16.75 13.836 1 90.88 220 LEU B C 1
ATOM 4389 O O . LEU B 1 220 ? 0.483 16.016 14.789 1 90.88 220 LEU B O 1
ATOM 4393 N N . GLY B 1 221 ? 0.183 18.078 13.859 1 94 221 GLY B N 1
ATOM 4394 C CA . GLY B 1 221 ? 0.604 18.781 15.055 1 94 221 GLY B CA 1
ATOM 4395 C C . GLY B 1 221 ? 2.111 18.891 15.188 1 94 221 GLY B C 1
ATOM 4396 O O . GLY B 1 221 ? 2.85 18.109 14.594 1 94 221 GLY B O 1
ATOM 4397 N N . ASN B 1 222 ? 2.484 19.828 15.953 1 92 222 ASN B N 1
ATOM 4398 C CA . ASN B 1 222 ? 3.906 20.047 16.188 1 92 222 ASN B CA 1
ATOM 4399 C C . ASN B 1 222 ? 4.145 20.875 17.453 1 92 222 ASN B C 1
ATOM 4401 O O . ASN B 1 222 ? 3.256 21.609 17.891 1 92 222 ASN B O 1
ATOM 4405 N N . SER B 1 223 ? 5.363 20.719 17.984 1 89.19 223 SER B N 1
ATOM 4406 C CA . SER B 1 223 ? 5.766 21.5 19.141 1 89.19 223 SER B CA 1
ATOM 4407 C C . SER B 1 223 ? 6.559 22.734 18.734 1 89.19 223 SER B C 1
ATOM 4409 O O . SER B 1 223 ? 6.762 23.641 19.531 1 89.19 223 SER B O 1
ATOM 4411 N N . ILE B 1 224 ? 7.039 22.688 17.5 1 89.56 224 ILE B N 1
ATOM 4412 C CA . ILE B 1 224 ? 7.82 23.781 16.953 1 89.56 224 ILE B CA 1
ATOM 4413 C C . ILE B 1 224 ? 7.156 24.297 15.672 1 89.56 224 ILE B C 1
ATOM 4415 O O . ILE B 1 224 ? 6.758 23.516 14.812 1 89.56 224 ILE B O 1
ATOM 4419 N N . MET B 1 225 ? 7.062 25.625 15.633 1 95.06 225 MET B N 1
ATOM 4420 C CA . MET B 1 225 ? 6.441 26.25 14.469 1 95.06 225 MET B CA 1
ATOM 4421 C C . MET B 1 225 ? 7.324 26.094 13.234 1 95.06 225 MET B C 1
ATOM 4423 O O . MET B 1 225 ? 8.438 26.609 13.188 1 95.06 225 MET B O 1
ATOM 4427 N N . PRO B 1 226 ? 6.836 25.375 12.25 1 96.44 226 PRO B N 1
ATOM 4428 C CA . PRO B 1 226 ? 7.613 25.281 11.016 1 96.44 226 PRO B CA 1
ATOM 4429 C C . PRO B 1 226 ? 7.691 26.609 10.273 1 96.44 226 PRO B C 1
ATOM 4431 O O . PRO B 1 226 ? 6.707 27.359 10.234 1 96.44 226 PRO B O 1
ATOM 4434 N N . LYS B 1 227 ? 8.797 26.844 9.641 1 97.5 227 LYS B N 1
ATOM 4435 C CA . LYS B 1 227 ? 8.969 28.094 8.906 1 97.5 227 LYS B CA 1
ATOM 4436 C C . LYS B 1 227 ? 8.109 28.109 7.641 1 97.5 227 LYS B C 1
ATOM 4438 O O . LYS B 1 227 ? 7.711 29.172 7.176 1 97.5 227 LYS B O 1
ATOM 4443 N N . ILE B 1 228 ? 7.762 26.969 7.148 1 98.19 228 ILE B N 1
ATOM 4444 C CA . ILE B 1 228 ? 7.082 26.906 5.859 1 98.19 228 ILE B CA 1
ATOM 4445 C C . ILE B 1 228 ? 5.57 26.969 6.066 1 98.19 228 ILE B C 1
ATOM 4447 O O . ILE B 1 228 ? 4.809 27.031 5.098 1 98.19 228 ILE B O 1
ATOM 4451 N N . LEU B 1 229 ? 5.105 26.984 7.301 1 98.44 229 LEU B N 1
ATOM 4452 C CA . LEU B 1 229 ? 3.668 27.062 7.543 1 98.44 229 LEU B CA 1
ATOM 4453 C C . LEU B 1 229 ? 3.15 28.469 7.277 1 98.44 229 LEU B C 1
ATOM 4455 O O . LEU B 1 229 ? 3.582 29.438 7.922 1 98.44 229 LEU B O 1
ATOM 4459 N N . ASP B 1 230 ? 2.271 28.609 6.293 1 98.44 230 ASP B N 1
ATOM 4460 C CA . ASP B 1 230 ? 1.607 29.859 5.953 1 98.44 230 ASP B CA 1
ATOM 4461 C C . ASP B 1 230 ? 0.133 29.828 6.348 1 98.44 230 ASP B C 1
ATOM 4463 O O . ASP B 1 230 ? -0.7 29.281 5.613 1 98.44 230 ASP B O 1
ATOM 4467 N N . HIS B 1 231 ? -0.191 30.453 7.402 1 98.56 231 HIS B N 1
ATOM 4468 C CA . HIS B 1 231 ? -1.526 30.422 7.988 1 98.56 231 HIS B CA 1
ATOM 4469 C C . HIS B 1 231 ? -2.553 31.062 7.051 1 98.56 231 HIS B C 1
ATOM 4471 O O . HIS B 1 231 ? -3.736 30.719 7.102 1 98.56 231 HIS B O 1
ATOM 4477 N N . THR B 1 232 ? -2.125 31.891 6.188 1 98.19 232 THR B N 1
ATOM 4478 C CA . THR B 1 232 ? -3.039 32.625 5.328 1 98.19 232 THR B CA 1
ATOM 4479 C C . THR B 1 232 ? -3.6 31.734 4.23 1 98.19 232 THR B C 1
ATOM 4481 O O . THR B 1 232 ? -4.469 32.156 3.461 1 98.19 232 THR B O 1
ATOM 4484 N N . GLN B 1 233 ? -3.195 30.516 4.195 1 98 233 GLN B N 1
ATOM 4485 C CA . GLN B 1 233 ? -3.65 29.594 3.162 1 98 233 GLN B CA 1
ATOM 4486 C C . GLN B 1 233 ? -4.914 28.859 3.598 1 98 233 GLN B C 1
ATOM 4488 O O . GLN B 1 233 ? -5.562 28.188 2.789 1 98 233 GLN B O 1
ATOM 4493 N N . PHE B 1 234 ? -5.371 29.047 4.82 1 98.62 234 PHE B N 1
ATOM 4494 C CA . PHE B 1 234 ? -6.445 28.219 5.34 1 98.62 234 PHE B CA 1
ATOM 4495 C C . PHE B 1 234 ? -7.723 29.016 5.523 1 98.62 234 PHE B C 1
ATOM 4497 O O . PHE B 1 234 ? -7.684 30.156 5.992 1 98.62 234 PHE B O 1
ATOM 4504 N N . ASP B 1 235 ? -8.82 28.422 5.121 1 98.56 235 ASP B N 1
ATOM 4505 C CA . ASP B 1 235 ? -10.133 29.031 5.32 1 98.56 235 ASP B CA 1
ATOM 4506 C C . ASP B 1 235 ? -10.695 28.672 6.695 1 98.56 235 ASP B C 1
ATOM 4508 O O . ASP B 1 235 ? -11.352 29.5 7.332 1 98.56 235 ASP B O 1
ATOM 4512 N N . GLU B 1 236 ? -10.461 27.484 7.082 1 98.69 236 GLU B N 1
ATOM 4513 C CA . GLU B 1 236 ? -10.961 26.922 8.336 1 98.69 236 GLU B CA 1
ATOM 4514 C C . GLU B 1 236 ? -9.938 26 8.977 1 98.69 236 GLU B C 1
ATOM 4516 O O . GLU B 1 236 ? -9.148 25.359 8.273 1 98.69 236 GLU B O 1
ATOM 4521 N N . ILE B 1 237 ? -9.945 25.969 10.359 1 98.88 237 ILE B N 1
ATOM 4522 C CA . ILE B 1 237 ? -9.055 25.078 11.086 1 98.88 237 ILE B CA 1
ATOM 4523 C C . ILE B 1 237 ? -9.883 24.188 12.016 1 98.88 237 ILE B C 1
ATOM 4525 O O . ILE B 1 237 ? -10.812 24.656 12.672 1 98.88 237 ILE B O 1
ATOM 4529 N N . HIS B 1 238 ? -9.578 22.938 12.055 1 98.88 238 HIS B N 1
ATOM 4530 C CA . HIS B 1 238 ? -10.164 21.984 12.969 1 98.88 238 HIS B CA 1
ATOM 4531 C C . HIS B 1 238 ? -9.102 21.344 13.867 1 98.88 238 HIS B C 1
ATOM 4533 O O . HIS B 1 238 ? -7.984 21.094 13.422 1 98.88 238 HIS B O 1
ATOM 4539 N N . TRP B 1 239 ? -9.43 21.109 15.133 1 98.56 239 TRP B N 1
ATOM 4540 C CA . TRP B 1 239 ? -8.648 20.297 16.062 1 98.56 239 TRP B CA 1
ATOM 4541 C C . TRP B 1 239 ? -9.398 19.031 16.453 1 98.56 239 TRP B C 1
ATOM 4543 O O . TRP B 1 239 ? -10.57 19.094 16.844 1 98.56 239 TRP B O 1
ATOM 4553 N N . LEU B 1 240 ? -8.758 17.953 16.344 1 98.25 240 LEU B N 1
ATOM 4554 C CA . LEU B 1 240 ? -9.383 16.672 16.656 1 98.25 240 LEU B CA 1
ATOM 4555 C C . LEU B 1 240 ? -8.547 15.898 17.672 1 98.25 240 LEU B C 1
ATOM 4557 O O . LEU B 1 240 ? -7.316 15.844 17.547 1 98.25 240 LEU B O 1
ATOM 4561 N N . ALA B 1 241 ? -9.211 15.273 18.656 1 97.5 241 ALA B N 1
ATOM 4562 C CA . ALA B 1 241 ? -8.531 14.406 19.609 1 97.5 241 ALA B CA 1
ATOM 4563 C C . ALA B 1 241 ? -8.102 13.102 18.953 1 97.5 241 ALA B C 1
ATOM 4565 O O . ALA B 1 241 ? -8.773 12.609 18.047 1 97.5 241 ALA B O 1
ATOM 4566 N N . SER B 1 242 ? -7.07 12.492 19.516 1 97.5 242 SER B N 1
ATOM 4567 C CA . SER B 1 242 ? -6.477 11.297 18.922 1 97.5 242 SER B CA 1
ATOM 4568 C C . SER B 1 242 ? -7.469 10.133 18.922 1 97.5 242 SER B C 1
ATOM 4570 O O . SER B 1 242 ? -7.594 9.43 17.906 1 97.5 242 SER B O 1
ATOM 4572 N N . PRO B 1 243 ? -8.234 9.93 20 1 97.88 243 PRO B N 1
ATOM 4573 C CA . PRO B 1 243 ? -9.18 8.812 19.953 1 97.88 243 PRO B CA 1
ATOM 4574 C C . PRO B 1 243 ? -10.203 8.945 18.812 1 97.88 243 PRO B C 1
ATOM 4576 O O . PRO B 1 243 ? -10.578 7.945 18.203 1 97.88 243 PRO B O 1
ATOM 4579 N N . GLN B 1 244 ? -10.578 10.195 18.516 1 98.25 244 GLN B N 1
ATOM 4580 C CA . GLN B 1 244 ? -11.547 10.422 17.453 1 98.25 244 GLN B CA 1
ATOM 4581 C C . GLN B 1 244 ? -10.922 10.188 16.078 1 98.25 244 GLN B C 1
ATOM 4583 O O . GLN B 1 244 ? -11.57 9.656 15.172 1 98.25 244 GLN B O 1
ATOM 4588 N N . ALA B 1 245 ? -9.695 10.602 15.953 1 98.44 245 ALA B N 1
ATOM 4589 C CA . ALA B 1 245 ? -8.969 10.352 14.711 1 98.44 245 ALA B CA 1
ATOM 4590 C C . ALA B 1 245 ? -8.789 8.859 14.477 1 98.44 245 ALA B C 1
ATOM 4592 O O . ALA B 1 245 ? -8.977 8.375 13.359 1 98.44 245 ALA B O 1
ATOM 4593 N N . ASN B 1 246 ? -8.422 8.117 15.555 1 98.38 246 ASN B N 1
ATOM 4594 C CA . ASN B 1 246 ? -8.266 6.668 15.469 1 98.38 246 ASN B CA 1
ATOM 4595 C C . ASN B 1 246 ? -9.562 5.984 15.047 1 98.38 246 ASN B C 1
ATOM 4597 O O . ASN B 1 246 ? -9.562 5.16 14.133 1 98.38 246 ASN B O 1
ATOM 4601 N N . LEU B 1 247 ? -10.609 6.379 15.688 1 98.31 247 LEU B N 1
ATOM 4602 C CA . LEU B 1 247 ? -11.914 5.809 15.375 1 98.31 247 LEU B CA 1
ATOM 4603 C C . LEU B 1 247 ? -12.289 6.062 13.922 1 98.31 247 LEU B C 1
ATOM 4605 O O . LEU B 1 247 ? -12.805 5.176 13.242 1 98.31 247 LEU B O 1
ATOM 4609 N N . ALA B 1 248 ? -12.023 7.254 13.484 1 98.56 248 ALA B N 1
ATOM 4610 C CA . ALA B 1 248 ? -12.359 7.617 12.109 1 98.56 248 ALA B CA 1
ATOM 4611 C C . ALA B 1 248 ? -11.531 6.812 11.109 1 98.56 248 ALA B C 1
ATOM 4613 O O . ALA B 1 248 ? -12.016 6.465 10.031 1 98.56 248 ALA B O 1
ATOM 4614 N N . ALA B 1 249 ? -10.289 6.559 11.414 1 98.5 249 ALA B N 1
ATOM 4615 C CA . ALA B 1 249 ? -9.461 5.723 10.555 1 98.5 249 ALA B CA 1
ATOM 4616 C C . ALA B 1 249 ? -10.023 4.309 10.453 1 98.5 249 ALA B C 1
ATOM 4618 O O . ALA B 1 249 ? -10.078 3.73 9.367 1 98.5 249 ALA B O 1
ATOM 4619 N N 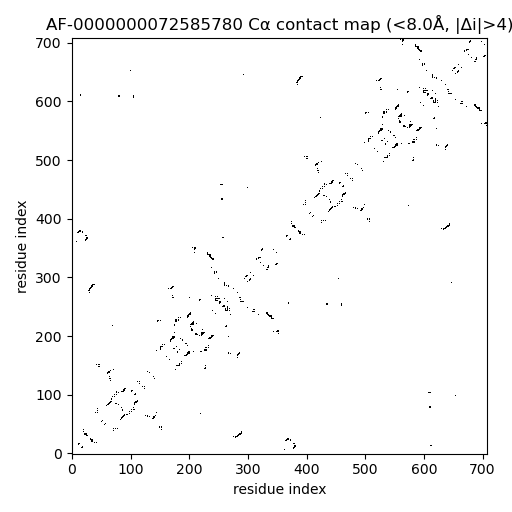. ILE B 1 250 ? -10.414 3.758 11.57 1 98.38 250 ILE B N 1
ATOM 4620 C CA . ILE B 1 250 ? -11.016 2.432 11.609 1 98.38 250 ILE B CA 1
ATOM 4621 C C . ILE B 1 250 ? -12.305 2.428 10.797 1 98.38 250 ILE B C 1
ATOM 4623 O O . ILE B 1 250 ? -12.555 1.504 10.016 1 98.38 250 ILE B O 1
ATOM 4627 N N . GLU B 1 251 ? -13.102 3.496 10.898 1 98.19 251 GLU B N 1
ATOM 4628 C CA . GLU B 1 251 ? -14.344 3.627 10.148 1 98.19 251 GLU B CA 1
ATOM 4629 C C . GLU B 1 251 ? -14.078 3.73 8.648 1 98.19 251 GLU B C 1
ATOM 4631 O O . GLU B 1 251 ? -14.828 3.18 7.836 1 98.19 251 GLU B O 1
ATOM 4636 N N . LEU B 1 252 ? -13.047 4.48 8.336 1 98.69 252 LEU B N 1
ATOM 4637 C CA . LEU B 1 252 ? -12.664 4.637 6.934 1 98.69 252 LEU B CA 1
ATOM 4638 C C . LEU B 1 252 ? -12.422 3.279 6.281 1 98.69 252 LEU B C 1
ATOM 4640 O O . LEU B 1 252 ? -12.883 3.029 5.168 1 98.69 252 LEU B O 1
ATOM 4644 N N . HIS B 1 253 ? -11.734 2.4 6.949 1 98.75 253 HIS B N 1
ATOM 4645 C CA . HIS B 1 253 ? -11.508 1.045 6.465 1 98.75 253 HIS B CA 1
ATOM 4646 C C . HIS B 1 253 ? -12.797 0.23 6.48 1 98.75 253 HIS B C 1
ATOM 4648 O O . HIS B 1 253 ? -13.164 -0.383 5.473 1 98.75 253 HIS B O 1
ATOM 4654 N N . ALA B 1 254 ? -13.547 0.296 7.57 1 98.25 254 ALA B N 1
ATOM 4655 C CA . ALA B 1 254 ? -14.727 -0.531 7.801 1 98.25 254 ALA B CA 1
ATOM 4656 C C . ALA B 1 254 ? -15.836 -0.195 6.809 1 98.25 254 ALA B C 1
ATOM 4658 O O . ALA B 1 254 ? -16.578 -1.08 6.371 1 98.25 254 ALA B O 1
ATOM 4659 N N . ARG B 1 255 ? -15.914 1.056 6.414 1 97.81 255 ARG B N 1
ATOM 4660 C CA . ARG B 1 255 ? -17.047 1.493 5.602 1 97.81 255 ARG B CA 1
ATOM 4661 C C . ARG B 1 255 ? -16.688 1.485 4.117 1 97.81 255 ARG B C 1
ATOM 4663 O O . ARG B 1 255 ? -17.531 1.191 3.271 1 97.81 255 ARG B O 1
ATOM 4670 N N . HIS B 1 256 ? -15.43 1.809 3.846 1 98 256 HIS B N 1
ATOM 4671 C CA . HIS B 1 256 ? -15.109 2.062 2.447 1 98 256 HIS B CA 1
ATOM 4672 C C . HIS B 1 256 ? -14.016 1.117 1.953 1 98 256 HIS B C 1
ATOM 4674 O O . HIS B 1 256 ? -13.75 1.042 0.751 1 98 256 HIS B O 1
ATOM 4680 N N . GLY B 1 257 ? -13.32 0.43 2.84 1 98.19 257 GLY B N 1
ATOM 4681 C CA . GLY B 1 257 ? -12.227 -0.449 2.461 1 98.19 257 GLY B CA 1
ATOM 4682 C C . GLY B 1 257 ? -10.914 0.282 2.271 1 98.19 257 GLY B C 1
ATOM 4683 O O . GLY B 1 257 ? -9.906 -0.324 1.896 1 98.19 257 GLY B O 1
ATOM 4684 N N . LEU B 1 258 ? -10.93 1.598 2.479 1 98.5 258 LEU B N 1
ATOM 4685 C CA . LEU B 1 258 ? -9.703 2.365 2.348 1 98.5 258 LEU B CA 1
ATOM 4686 C C . LEU B 1 258 ? -8.867 2.281 3.625 1 98.5 258 LEU B C 1
ATOM 4688 O O . LEU B 1 258 ? -9.266 2.805 4.668 1 98.5 258 LEU B O 1
ATOM 4692 N N . PHE B 1 259 ? -7.75 1.6 3.621 1 98.5 259 PHE B N 1
ATOM 4693 C CA . PHE B 1 259 ? -6.926 1.276 4.781 1 98.5 259 PHE B CA 1
ATOM 4694 C C . PHE B 1 259 ? -5.828 2.314 4.969 1 98.5 259 PHE B C 1
ATOM 4696 O O . PHE B 1 259 ? -4.793 2.26 4.297 1 98.5 259 PHE B O 1
ATOM 4703 N N . CYS B 1 260 ? -6.02 3.277 5.918 1 98.38 260 CYS B N 1
ATOM 4704 C CA . CYS B 1 260 ? -5.121 4.406 6.145 1 98.38 260 CYS B CA 1
ATOM 4705 C C . CYS B 1 260 ? -4.848 4.598 7.629 1 98.38 260 CYS B C 1
ATOM 4707 O O . CYS B 1 260 ? -5.371 3.854 8.461 1 98.38 260 CYS B O 1
ATOM 4709 N N . GLY B 1 261 ? -4.008 5.527 7.941 1 97.38 261 GLY B N 1
ATOM 4710 C CA . GLY B 1 261 ? -3.646 5.832 9.32 1 97.38 261 GLY B CA 1
ATOM 4711 C C . GLY B 1 261 ? -4.539 6.883 9.953 1 97.38 261 GLY B C 1
ATOM 4712 O O . GLY B 1 261 ? -5.492 7.355 9.328 1 97.38 261 GLY B O 1
ATOM 4713 N N . PRO B 1 262 ? -4.188 7.277 11.172 1 97.69 262 PRO B N 1
ATOM 4714 C CA . PRO B 1 262 ? -5.043 8.195 11.922 1 97.69 262 PRO B CA 1
ATOM 4715 C C . PRO B 1 262 ? -5.047 9.609 11.344 1 97.69 262 PRO B C 1
ATOM 4717 O O . PRO B 1 262 ? -6.043 10.328 11.461 1 97.69 262 PRO B O 1
ATOM 4720 N N . THR B 1 263 ? -3.895 10.047 10.711 1 97.88 263 THR B N 1
ATOM 4721 C CA . THR B 1 263 ? -3.898 11.328 10.023 1 97.88 263 THR B CA 1
ATOM 4722 C C . THR B 1 263 ? -5 11.375 8.969 1 97.88 263 THR B C 1
ATOM 4724 O O . THR B 1 263 ? -5.734 12.367 8.875 1 97.88 263 THR B O 1
ATOM 4727 N N . SER B 1 264 ? -5.145 10.297 8.258 1 98.69 264 SER B N 1
ATOM 4728 C CA . SER B 1 264 ? -6.23 10.172 7.293 1 98.69 264 SER B CA 1
ATOM 4729 C C . SER B 1 264 ? -7.586 10.141 7.988 1 98.69 264 SER B C 1
ATOM 4731 O O . SER B 1 264 ? -8.562 10.703 7.48 1 98.69 264 SER B O 1
ATOM 4733 N N . GLY B 1 265 ? -7.629 9.445 9.148 1 98.56 265 GLY B N 1
ATOM 4734 C CA . GLY B 1 265 ? -8.859 9.422 9.922 1 98.56 265 GLY B CA 1
ATOM 4735 C C . GLY B 1 265 ? -9.352 10.805 10.312 1 98.56 265 GLY B C 1
ATOM 4736 O O . GLY B 1 265 ? -10.531 11.109 10.164 1 98.56 265 GLY B O 1
ATOM 4737 N N . ALA B 1 266 ? -8.43 11.625 10.766 1 98.69 266 ALA B N 1
ATOM 4738 C CA . ALA B 1 266 ? -8.781 12.984 11.164 1 98.69 266 ALA B CA 1
ATOM 4739 C C . ALA B 1 266 ? -9.344 13.773 9.992 1 98.69 266 ALA B C 1
ATOM 4741 O O . ALA B 1 266 ? -10.406 14.391 10.102 1 98.69 266 ALA B O 1
ATOM 4742 N N . ALA B 1 267 ? -8.672 13.719 8.867 1 98.88 267 ALA B N 1
ATOM 4743 C CA . ALA B 1 267 ? -9.133 14.422 7.668 1 98.88 267 ALA B CA 1
ATOM 4744 C C . ALA B 1 267 ? -10.469 13.875 7.188 1 98.88 267 ALA B C 1
ATOM 4746 O O . ALA B 1 267 ? -11.352 14.641 6.789 1 98.88 267 ALA B O 1
ATOM 4747 N N . TYR B 1 268 ? -10.648 12.594 7.25 1 98.88 268 TYR B N 1
ATOM 4748 C CA . TYR B 1 268 ? -11.875 11.93 6.828 1 98.88 268 TYR B CA 1
ATOM 4749 C C . TYR B 1 268 ? -13.062 12.375 7.668 1 98.88 268 TYR B C 1
ATOM 4751 O O . TYR B 1 268 ? -14.141 12.656 7.137 1 98.88 268 TYR B O 1
ATOM 4759 N N . ARG B 1 269 ? -12.859 12.43 9 1 98.62 269 ARG B N 1
ATOM 4760 C 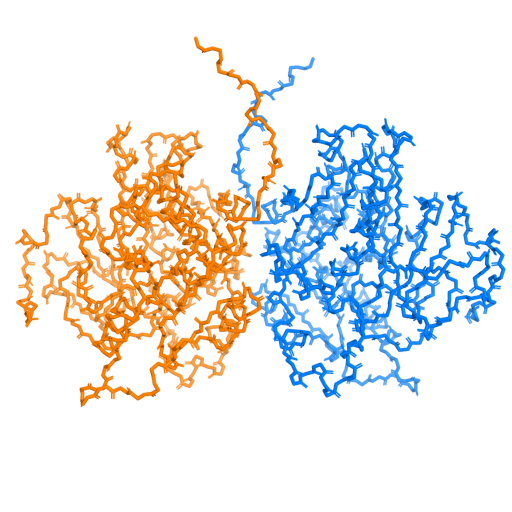CA . ARG B 1 269 ? -13.93 12.852 9.898 1 98.62 269 ARG B CA 1
ATOM 4761 C C . ARG B 1 269 ? -14.445 14.234 9.516 1 98.62 269 ARG B C 1
ATOM 4763 O O . ARG B 1 269 ? -15.656 14.445 9.406 1 98.62 269 ARG B O 1
ATOM 4770 N N . ILE B 1 270 ? -13.562 15.102 9.258 1 98.81 270 ILE B N 1
ATOM 4771 C CA . ILE B 1 270 ? -13.914 16.484 8.953 1 98.81 270 ILE B CA 1
ATOM 4772 C C . ILE B 1 270 ? -14.516 16.562 7.547 1 98.81 270 ILE B C 1
ATOM 4774 O O . ILE B 1 270 ? -15.547 17.203 7.34 1 98.81 270 ILE B O 1
ATOM 4778 N N . ALA B 1 271 ? -13.914 15.914 6.594 1 98.88 271 ALA B N 1
ATOM 4779 C CA . ALA B 1 271 ? -14.383 15.938 5.211 1 98.88 271 ALA B CA 1
ATOM 4780 C C . ALA B 1 271 ? -15.789 15.352 5.098 1 98.88 271 ALA B C 1
ATOM 4782 O O . ALA B 1 271 ? -16.625 15.867 4.348 1 98.88 271 ALA B O 1
ATOM 4783 N N . SER B 1 272 ? -15.992 14.242 5.812 1 98.5 272 SER B N 1
ATOM 4784 C CA . SER B 1 272 ? -17.312 13.617 5.789 1 98.5 272 SER B CA 1
ATOM 4785 C C . SER B 1 272 ? -18.391 14.555 6.332 1 98.5 272 SER B C 1
ATOM 4787 O O . SER B 1 272 ? -19.469 14.656 5.77 1 98.5 272 SER B O 1
ATOM 4789 N N . HIS B 1 273 ? -18.047 15.211 7.406 1 98.5 273 HIS B N 1
ATOM 4790 C CA . HIS B 1 273 ? -18.953 16.188 7.992 1 98.5 273 HIS B CA 1
ATOM 4791 C C . HIS B 1 273 ? -19.25 17.312 7.016 1 98.5 273 HIS B C 1
ATOM 4793 O O . HIS B 1 273 ? -20.422 17.688 6.816 1 98.5 273 HIS B O 1
ATOM 4799 N N . GLN B 1 274 ? -18.234 17.812 6.375 1 98.5 274 GLN B N 1
ATOM 4800 C CA . GLN B 1 274 ? -18.391 18.922 5.434 1 98.5 274 GLN B CA 1
ATOM 4801 C C . GLN B 1 274 ? -19.172 18.484 4.199 1 98.5 274 GLN B C 1
ATOM 4803 O O . GLN B 1 274 ? -20.062 19.203 3.738 1 98.5 274 GLN B O 1
ATOM 4808 N N . ALA B 1 275 ? -18.859 17.344 3.648 1 98.44 275 ALA B N 1
ATOM 4809 C CA . ALA B 1 275 ? -19.547 16.844 2.459 1 98.44 275 ALA B CA 1
ATOM 4810 C C . ALA B 1 275 ? -21.031 16.672 2.705 1 98.44 275 ALA B C 1
ATOM 4812 O O . ALA B 1 275 ? -21.859 16.953 1.829 1 98.44 275 ALA B O 1
ATOM 4813 N N . ALA B 1 276 ? -21.375 16.203 3.916 1 97.81 276 ALA B N 1
ATOM 4814 C CA . ALA B 1 276 ? -22.781 15.984 4.266 1 97.81 276 ALA B CA 1
ATOM 4815 C C . ALA B 1 276 ? -23.547 17.297 4.305 1 97.81 276 ALA B C 1
ATOM 4817 O O . ALA B 1 276 ? -24.75 17.328 3.994 1 97.81 276 ALA B O 1
ATOM 4818 N N . ARG B 1 277 ? -22.891 18.359 4.547 1 97.12 277 ARG B N 1
ATOM 4819 C CA . ARG B 1 277 ? -23.531 19.656 4.711 1 97.12 277 ARG B CA 1
ATOM 4820 C C . ARG B 1 277 ? -23.547 20.422 3.396 1 97.12 277 ARG B C 1
ATOM 4822 O O . ARG B 1 277 ? -24.266 21.422 3.262 1 97.12 277 ARG B O 1
ATOM 4829 N N . GLN B 1 278 ? -22.719 20 2.494 1 97.31 278 GLN B N 1
ATOM 4830 C CA . GLN B 1 278 ? -22.609 20.656 1.199 1 97.31 278 GLN B CA 1
ATOM 4831 C C . GLN B 1 278 ? -22.734 19.656 0.057 1 97.31 278 GLN B C 1
ATOM 4833 O O . GLN B 1 278 ? -21.781 19.469 -0.719 1 97.31 278 GLN B O 1
ATOM 4838 N N . PRO B 1 279 ? -23.906 19.094 -0.221 1 96.62 279 PRO B N 1
ATOM 4839 C CA . PRO B 1 279 ? -24.047 18 -1.177 1 96.62 279 PRO B CA 1
ATOM 4840 C C . PRO B 1 279 ? -23.719 18.406 -2.609 1 96.62 279 PRO B C 1
ATOM 4842 O O . PRO B 1 279 ? -23.406 17.562 -3.443 1 96.62 279 PRO B O 1
ATOM 4845 N N . ALA B 1 280 ? -23.719 19.703 -2.898 1 96.88 280 ALA B N 1
ATOM 4846 C CA . ALA B 1 280 ? -23.484 20.188 -4.262 1 96.88 280 ALA B CA 1
ATOM 4847 C C . ALA B 1 280 ? -22 20.453 -4.512 1 96.88 280 ALA B C 1
ATOM 4849 O O . ALA B 1 280 ? -21.594 20.688 -5.648 1 96.88 280 ALA B O 1
ATOM 4850 N N . ARG B 1 281 ? -21.25 20.391 -3.457 1 97.75 281 ARG B N 1
ATOM 4851 C CA . ARG B 1 281 ? -19.844 20.719 -3.555 1 97.75 281 ARG B CA 1
ATOM 4852 C C . ARG B 1 281 ? -18.969 19.484 -3.289 1 97.75 281 ARG B C 1
ATOM 4854 O O . ARG B 1 281 ? -19.25 18.719 -2.367 1 97.75 281 ARG B O 1
ATOM 4861 N N . LYS B 1 282 ? -17.969 19.25 -4.141 1 98.5 282 LYS B N 1
ATOM 4862 C CA . LYS B 1 282 ? -17.031 18.156 -3.914 1 98.5 282 LYS B CA 1
ATOM 4863 C C . LYS B 1 282 ? -16.109 18.453 -2.732 1 98.5 282 LYS B C 1
ATOM 4865 O O . LYS B 1 282 ? -15.656 19.578 -2.564 1 98.5 282 LYS B O 1
ATOM 4870 N N . THR B 1 283 ? -15.945 17.5 -1.898 1 98.88 283 THR B N 1
ATOM 4871 C CA . THR B 1 283 ? -15.008 17.578 -0.784 1 98.88 283 THR B CA 1
ATOM 4872 C C . THR B 1 283 ? -13.938 16.484 -0.904 1 98.88 283 THR B C 1
ATOM 4874 O O . THR B 1 283 ? -14.258 15.305 -1.048 1 98.88 283 THR B O 1
ATOM 4877 N N . LEU B 1 284 ? -12.719 16.922 -0.895 1 98.88 284 LEU B N 1
ATOM 4878 C CA . LEU B 1 284 ? -11.57 16.016 -0.917 1 98.88 284 LEU B CA 1
ATOM 4879 C C . LEU B 1 284 ? -10.844 16.031 0.424 1 98.88 284 LEU B C 1
ATOM 4881 O O . LEU B 1 284 ? -10.797 17.047 1.101 1 98.88 284 LEU B O 1
ATOM 4885 N N . PHE B 1 285 ? -10.289 14.898 0.795 1 98.94 285 PHE B N 1
ATOM 4886 C CA . PHE B 1 285 ? -9.344 14.875 1.902 1 98.94 285 PHE B CA 1
ATOM 4887 C C . PHE B 1 285 ? -8.078 14.117 1.521 1 98.94 285 PHE B C 1
ATOM 4889 O O . PHE B 1 285 ? -8.125 13.203 0.69 1 98.94 285 PHE B O 1
ATOM 4896 N N . VAL B 1 286 ? -6.992 14.539 2.115 1 98.81 286 VAL B N 1
ATOM 4897 C CA . VAL B 1 286 ? -5.699 13.914 1.84 1 98.81 286 VAL B CA 1
ATOM 4898 C C . VAL B 1 286 ? -5.473 12.75 2.797 1 98.81 286 VAL B C 1
ATOM 4900 O O . VAL B 1 286 ? -5.617 12.898 4.012 1 98.81 286 VAL B O 1
ATOM 4903 N N . ALA B 1 287 ? -5.18 11.578 2.24 1 98.69 287 ALA B N 1
ATOM 4904 C CA . ALA B 1 287 ? -4.777 10.383 2.977 1 98.69 287 ALA B CA 1
ATOM 4905 C C . ALA B 1 287 ? -3.309 10.055 2.734 1 98.69 287 ALA B C 1
ATOM 4907 O O . ALA B 1 287 ? -2.967 9.375 1.765 1 98.69 287 ALA B O 1
ATOM 4908 N N . PRO B 1 288 ? -2.471 10.477 3.66 1 97.75 288 PRO B N 1
ATOM 4909 C CA . PRO B 1 288 ? -1.052 10.594 3.318 1 97.75 288 PRO B CA 1
ATOM 4910 C C . PRO B 1 288 ? -0.293 9.281 3.471 1 97.75 288 PRO B C 1
ATOM 4912 O O . PRO B 1 288 ? 0.882 9.195 3.104 1 97.75 288 PRO B O 1
ATOM 4915 N N . ASP B 1 289 ? -0.937 8.227 4.113 1 95.5 289 ASP B N 1
ATOM 4916 C CA . ASP B 1 289 ? -0.195 6.98 4.262 1 95.5 289 ASP B CA 1
ATOM 4917 C C . ASP B 1 289 ? -1.144 5.793 4.41 1 95.5 289 ASP B C 1
ATOM 4919 O O . ASP B 1 289 ? -2.361 5.945 4.301 1 95.5 289 ASP B O 1
ATOM 4923 N N . THR B 1 290 ? -0.547 4.617 4.578 1 96.62 290 THR B N 1
ATOM 4924 C CA . THR B 1 290 ? -1.284 3.357 4.613 1 96.62 290 THR B CA 1
ATOM 4925 C C . THR B 1 290 ? -1.54 2.92 6.051 1 96.62 290 THR B C 1
ATOM 4927 O O . THR B 1 290 ? -0.77 3.254 6.953 1 96.62 290 THR B O 1
ATOM 4930 N N . GLY B 1 291 ? -2.568 2.131 6.23 1 97.56 291 GLY B N 1
ATOM 4931 C CA . GLY B 1 291 ? -2.926 1.599 7.535 1 97.56 291 GLY B CA 1
ATOM 4932 C C . GLY B 1 291 ? -1.969 0.53 8.031 1 97.56 291 GLY B C 1
ATOM 4933 O O . GLY B 1 291 ? -1.935 0.219 9.219 1 97.56 291 GLY B O 1
ATOM 4934 N N . TYR B 1 292 ? -1.158 -0.037 7.148 1 96.81 292 TYR B N 1
ATOM 4935 C CA . TYR B 1 292 ? -0.262 -1.132 7.504 1 96.81 292 TYR B CA 1
ATOM 4936 C C . TYR B 1 292 ? 0.722 -0.704 8.586 1 96.81 292 TYR B C 1
ATOM 4938 O O . TYR B 1 292 ? 1.147 -1.521 9.406 1 96.81 292 TYR B O 1
ATOM 4946 N N . ARG B 1 293 ? 0.949 0.556 8.672 1 94.38 293 ARG B N 1
ATOM 4947 C CA . ARG B 1 293 ? 1.919 1.078 9.625 1 94.38 293 ARG B CA 1
ATOM 4948 C C . ARG B 1 293 ? 1.333 1.118 11.031 1 94.38 293 ARG B C 1
ATOM 4950 O O . ARG B 1 293 ? 2.062 1.297 12.008 1 94.38 293 ARG B O 1
ATOM 4957 N N . TYR B 1 294 ? 0.052 0.895 11.094 1 95.88 294 TYR B N 1
ATOM 4958 C CA . TYR B 1 294 ? -0.614 1.142 12.367 1 95.88 294 TYR B CA 1
ATOM 4959 C C . TYR B 1 294 ? -1.32 -0.114 12.867 1 95.88 294 TYR B C 1
ATOM 4961 O O . TYR B 1 294 ? -2.18 -0.042 13.75 1 95.88 294 TYR B O 1
ATOM 4969 N N . GLN B 1 295 ? -0.964 -1.256 12.305 1 96.12 295 GLN B N 1
ATOM 4970 C CA . GLN B 1 295 ? -1.649 -2.496 12.648 1 96.12 295 GLN B CA 1
ATOM 4971 C C . GLN B 1 295 ? -1.339 -2.914 14.086 1 96.12 295 GLN B C 1
ATOM 4973 O O . GLN B 1 295 ? -2.141 -3.596 14.727 1 96.12 295 GLN B O 1
ATOM 4978 N N . ASP B 1 296 ? -0.194 -2.432 14.656 1 94.81 296 ASP B N 1
ATOM 4979 C CA . ASP B 1 296 ? 0.181 -2.77 16.031 1 94.81 296 ASP B CA 1
ATOM 4980 C C . ASP B 1 296 ? -0.229 -1.664 17 1 94.81 296 ASP B C 1
ATOM 4982 O O . ASP B 1 296 ? 0.128 -1.702 18.172 1 94.81 296 ASP B O 1
ATOM 4986 N N . THR B 1 297 ? -0.916 -0.673 16.5 1 94.5 297 THR B N 1
ATOM 4987 C CA . THR B 1 297 ? -1.359 0.437 17.344 1 94.5 297 THR B CA 1
ATOM 4988 C C . THR B 1 297 ? -2.869 0.631 17.219 1 94.5 297 THR B C 1
ATOM 4990 O O . THR B 1 297 ? -3.643 -0.111 17.828 1 94.5 297 THR B O 1
ATOM 4993 N N . ILE B 1 298 ? -3.316 1.403 16.25 1 96.56 298 ILE B N 1
ATOM 4994 C CA . ILE B 1 298 ? -4.707 1.832 16.312 1 96.56 298 ILE B CA 1
ATOM 4995 C C . ILE B 1 298 ? -5.617 0.717 15.805 1 96.56 298 ILE B C 1
ATOM 4997 O O . ILE B 1 298 ? -6.828 0.743 16.031 1 96.56 298 ILE B O 1
ATOM 5001 N N . PHE B 1 299 ? -5.086 -0.276 15.133 1 97.44 299 PHE B N 1
ATOM 5002 C CA . PHE B 1 299 ? -5.906 -1.385 14.656 1 97.44 299 PHE B CA 1
ATOM 5003 C C . PHE B 1 299 ? -5.785 -2.584 15.594 1 97.44 299 PHE B C 1
ATOM 5005 O O . PHE B 1 299 ? -6.273 -3.672 15.281 1 97.44 299 PHE B O 1
ATOM 5012 N N . ASP B 1 300 ? -5.094 -2.41 16.656 1 96.19 300 ASP B N 1
ATOM 5013 C CA . ASP B 1 300 ? -5.023 -3.371 17.75 1 96.19 300 ASP B CA 1
ATOM 5014 C C . ASP B 1 300 ? -5.828 -2.891 18.953 1 96.19 300 ASP B C 1
ATOM 5016 O O . ASP B 1 300 ? -5.426 -1.952 19.656 1 96.19 300 ASP B O 1
ATOM 5020 N N . ALA B 1 301 ? -6.875 -3.596 19.281 1 94.94 301 ALA B N 1
ATOM 5021 C CA . ALA B 1 301 ? -7.781 -3.211 20.359 1 94.94 301 ALA B CA 1
ATOM 5022 C C . ALA B 1 301 ? -7.059 -3.176 21.703 1 94.94 301 ALA B C 1
ATOM 5024 O O . ALA B 1 301 ? -7.371 -2.344 22.562 1 94.94 301 ALA B O 1
ATOM 5025 N N . ARG B 1 302 ? -6.172 -4.086 21.906 1 95.62 302 ARG B N 1
ATOM 5026 C CA . ARG B 1 302 ? -5.422 -4.121 23.156 1 95.62 302 ARG B CA 1
ATOM 5027 C C . ARG B 1 302 ? -4.555 -2.875 23.312 1 95.62 302 ARG B C 1
ATOM 5029 O O . ARG B 1 302 ? -4.449 -2.318 24.406 1 95.62 302 ARG B O 1
ATOM 5036 N N . TRP B 1 303 ? -3.928 -2.459 22.234 1 96.25 303 TRP B N 1
ATOM 5037 C CA . TRP B 1 303 ? -3.111 -1.25 22.266 1 96.25 303 TRP B CA 1
ATOM 5038 C C . TRP B 1 303 ? -3.965 -0.023 22.562 1 96.25 303 TRP B C 1
ATOM 5040 O O . TRP B 1 303 ? -3.58 0.824 23.375 1 96.25 303 TRP B O 1
ATOM 5050 N N . LEU B 1 304 ? -5.137 0.099 21.922 1 97.12 304 LEU B N 1
ATOM 5051 C CA . LEU B 1 304 ? -6.035 1.227 22.141 1 97.12 304 LEU B CA 1
ATOM 5052 C C . LEU B 1 304 ? -6.414 1.347 23.609 1 97.12 304 LEU B C 1
ATOM 5054 O O . LEU B 1 304 ? -6.355 2.436 24.188 1 97.12 304 LEU B O 1
ATOM 5058 N N . LYS B 1 305 ? -6.758 0.249 24.172 1 96.69 305 LYS B N 1
ATOM 5059 C CA . LYS B 1 305 ? -7.172 0.225 25.562 1 96.69 305 LYS B CA 1
ATOM 5060 C C . LYS B 1 305 ? -6.016 0.603 26.484 1 96.69 305 LYS B C 1
ATOM 5062 O O . LYS B 1 305 ? -6.172 1.44 27.375 1 96.69 305 LYS B O 1
ATOM 5067 N N . ALA B 1 306 ? -4.871 0.028 26.234 1 96.62 306 ALA B N 1
ATOM 5068 C CA . ALA B 1 306 ? -3.701 0.228 27.078 1 96.62 306 ALA B CA 1
ATOM 5069 C C . ALA B 1 306 ? -3.232 1.68 27.031 1 96.62 306 ALA B C 1
ATOM 5071 O O . ALA B 1 306 ? -2.664 2.186 28.016 1 96.62 306 ALA B O 1
ATOM 5072 N N . ASN B 1 307 ? -3.576 2.436 25.984 1 95.12 307 ASN B N 1
ATOM 5073 C CA . ASN B 1 307 ? -3.053 3.785 25.812 1 95.12 307 ASN B CA 1
ATOM 5074 C C . ASN B 1 307 ? -4.152 4.836 25.953 1 95.12 307 ASN B C 1
ATOM 5076 O O . ASN B 1 307 ? -3.928 6.016 25.672 1 95.12 307 ASN B O 1
ATOM 5080 N N . GLY B 1 308 ? -5.316 4.414 26.281 1 95.19 308 GLY B N 1
ATOM 5081 C CA . GLY B 1 308 ? -6.426 5.348 26.422 1 95.19 308 GLY B CA 1
ATOM 5082 C C . GLY B 1 308 ? -6.82 6.02 25.125 1 95.19 308 GLY B C 1
ATOM 5083 O O . GLY B 1 308 ? -7.145 7.211 25.109 1 95.19 308 GLY B O 1
ATOM 5084 N N . GLU B 1 309 ? -6.758 5.277 24.047 1 96.69 309 GLU B N 1
ATOM 5085 C CA . GLU B 1 309 ? -6.949 5.84 22.719 1 96.69 309 GLU B CA 1
ATOM 5086 C C . GLU B 1 309 ? -8.289 5.406 22.125 1 96.69 309 GLU B C 1
ATOM 5088 O O . GLU B 1 309 ? -8.484 5.477 20.906 1 96.69 309 GLU B O 1
ATOM 5093 N N . ILE B 1 310 ? -9.172 4.895 22.984 1 94.62 310 ILE B N 1
ATOM 5094 C CA . ILE B 1 310 ? -10.516 4.508 22.562 1 94.62 310 ILE B CA 1
ATOM 5095 C C . ILE B 1 310 ? -11.469 5.688 22.75 1 94.62 310 ILE B C 1
ATOM 5097 O O . ILE B 1 310 ? -11.555 6.266 23.828 1 94.62 310 ILE B O 1
ATOM 5101 N N . ALA B 1 311 ? -12.141 5.992 21.672 1 92 311 ALA B N 1
ATOM 5102 C CA . ALA B 1 311 ? -13.141 7.051 21.781 1 92 311 ALA B CA 1
ATOM 5103 C C . ALA B 1 311 ? -14.406 6.539 22.453 1 92 311 ALA B C 1
ATOM 5105 O O . ALA B 1 311 ? -14.82 5.398 22.234 1 92 311 ALA B O 1
ATOM 5106 N N . GLY B 1 312 ? -15.008 7.309 23.266 1 86.94 312 GLY B N 1
ATOM 5107 C CA . GLY B 1 312 ? -16.297 6.941 23.828 1 86.94 312 GLY B CA 1
ATOM 5108 C C . GLY B 1 312 ? -17.391 6.84 22.781 1 86.94 312 GLY B C 1
ATOM 5109 O O . GLY B 1 312 ? -18.016 5.781 22.625 1 86.94 312 GLY B O 1
ATOM 5110 N N . ALA B 1 313 ? -17.75 7.926 22.141 1 91.25 313 ALA B N 1
ATOM 5111 C CA . ALA B 1 313 ? -18.688 8.016 21.016 1 91.25 313 ALA B CA 1
ATOM 5112 C C . ALA B 1 313 ? -18.109 8.859 19.891 1 91.25 313 ALA B C 1
ATOM 5114 O O . ALA B 1 313 ? -17.312 9.766 20.125 1 91.25 313 ALA B O 1
ATOM 5115 N N . PRO B 1 314 ? -18.484 8.484 18.703 1 93.44 314 PRO B N 1
ATOM 5116 C CA . PRO B 1 314 ? -18.016 9.336 17.609 1 93.44 314 PRO B CA 1
ATOM 5117 C C . PRO B 1 314 ? -18.609 10.75 17.672 1 93.44 314 PRO B C 1
ATOM 5119 O O . PRO B 1 314 ? -19.812 10.914 17.844 1 93.44 314 PRO B O 1
ATOM 5122 N N . CYS B 1 315 ? -17.734 11.711 17.547 1 93.88 315 CYS B N 1
ATOM 5123 C CA . CYS B 1 315 ? -18.25 13.07 17.391 1 93.88 315 CYS B CA 1
ATOM 5124 C C . CYS B 1 315 ? -18.922 13.258 16.031 1 93.88 315 CYS B C 1
ATOM 5126 O O . CYS B 1 315 ? -18.375 12.844 15.008 1 93.88 315 CYS B O 1
ATOM 5128 N N . THR B 1 316 ? -20.047 13.883 16.031 1 92 316 THR B N 1
ATOM 5129 C CA . THR B 1 316 ? -20.797 14.023 14.781 1 92 316 THR B CA 1
ATOM 5130 C C . THR B 1 316 ? -20.594 15.414 14.188 1 92 316 THR B C 1
ATOM 5132 O O . THR B 1 316 ? -20.875 15.641 13.008 1 92 316 THR B O 1
ATOM 5135 N N . ALA B 1 317 ? -20.188 16.375 15.062 1 96.94 317 ALA B N 1
ATOM 5136 C CA . ALA B 1 317 ? -19.938 17.734 14.617 1 96.94 317 ALA B CA 1
ATOM 5137 C C . ALA B 1 317 ? -18.906 18.422 15.5 1 96.94 317 ALA B C 1
ATOM 5139 O O . ALA B 1 317 ? -18.719 18.047 16.656 1 96.94 317 ALA B O 1
ATOM 5140 N N . PRO B 1 318 ? -18.219 19.422 14.969 1 98.19 318 PRO B N 1
ATOM 5141 C CA . PRO B 1 318 ? -17.234 20.156 15.773 1 98.19 318 PRO B CA 1
ATOM 5142 C C . PRO B 1 318 ? -17.875 21.188 16.688 1 98.19 318 PRO B C 1
ATOM 5144 O O . PRO B 1 318 ? -18.969 21.688 16.391 1 98.19 318 PRO B O 1
ATOM 5147 N N . HIS B 1 319 ? -17.188 21.453 17.781 1 98.31 319 HIS B N 1
ATOM 5148 C CA . HIS B 1 319 ? -17.5 22.641 18.578 1 98.31 319 HIS B CA 1
ATOM 5149 C C . HIS B 1 319 ? -16.891 23.891 17.953 1 98.31 319 HIS B C 1
ATOM 5151 O O . HIS B 1 319 ? -15.68 24.078 17.984 1 98.31 319 HIS B O 1
ATOM 5157 N N . ARG B 1 320 ? -17.688 24.734 17.469 1 98.38 320 ARG B N 1
ATOM 5158 C CA . ARG B 1 320 ? -17.203 25.938 16.812 1 98.38 320 ARG B CA 1
ATOM 5159 C C . ARG B 1 320 ? -16.875 27.031 17.812 1 98.38 320 ARG B C 1
ATOM 5161 O O . ARG B 1 320 ? -17.656 27.312 18.719 1 98.38 320 ARG B O 1
ATOM 5168 N N . VAL B 1 321 ? -15.758 27.625 17.641 1 98.12 321 VAL B N 1
ATOM 5169 C CA . VAL B 1 321 ? -15.344 28.703 18.531 1 98.12 321 VAL B CA 1
ATOM 5170 C C . VAL B 1 321 ? -15.07 29.969 17.703 1 98.12 321 VAL B C 1
ATOM 5172 O O . VAL B 1 321 ? -14.891 29.891 16.484 1 98.12 321 VAL B O 1
ATOM 5175 N N . GLU B 1 322 ? -15.039 31.094 18.391 1 97.12 322 GLU B N 1
ATOM 5176 C CA . GLU B 1 322 ? -14.758 32.375 17.734 1 97.12 322 GLU B CA 1
ATOM 5177 C C . GLU B 1 322 ? -13.352 32.875 18.078 1 97.12 322 GLU B C 1
ATOM 5179 O O . GLU B 1 322 ? -12.812 33.75 17.375 1 97.12 322 GLU B O 1
ATOM 5184 N N . ARG B 1 323 ? -12.875 32.281 19.203 1 96.88 323 ARG B N 1
ATOM 5185 C CA . ARG B 1 323 ? -11.539 32.656 19.672 1 96.88 323 ARG B CA 1
ATOM 5186 C C . ARG B 1 323 ? -10.703 31.422 19.984 1 96.88 323 ARG B C 1
ATOM 5188 O O . ARG B 1 323 ? -11.242 30.406 20.406 1 96.88 323 ARG B O 1
ATOM 5195 N N . LEU B 1 324 ? -9.398 31.609 19.844 1 97.5 324 LEU B N 1
ATOM 5196 C CA . LEU B 1 324 ? -8.5 30.469 20.047 1 97.5 324 LEU B CA 1
ATOM 5197 C C . LEU B 1 324 ? -8.523 30.031 21.516 1 97.5 324 LEU B C 1
ATOM 5199 O O . LEU B 1 324 ? -8.344 28.844 21.812 1 97.5 324 LEU B O 1
ATOM 5203 N N . ASP B 1 325 ? -8.727 30.938 22.5 1 95.69 325 ASP B N 1
ATOM 5204 C CA . ASP B 1 325 ? -8.711 30.594 23.922 1 95.69 325 ASP B CA 1
ATOM 5205 C C . ASP B 1 325 ? -9.977 29.828 24.312 1 95.69 325 ASP B C 1
ATOM 5207 O O . ASP B 1 325 ? -10.086 29.344 25.438 1 95.69 325 ASP B O 1
ATOM 5211 N N . GLN B 1 326 ? -10.93 29.703 23.359 1 96.88 326 GLN B N 1
ATOM 5212 C CA . GLN B 1 326 ? -12.164 28.969 23.609 1 96.88 326 GLN B CA 1
ATOM 5213 C C . GLN B 1 326 ? -12.023 27.5 23.203 1 96.88 326 GLN B C 1
ATOM 5215 O O . GLN B 1 326 ? -12.914 26.688 23.469 1 96.88 326 GLN B O 1
ATOM 5220 N N . VAL B 1 327 ? -10.969 27.172 22.531 1 97.31 327 VAL B N 1
ATOM 5221 C CA . VAL B 1 327 ? -10.75 25.781 22.125 1 97.31 327 VAL B CA 1
ATOM 5222 C C . VAL B 1 327 ? -10.578 24.891 23.344 1 97.31 327 VAL B C 1
ATOM 5224 O O . VAL B 1 327 ? -9.695 25.141 24.172 1 97.31 327 VAL B O 1
ATOM 5227 N N . ASP B 1 328 ? -11.383 23.891 23.484 1 96 328 ASP B N 1
ATOM 5228 C CA . ASP B 1 328 ? -11.422 23 24.641 1 96 328 ASP B CA 1
ATOM 5229 C C . ASP B 1 328 ? -11.172 21.547 24.234 1 96 328 ASP B C 1
ATOM 5231 O O . ASP B 1 328 ? -12.031 20.906 23.625 1 96 328 ASP B O 1
ATOM 5235 N N . PRO B 1 329 ? -10.055 20.984 24.641 1 95.44 329 PRO B N 1
ATOM 5236 C CA . PRO B 1 329 ? -9.75 19.594 24.266 1 95.44 329 PRO B CA 1
ATOM 5237 C C . PRO B 1 329 ? -10.797 18.609 24.766 1 95.44 329 PRO B C 1
ATOM 5239 O O . PRO B 1 329 ? -10.953 17.531 24.188 1 95.44 329 PRO B O 1
ATOM 5242 N N . ALA B 1 330 ? -11.523 18.953 25.781 1 95.19 330 ALA B N 1
ATOM 5243 C CA . ALA B 1 330 ? -12.547 18.062 26.328 1 95.19 330 ALA B CA 1
ATOM 5244 C C . ALA B 1 330 ? -13.672 17.828 25.328 1 95.19 330 ALA B C 1
ATOM 5246 O O . ALA B 1 330 ? -14.391 16.828 25.422 1 95.19 330 ALA B O 1
ATOM 5247 N N . ARG B 1 331 ? -13.766 18.766 24.344 1 95.88 331 ARG B N 1
ATOM 5248 C CA . ARG B 1 331 ? -14.805 18.641 23.328 1 95.88 331 ARG B CA 1
ATOM 5249 C C . ARG B 1 331 ? -14.391 17.656 22.25 1 95.88 331 ARG B C 1
ATOM 5251 O O . ARG B 1 331 ? -15.211 17.266 21.406 1 95.88 331 ARG B O 1
ATOM 5258 N N . GLU B 1 332 ? -13.164 17.25 22.125 1 97.56 332 GLU B N 1
ATOM 5259 C CA . GLU B 1 332 ? -12.578 16.203 21.281 1 97.56 332 GLU B CA 1
ATOM 5260 C C . GLU B 1 332 ? -12.555 16.641 19.812 1 97.56 332 GLU B C 1
ATOM 5262 O O . GLU B 1 332 ? -11.859 16.047 19 1 97.56 332 GLU B O 1
ATOM 5267 N N . TRP B 1 333 ? -13.352 17.594 19.438 1 98.62 333 TRP B N 1
ATOM 5268 C CA . TRP B 1 333 ? -13.391 18.156 18.094 1 98.62 333 TRP B CA 1
ATOM 5269 C C . TRP B 1 333 ? -13.836 19.625 18.125 1 98.62 333 TRP B C 1
ATOM 5271 O O . TRP B 1 333 ? -14.961 19.922 18.531 1 98.62 333 TRP B O 1
ATOM 5281 N N . ALA B 1 334 ? -12.953 20.5 17.719 1 98.69 334 ALA B N 1
ATOM 5282 C CA . ALA B 1 334 ? -13.242 21.938 17.672 1 98.69 334 ALA B CA 1
ATOM 5283 C C . ALA B 1 334 ? -12.898 22.516 16.312 1 98.69 334 ALA B C 1
ATOM 5285 O O . ALA B 1 334 ? -12.117 21.938 15.555 1 98.69 334 ALA B O 1
ATOM 5286 N N . CYS B 1 335 ? -13.523 23.656 15.992 1 98.75 335 CYS B N 1
ATOM 5287 C CA . CYS B 1 335 ? -13.172 24.312 14.742 1 98.75 335 CYS B CA 1
ATOM 5288 C C . CYS B 1 335 ? -13.32 25.828 14.867 1 98.75 335 CYS B C 1
ATOM 5290 O O . CYS B 1 335 ? -13.977 26.328 15.781 1 98.75 335 CYS B O 1
ATOM 5292 N N . ILE B 1 336 ? -12.688 26.531 13.992 1 98.56 336 ILE B N 1
ATOM 5293 C CA . ILE B 1 336 ? -12.758 27.984 13.93 1 98.56 336 ILE B CA 1
ATOM 5294 C C . ILE B 1 336 ? -12.68 28.438 12.477 1 98.56 336 ILE B C 1
ATOM 5296 O O . ILE B 1 336 ? -11.961 27.859 11.672 1 98.56 336 ILE B O 1
ATOM 5300 N N . GLY B 1 337 ? -13.469 29.438 12.094 1 98.44 337 GLY B N 1
ATOM 5301 C CA . GLY B 1 337 ? -13.219 30.141 10.836 1 98.44 337 GLY B CA 1
ATOM 5302 C C . GLY B 1 337 ? -11.914 30.906 10.82 1 98.44 337 GLY B C 1
ATOM 5303 O O . GLY B 1 337 ? -11.727 31.844 11.602 1 98.44 337 GLY B O 1
ATOM 5304 N N . TRP B 1 338 ? -11 30.453 9.984 1 98.25 338 TRP B N 1
ATOM 5305 C CA . TRP B 1 338 ? -9.664 31.047 10.016 1 98.25 338 TRP B CA 1
ATOM 5306 C C . TRP B 1 338 ? -9.594 32.281 9.117 1 98.25 338 TRP B C 1
ATOM 5308 O O . TRP B 1 338 ? -8.883 33.25 9.43 1 98.25 338 TRP B O 1
ATOM 5318 N N . GLY B 1 339 ? -10.266 32.219 7.973 1 97.56 339 GLY B N 1
ATOM 5319 C CA . GLY B 1 339 ? -10.484 33.375 7.113 1 97.56 339 GLY B CA 1
ATOM 5320 C C . GLY B 1 339 ? -9.234 33.812 6.359 1 97.56 339 GLY B C 1
ATOM 5321 O O . GLY B 1 339 ? -9.062 34.969 6.047 1 97.56 339 GLY B O 1
ATOM 5322 N N . ARG B 1 340 ? -8.289 32.938 6.188 1 97.5 340 ARG B N 1
ATOM 5323 C CA . ARG B 1 340 ? -7.062 33.219 5.453 1 97.5 340 ARG B CA 1
ATOM 5324 C C . ARG B 1 340 ? -6.301 34.375 6.066 1 97.5 340 ARG B C 1
ATOM 5326 O O . ARG B 1 340 ? -5.812 35.25 5.348 1 97.5 340 ARG B O 1
ATOM 5333 N N . LYS B 1 341 ? -6.25 34.281 7.391 1 97.75 341 LYS B N 1
ATOM 5334 C CA . LYS B 1 341 ? -5.551 35.312 8.156 1 97.75 341 LYS B CA 1
ATOM 5335 C C . LYS B 1 341 ? -4.281 34.75 8.789 1 97.75 341 LYS B C 1
ATOM 5337 O O . LYS B 1 341 ? -4.117 33.531 8.898 1 97.75 341 LYS B O 1
ATOM 5342 N N . SER B 1 342 ? -3.387 35.656 9.156 1 97.75 342 SER B N 1
ATOM 5343 C CA . SER B 1 342 ? -2.188 35.25 9.883 1 97.75 342 SER B CA 1
ATOM 5344 C C . SER B 1 342 ? -2.525 34.812 11.297 1 97.75 342 SER B C 1
ATOM 5346 O O . SER B 1 342 ? -3.605 35.125 11.812 1 97.75 342 SER B O 1
ATOM 5348 N N . LEU B 1 343 ? -1.647 34.094 11.844 1 97.12 343 LEU B N 1
ATOM 5349 C CA . LEU B 1 343 ? -1.838 33.656 13.227 1 97.12 343 LEU B CA 1
ATOM 5350 C C . LEU B 1 343 ? -1.999 34.844 14.156 1 97.12 343 LEU B C 1
ATOM 5352 O O . LEU B 1 343 ? -2.844 34.812 15.055 1 97.12 343 LEU B O 1
ATOM 5356 N N . ALA B 1 344 ? -1.243 35.906 13.93 1 94.69 344 ALA B N 1
ATOM 5357 C CA . ALA B 1 344 ? -1.235 37.094 14.789 1 94.69 344 ALA B CA 1
ATOM 5358 C C . ALA B 1 344 ? -2.586 37.812 14.758 1 94.69 344 ALA B C 1
ATOM 5360 O O . ALA B 1 344 ? -2.945 38.5 15.695 1 94.69 344 ALA B O 1
ATOM 5361 N N . GLU B 1 345 ? -3.34 37.562 13.711 1 95.56 345 GLU B N 1
ATOM 5362 C CA . GLU B 1 345 ? -4.613 38.25 13.523 1 95.56 345 GLU B CA 1
ATOM 5363 C C . GLU B 1 345 ? -5.746 37.5 14.227 1 95.56 345 GLU B C 1
ATOM 5365 O O . GLU B 1 345 ? -6.867 38.031 14.312 1 95.56 345 GLU B O 1
ATOM 5370 N N . GLN B 1 346 ? -5.461 36.375 14.742 1 94.69 346 GLN B N 1
ATOM 5371 C CA . GLN B 1 346 ? -6.523 35.562 15.336 1 94.69 346 GLN B CA 1
ATOM 5372 C C . GLN B 1 346 ? -6.793 36 16.781 1 94.69 346 GLN B C 1
ATOM 5374 O O . GLN B 1 346 ? -5.859 36.188 17.562 1 94.69 346 GLN B O 1
ATOM 5379 N N . PRO B 1 347 ? -8.016 36.188 17.094 1 92.19 347 PRO B N 1
ATOM 5380 C CA . PRO B 1 347 ? -8.32 36.562 18.484 1 92.19 347 PRO B CA 1
ATOM 5381 C C . PRO B 1 347 ? -8.07 35.438 19.469 1 92.19 347 PRO B C 1
ATOM 5383 O O . PRO B 1 347 ? -8.273 34.25 19.125 1 92.19 347 PRO B O 1
ATOM 5386 N N . GLY B 1 348 ? -7.684 35.781 20.625 1 90.19 348 GLY B N 1
ATOM 5387 C CA . GLY B 1 348 ? -7.551 34.812 21.703 1 90.19 348 GLY B CA 1
ATOM 5388 C C . GLY B 1 348 ? -6.227 34.062 21.672 1 90.19 348 GLY B C 1
ATOM 5389 O O . GLY B 1 348 ? -6.078 33.031 22.312 1 90.19 348 GLY B O 1
ATOM 5390 N N . LEU B 1 349 ? -5.375 34.531 20.812 1 87 349 LEU B N 1
ATOM 5391 C CA . LEU B 1 349 ? -4.062 33.906 20.75 1 87 349 LEU B CA 1
ATOM 5392 C C . LEU B 1 349 ? -3.373 33.938 22.109 1 87 349 LEU B C 1
ATOM 5394 O O . LEU B 1 349 ? -3.275 35 22.734 1 87 349 LEU B O 1
ATOM 5398 N N . VAL B 1 350 ? -3.273 32.719 22.672 1 67.56 350 VAL B N 1
ATOM 5399 C CA . VAL B 1 350 ? -2.574 32.625 23.953 1 67.56 350 VAL B CA 1
ATOM 5400 C C . VAL B 1 350 ? -1.07 32.781 23.719 1 67.56 350 VAL B C 1
ATOM 5402 O O . VAL B 1 350 ? -0.529 32.219 22.766 1 67.56 350 VAL B O 1
ATOM 5405 N N . ALA B 1 351 ? -0.398 33.75 24.344 1 57.03 351 ALA B N 1
ATOM 5406 C CA . ALA B 1 351 ? 1.039 33.969 24.219 1 57.03 351 ALA B CA 1
ATOM 5407 C C . ALA B 1 351 ? 1.809 32.656 24.25 1 57.03 351 ALA B C 1
ATOM 5409 O O . ALA B 1 351 ? 1.661 31.875 25.172 1 57.03 351 ALA B O 1
ATOM 5410 N N . LEU B 1 352 ? 2.006 32 23.078 1 55.91 352 LEU B N 1
ATOM 5411 C CA . LEU B 1 352 ? 2.867 30.844 22.953 1 55.91 352 LEU B CA 1
ATOM 5412 C C . LEU B 1 352 ? 4.238 31.109 23.578 1 55.91 352 LEU B C 1
ATOM 5414 O O . LEU B 1 352 ? 4.781 32.219 23.438 1 55.91 352 LEU B O 1
ATOM 5418 N N . HIS B 1 353 ? 4.422 30.891 24.828 1 45.06 353 HIS B N 1
ATOM 5419 C CA . HIS B 1 353 ? 5.738 31.125 25.391 1 45.06 353 HIS B CA 1
ATOM 5420 C C . HIS B 1 353 ? 6.848 30.75 24.422 1 45.06 353 HIS B C 1
ATOM 5422 O O . HIS B 1 353 ? 6.809 29.688 23.812 1 45.06 353 HIS B O 1
ATOM 5428 N N . ALA B 1 354 ? 7.434 31.766 23.656 1 38.97 354 ALA B N 1
ATOM 5429 C CA . ALA B 1 354 ? 8.68 31.562 22.922 1 38.97 354 ALA B CA 1
ATOM 5430 C C . ALA B 1 354 ? 9.648 30.688 23.703 1 38.97 354 ALA B C 1
ATOM 5432 O O . ALA B 1 354 ? 9.766 30.828 24.922 1 38.97 354 ALA B O 1
#

Secondary structure (DSSP, 8-state):
----SGGG---BSSHHHHHTPPEEEEEETTEEEEE-SBTTHHHHHHHHHHHHHTTS--TT-EEEEE-SSHHHHHHHHHHHHHT-EEEEEE-TTS-HHHHHHHHHTT-EEEE--S--TTS-SHHHHHHHHHHHHHH-TTEEE--TTT-THHHHTTHHHHHHHHHHH-S-EEEEEE-SSSHHHHHHHHHHHTT-TT-EEEEEE-TT-GGGTPPP------SS--SS--TT--GGG-SEEEEE-HHHHHHHHHHHHHHH-----HHHHHHHHHHHHHHHH-TTSEEEEEE-B-GGGGTTTTT-HHHHHHTT---SS---S-EEESSGGG--GGGSEEEEE-TT--GGGSTT------/----SGGG---BSSHHHHHTPPEEEEEETTEEEEE-SBTTHHHHHHHHHHHHHTTS--TT-EEEEE-SSHHHHHHHHHHHHHT-EEEEEE-TTS-HHHHHHHHHTT-EEEE--S--TTS-SHHHHHHHHHHHHHH-TTEEE--TTT-THHHHTTHHHHHHHHHHH-S-EEEEEE-SSSHHHHHHHHHHHTT-TT-EEEEEE-TT-GGGTPPP------SS--SS--TT--GGG-SEEEEE-HHHHHHHHHHHHHHH-----HHHHHHHHHHHHHHHH-TTSEEEEEE-B-GGGGTTTTT-HHHHHHTT---SS---S-EEESSGGG--GGGSEEEEE-TT--GGGSTT------

Foldseek 3Di:
DPPPPVVPPPDDPFPLRVQCQWDWDDQDLQEIEGAGAQNLLLLLQQLVVVCPVVVVADLAEEEEEEDQDSNLLSNLRNCLVSNHEYEYEYEPVRDVVVVVSSVVSPYHYHYPYAAPPVRHCVVVSVVVRVVVCVVGVRYDYSQCLEHLSLLCSCLVVLVVCCVVANLAAEEEEEDDSQRPQVSNLVNSVVPHPRYAYEYEAAAQAPAQQHHHDDADDDPHGDNDHRNNHQLLSHQKYKYAHQLLLLVQQVVCCVSRVAFADSSQSRRNLVQVLVCVVPVPHHYYYYGNHGNVSDCVASVDPVNCVVVVSHDPDHDNDAAEDQAPLPDDCVRRMHMYRSRSDGSVPGHNRDPHPD/DPPPPVVPPPDDPFPLRVQCQWDWDDQDLQEIEGAGAQNLLLLLQQLVVVCPVVVVADLAEEEEEEDQDSNLLSNLRNCLVSNHEYEYEYEPVRDVVVVVSSVVSPYHYHYPYAAPPVRHCVVVSVVVRVVVCVVGVRYDYSQCLEHLSLLCSCLVVLVVCCVVANLAAEEEEEDDSQRPQVSNLVNSVVPHPRYAYEYEAAAQAPAQQHHHDDADDDPHGDNDHRNNHQLLSHQKYKYAHQLQLLVQQVVCCVSRVQFADSSQSRRNLVQVLVCVVPVPHHYYYYGNHGNVSDCVASVDPVNCVVVVSHDPDHDNDAAEDQAPLPDDCVRRMHMYRSRSDGSVPGHNRDPHPD

Sequence (708 aa):
MTYDAASNRKIRATVSGAMAEPRIVQLAPNLYAVALEVMKIIPAKHIIEQALRDGRIDRDTLVVESSSGNFALGLAVVCREQGLKLRIVGDPAIDPKLRGMLHNLGAEVDIIEKPDALGAYQRLRLARVAQLLGAHPNAFWVQQYDNPGNPDAYRPLAERLLDEMGPAFDLVACVGSGGSSVGLATHLRRHSEQVRVTGVDTFNSVLFGLPDGKRTLRGLGNSIMPKILDHTQFDEIHWLASPQANLAAIELHARHGLFCGPTSGAAYRIASHQAARQPARKTLFVAPDTGYRYQDTIFDARWLKANGEIAGAPCTAPHRVERLDQVDPAREWACIGWGRKSLAEQPGLVALHAMTYDAASNRKIRATVSGAMAEPRIVQLAPNLYAVALEVMKIIPAKHIIEQALRDGRIDRDTLVVESSSGNFALGLAVVCREQGLKLRIVGDPAIDPKLRGMLHNLGAEVDIIEKPDALGAYQRLRLARVAQLLGAHPNAFWVQQYDNPGNPDAYRPLAERLLDEMGPAFDLVACVGSGGSSVGLATHLRRHSEQVRVTGVDTFNSVLFGLPDGKRTLRGLGNSIMPKILDHTQFDEIHWLASPQANLAAIELHARHGLFCGPTSGAAYRIASHQAARQPARKTLFVAPDTGYRYQDTIFDARWLKANGEIAGAPCTAPHRVERLDQVDPAREWACIGWGRKSLAEQPGLVALHA

Solvent-accessible surface area (backbone atoms only — not comparable to full-atom values): 36073 Å² total; per-residue (Å²): 133,79,78,69,77,79,74,74,69,78,65,21,77,32,50,63,60,50,48,52,50,65,47,36,28,34,80,47,101,30,32,32,39,44,32,22,63,38,46,38,26,35,28,35,43,43,41,54,52,48,31,47,72,73,60,78,40,58,69,78,22,36,37,34,42,78,40,67,49,52,49,43,50,20,37,29,40,42,27,42,73,65,59,34,47,40,40,32,32,32,43,82,81,38,49,68,70,55,51,48,53,34,44,52,30,64,30,44,74,46,63,49,85,68,54,47,98,84,65,44,51,66,68,57,43,51,49,51,51,50,50,50,46,69,76,32,86,56,44,43,71,65,45,71,36,59,33,65,46,30,24,57,40,28,40,68,58,25,53,49,47,39,73,73,64,45,61,54,34,35,38,22,26,48,30,41,42,20,26,65,41,35,13,31,40,55,47,36,48,75,77,19,83,55,48,44,32,33,38,32,39,31,62,34,10,37,78,82,48,41,57,64,54,84,67,86,57,64,80,34,35,32,81,63,78,36,70,50,49,52,52,47,53,24,42,28,40,34,31,40,31,55,21,55,14,36,51,32,14,53,45,40,23,36,67,55,51,46,58,31,29,42,53,25,6,42,19,44,53,52,31,52,49,51,23,71,75,32,72,90,40,43,21,32,19,44,22,50,34,41,24,74,82,31,50,82,36,77,66,22,69,67,45,23,62,77,66,69,38,63,52,90,69,84,79,80,69,63,49,75,38,88,33,56,70,62,66,54,73,90,64,39,26,32,29,35,80,45,68,41,36,50,70,88,73,43,53,48,60,50,83,65,80,126,133,81,77,69,76,78,74,73,70,76,66,20,78,32,50,64,59,50,47,51,52,66,48,37,28,34,80,47,98,32,32,32,38,44,32,22,64,37,45,36,26,35,29,35,43,42,40,53,52,49,30,45,73,72,59,78,40,58,70,79,23,36,36,35,43,78,42,65,51,50,49,44,51,20,37,29,40,42,28,41,73,65,58,35,48,38,40,33,32,31,42,80,81,39,50,66,69,56,53,48,53,33,44,53,30,62,30,44,76,46,64,49,84,69,54,47,98,84,65,44,50,66,70,57,44,51,50,51,51,51,49,50,46,68,75,31,88,56,42,45,72,64,45,71,34,59,34,65,46,30,23,58,41,29,39,68,58,25,52,48,47,38,74,73,63,44,62,53,34,37,38,23,26,50,30,42,42,18,27,66,40,35,12,31,39,54,47,37,46,74,76,19,84,54,48,43,31,32,37,32,40,31,62,34,10,36,76,82,50,40,58,65,56,83,65,86,57,64,78,32,36,33,81,65,80,34,70,50,48,52,53,48,53,25,42,27,39,34,33,40,31,54,22,54,14,36,51,31,15,53,44,40,22,35,66,54,50,47,59,32,30,41,54,25,6,41,19,44,52,53,31,53,48,51,24,72,76,32,72,90,39,41,22,31,20,43,22,50,33,42,24,75,82,32,49,82,36,76,68,23,72,67,45,22,61,77,65,70,40,64,55,90,68,85,81,83,67,64,49,74,38,90,34,57,70,63,64,55,73,91,64,40,27,31,30,35,81,46,69,41,36,50,71,88,73,43,53,48,60,50,83,65,82,127

Organism: Burkholderia pseudomallei (strain K96243) (NCBI:txid272560)